Protein 4R8D (pdb70)

Secondary structure (DSSP, 8-state):
-----GGGS---GGGTTPPPSSPPP---SEE-SS---SS---HHHHHHHHHHHHHHHTTTTS---TT-HHHHHHHHHHHHHHHS----GGGEEEESHHHHHHHHHHHHHSSTT-EEEEEES--THHHHHHHHTTPEEEEEE--TTSS--HHHHHHHHHHH--SEEEEESS-TTT-PPPPHHHHHHHHHH-SSEEEEE-TTGGG-SS--GGGGTTTSTTTEEEEEESSSTTS-GGG--EEEE--HHHHHHHHHHSPTT-S-HHHHHHHHHHHTTHHHHHHHHHHHHHHHHHHHHHHHHTT-EE---SSSEEEEE-BSSHHHHHHHHHHTTEE-B--S-TTEEEEE---HHHHHHHHHHHHHHGGGBPPP-/---GGGS---GGGTT---S-------SEE-SS---SSPPPHHHHHHHHHHHHHHHTTTTS---TT-HHHHHHHHHHHHHHHS----GGGEEEESHHHHHHHHHHHHH-STT-EEEEEES--THHHHHHHHTT-EEEEEEPPTTSS--HHHHHHHHHHH--SEEEEESS-TTT-PPPPHHHHHHHHHH-SSEEEEE-TTGGG-SS--GGGGTTTSTTTEEEEEESSSTTS-GGG--EEEE--HHHHHHHHHHSPTT-S-HHHHHHHHHHHTTHHHHHTTHHHHHHHHHHHHHHHHHTT-EE---SSSEEEEE-BSSHHHHHHHHHHTTEE-B--S-TTEEEEE---HHHHHHHHHHHHHHGGGB--

Foldseek 3Di:
DDDDDPVNDPDDPLCPPDDDDDDDDDPFDFEFADQAAQDADDPQLVVQLVVLLVVLVVVQVDQDDQQLQVLLQLVQVLVCVVFVDRGGSLFKGKFQAVLVVLLLCCLLFFAPPFAEEEEPPFDPSNVVSCVVRRHHYDYWYADPLRHRPLVRVLVCCQVVQGREYEAEACTPPAQHGHDVVSVVSNLVRRPHAYEYEDQFVLLFPDHDCLVCQVVRQRHYKYKYGCRHLLNCVVLRMIMIGGHSVVVVSSVVRDDGSNAGSSSSSSSSSSSVCVVVSSVCSVVLSVQQVVLVVLCVVLPKDWRDHSGQKIKIFQFPAVVVLQVQCVVLRHHHADPPDHRITMGGRHDNVSSVSVSVSVNVSVVRGDDDD/DDDPVNDPDDPLCPPDDDDDDPDDDFDFAFADQAAQDADDPQLVVQLVVLLVVLVVVLVDQADQQLQVLLQLVQVLVCVVFVDRGGSLFKGKFQAVLVVLLLCCLLQFAAPAAEEDEPPFDPVNVVSCVVRHGHYYYWYADPLRHRPLVRLLVVCLVPLGSEYEAEACTPPAQRGHDPVSVVSNLVSRPHAYEYECQQVLLAPDHDCLVCQVVRQRHYKYKYGCRHLLNPVVLRMIMIGGRSVVVVSSVVRDDGSNQGSSSSSSSSSSSVCRVVSNVCSVVLVVQQVVLCVLLVVLPKDWNDHSGQKIKIFQFPAVVVLQVLCVVLRHHHHDPPDHRITMGGRHPPVSSVSSSVSSNVSSVRGDD

InterPro domains:
  IPR001917 Aminotransferase, class-II, pyridoxal-phosphate binding site [PS00599] (229-238)
  IPR004839 Aminotransferase, class I/classII, large domain [PF00155] (34-357)
  IPR005861 Histidinol-phosphate aminotransferase family [MF_01023] (14-366)
  IPR005861 Histidinol-phosphate aminotransferase family [TIGR01141] (17-364)
  IPR015421 Pyridoxal phosphate-dependent transferase, major domain [G3DSA:3.40.640.10] (56-276)
  IPR015422 Pyridoxal phosphate-dependent transferase, small domain [G3DSA:3.90.1150.10] (24-361)
  IPR015424 Pyridoxal phosphate-dependent transferase [SSF53383] (33-365)

Sequence (734 aa):
GHPVTLDDLPLRADLRGKAPYGAPQLAVPVRLNTNENPHPPTRALVDDVVRSVREAAIDLHRYPDRDAVALRADLAGYLTAQTGIQLGVENIWAANGSNEILQQLLQAFGGPGRSAIGFVPSYSMHPIISDGTHTEWIEASRANDFGLDVDVAVAAVVDRKPDVVFIASPNNPSGQSVSLPDLCKLLDVAPGIAIVDEAYGEFSSQPSAVSLVEEYPSKLVVTRTMSKAFAFAGGRLGYLIATPAVIDAMLLVRLPYHLSSVTQAAARAALRHSDDTLSSVAALIAERERVTTSLNDMGFRVIPSDANFVLFGEFADAPAAWRRYLEAGILIRDVGIPGYLRATTGLAEENDAFLRASARIATDLVPVTPVTLDDLPLRADLRGKAPYGAPQLAVPVRLNTNENPHPPTRALVDDVVRSVREAAIDLHRYPDRDAVALRADLAGYLTAQTGIQLGVENIWAANGSNEILQQLLQAFGGPGRSAIGFVPSYSMHPIISDGTHTEWIEASRANDFGLDVDVAVAAVVDRKPDVVFIASPNNPSGQSVSLPDLCKLLDVAPGIAIVDEAYGEFSSQPSAVSLVEEYPSKLVVTRTMSKAFAFAGGRLGYLIATPAVIDAMLLVRLPYHLSSSVTQAAARAALRHSDDTLSSVAALIAERERVTTSLNDMGFRVIPSDANFVLFGEFADAPAAWRRYLEAGILIRDVGIPGYLRATTGLAEENDAFLRASARIATDLVP

CATH classification: 3.90.1150.10 (+1 more: 3.40.640.10)

Organism: Mycobacterium tuberculosis (strain ATCC 25618 / H37Rv) (NCBI:txid83332)

Solvent-accessible surface area: 26803 Å² total; per-residue (Å²): 124,177,119,35,71,47,120,83,2,33,3,23,85,76,24,91,92,106,88,60,73,26,46,114,172,76,98,32,116,18,120,2,14,38,5,19,1,5,61,71,20,62,190,57,4,7,42,17,0,10,142,14,1,80,134,25,1,81,71,1,6,72,57,4,58,17,35,2,76,44,0,19,44,46,0,2,39,20,0,25,89,84,35,65,59,151,22,20,41,86,23,0,2,1,0,12,0,18,13,6,0,0,10,3,0,0,22,0,1,0,0,34,90,50,13,0,0,2,5,36,42,31,54,55,4,3,35,68,4,0,75,40,13,56,3,91,54,13,106,12,71,16,35,147,78,23,12,26,49,27,108,64,1,32,60,20,0,68,111,110,114,0,37,0,0,3,2,5,9,3,0,12,3,1,0,29,31,6,47,45,81,31,3,34,99,0,0,92,43,0,64,6,1,0,0,0,6,9,15,4,13,18,2,23,112,58,87,16,3,2,42,23,13,161,125,33,41,37,48,0,0,0,0,6,6,0,2,17,2,2,3,1,0,0,2,8,0,0,0,0,0,0,13,62,5,2,11,68,0,0,33,29,19,11,15,4,39,6,2,2,23,2,3,18,14,1,0,76,0,1,14,122,36,15,125,66,14,28,77,24,18,72,54,1,54,60,32,13,77,97,6,12,87,28,0,76,123,68,54,8,115,13,0,98,13,23,0,1,0,1,0,0,0,80,3,79,74,2,58,33,1,63,126,83,0,52,147,45,14,5,14,1,55,55,50,64,13,120,9,15,0,13,3,5,3,1,50,44,117,31,1,53,15,2,12,149,3,0,54,133,2,22,114,54,31,70,114,140,181,175,35,66,48,113,85,2,34,4,23,86,70,19,100,91,100,86,65,74,26,45,101,107,85,104,21,120,20,125,1,13,40,4,17,2,5,71,78,21,68,148,59,11,1,49,10,0,8,144,11,0,88,128,19,0,91,77,1,8,80,55,11,70,47,43,2,72,43,0,20,43,48,0,2,41,21,0,28,92,84,42,68,59,149,15,20,44,103,20,0,1,1,0,8,0,18,12,7,0,0,9,3,0,0,26,0,1,0,1,36,91,50,10,0,0,3,4,39,46,28,56,52,4,3,34,65,3,0,64,37,14,53,3,97,53,14,102,11,72,17,35,156,96,28,10,27,47,27,107,67,1,32,57,20,0,70,110,114,120,0,36,0,0,4,3,5,8,4,0,11,4,1,0,30,30,6,48,85,74,28,8,29,99,1,0,92,41,1,64,5,1,1,0,0,7,9,14,6,14,15,3,22,110,66,103,19,7,2,40,17,12,153,130,34,38,40,46,1,1,0,0,4,6,0,2,19,2,3,9,2,0,0,1,8,0,0,0,0,0,1,13,66,5,2,10,66,0,0,31,30,23,11,18,6,45,6,1,2,25,1,3,18,17,0,0,85,0,2,14,128,39,16,130,84,20,23,84,21,24,75,58,5,50,62,33,12,76,92,6,17,76,31,0,70,117,55,58,6,155,14,8,101,16,21,0,1,0,1,0,0,0,78,4,81,76,2,59,32,0,58,129,94,0,50,165,45,14,6,10,1,54,48,47,64,15,119,7,17,0,14,4,6,4,4,57,47,119,30,1,70,30,2,14,177,3,0,55,119,3,20,115,55,30,77,173

Radius of gyration: 26.85 Å; Cα contacts (8 Å, |Δi|>4): 1598; chains: 2; bounding box: 66×53×76 Å

GO terms:
  GO:0004400 L-histidinol-phosphate:2-oxoglutarate transaminase activity (F, EXP)

Nearest PDB structures (foldseek):
  4r8d-assembly1_A  TM=1.003E+00  e=4.489E-78  Mycobacterium tuberculosis H37Rv
  3cq5-assembly2_C  TM=9.895E-01  e=2.036E-58  unclassified
  3cq4-assembly1_A  TM=9.634E-01  e=1.353E-51  unclassified
  3cq4-assembly1_B  TM=9.629E-01  e=5.317E-50  unclassified
  4r5z-assembly2_C  TM=9.151E-01  e=7.926E-33  Mycobacterium tuberculosis H37Rv

Structure (mmCIF, N/CA/C/O backbone):
data_4R8D
#
_entry.id   4R8D
#
_cell.length_a   67.525
_cell.length_b   101.523
_cell.length_c   114.947
_cell.angle_alpha   90.00
_cell.angle_beta   90.00
_cell.angle_gamma   90.00
#
_symmetry.space_group_name_H-M   'P 21 21 21'
#
loop_
_entity.id
_entity.type
_entity.pdbx_description
1 polymer 'Histidinol-phosphate aminotransferase'
2 non-polymer "PYRIDOXAL-5'-PHOSPHATE"
3 non-polymer '2-(N-MORPHOLINO)-ETHANESULFONIC ACID'
4 non-polymer 'SULFATE ION'
5 water water
#
loop_
_atom_site.group_PDB
_atom_site.id
_atom_site.type_symbol
_atom_site.label_atom_id
_atom_site.label_alt_id
_atom_site.label_comp_id
_atom_site.label_asym_id
_atom_site.label_entity_id
_atom_site.label_seq_id
_atom_site.pdbx_PDB_ins_code
_atom_site.Cartn_x
_atom_site.Cartn_y
_atom_site.Cartn_z
_atom_site.occupancy
_atom_site.B_iso_or_equiv
_atom_site.auth_seq_id
_atom_site.auth_comp_id
_atom_site.auth_asym_id
_atom_site.auth_atom_id
_atom_site.pdbx_PDB_model_num
ATOM 1 N N . GLY A 1 6 ? -25.298 -16.826 -12.202 1.00 83.01 5 GLY A N 1
ATOM 2 C CA . GLY A 1 6 ? -24.698 -18.153 -11.883 1.00 85.24 5 GLY A CA 1
ATOM 3 C C . GLY A 1 6 ? -23.202 -18.069 -11.645 1.00 87.73 5 GLY A C 1
ATOM 4 O O . GLY A 1 6 ? -22.754 -17.930 -10.501 1.00 84.83 5 GLY A O 1
ATOM 5 N N . HIS A 1 7 ? -22.434 -18.152 -12.734 1.00 88.39 6 HIS A N 1
ATOM 6 C CA . HIS A 1 7 ? -20.965 -18.125 -12.681 1.00 86.27 6 HIS A CA 1
ATOM 7 C C . HIS A 1 7 ? -20.411 -17.060 -13.654 1.00 77.19 6 HIS A C 1
ATOM 8 O O . HIS A 1 7 ? -20.800 -17.042 -14.826 1.00 74.60 6 HIS A O 1
ATOM 15 N N . PRO A 1 8 ? -19.506 -16.170 -13.180 1.00 68.34 7 PRO A N 1
ATOM 16 C CA . PRO A 1 8 ? -18.882 -15.214 -14.110 1.00 61.07 7 PRO A CA 1
ATOM 17 C C . PRO A 1 8 ? -17.945 -15.926 -15.072 1.00 51.81 7 PRO A C 1
ATOM 18 O O . PRO A 1 8 ? -17.332 -16.921 -14.695 1.00 49.44 7 PRO A O 1
ATOM 22 N N . VAL A 1 9 ? -17.822 -15.426 -16.300 1.00 48.45 8 VAL A N 1
ATOM 23 C CA . VAL A 1 9 ? -16.980 -16.110 -17.291 1.00 43.43 8 VAL A CA 1
ATOM 24 C C . VAL A 1 9 ? -15.515 -15.957 -16.895 1.00 39.96 8 VAL A C 1
ATOM 25 O O . VAL A 1 9 ? -15.064 -14.869 -16.535 1.00 37.51 8 VAL A O 1
ATOM 29 N N . THR A 1 10 ? -14.789 -17.069 -16.930 1.00 39.47 9 THR A N 1
ATOM 30 C CA . THR A 1 10 ? -13.371 -17.089 -16.607 1.00 39.07 9 THR A CA 1
ATOM 31 C C . THR A 1 10 ? -12.514 -17.160 -17.875 1.00 38.77 9 THR A C 1
ATOM 32 O O . THR A 1 10 ? -13.011 -17.321 -18.991 1.00 40.44 9 THR A O 1
ATOM 36 N N . LEU A 1 11 ? -11.210 -17.062 -17.685 1.00 39.36 10 LEU A N 1
ATOM 37 C CA . LEU A 1 11 ? -10.260 -17.207 -18.774 1.00 40.48 10 LEU A CA 1
ATOM 38 C C . LEU A 1 11 ? -10.400 -18.599 -19.435 1.00 41.69 10 LEU A C 1
ATOM 39 O O . LEU A 1 11 ? -10.299 -18.723 -20.657 1.00 38.68 10 LEU A O 1
ATOM 44 N N . ASP A 1 12 ? -10.681 -19.637 -18.638 1.00 43.30 11 ASP A N 1
ATOM 45 C CA . ASP A 1 12 ? -10.956 -20.983 -19.187 1.00 45.14 11 ASP A CA 1
ATOM 46 C C . ASP A 1 12 ? -12.087 -20.951 -20.197 1.00 43.53 11 ASP A C 1
ATOM 47 O O . ASP A 1 12 ? -12.059 -21.709 -21.153 1.00 40.61 11 ASP A O 1
ATOM 52 N N . ASP A 1 13 ? -13.084 -20.091 -19.956 1.00 42.70 12 ASP A N 1
ATOM 53 C CA . ASP A 1 13 ? -14.265 -19.987 -20.824 1.00 41.83 12 ASP A CA 1
ATOM 54 C C . ASP A 1 13 ? -13.992 -19.200 -22.101 1.00 40.88 12 ASP A C 1
ATOM 55 O O . ASP A 1 13 ? -14.778 -19.268 -23.030 1.00 39.08 12 ASP A O 1
ATOM 60 N N . LEU A 1 14 ? -12.903 -18.434 -22.136 1.00 41.36 13 LEU A N 1
ATOM 61 C CA . LEU A 1 14 ? -12.545 -17.661 -23.321 1.00 38.83 13 LEU A CA 1
ATOM 62 C C . LEU A 1 14 ? -11.739 -18.510 -24.278 1.00 37.23 13 LEU A C 1
ATOM 63 O O . LEU A 1 14 ? -10.990 -19.379 -23.838 1.00 35.91 13 LEU A O 1
ATOM 68 N N . PRO A 1 15 ? -11.855 -18.245 -25.591 1.00 33.91 14 PRO A N 1
ATOM 69 C CA . PRO A 1 15 ? -11.104 -19.018 -26.588 1.00 34.58 14 PRO A CA 1
ATOM 70 C C . PRO A 1 15 ? -9.626 -18.588 -26.712 1.00 33.76 14 PRO A C 1
ATOM 71 O O . PRO A 1 15 ? -9.088 -18.436 -27.823 1.00 32.04 14 PRO A O 1
ATOM 75 N N . LEU A 1 16 ? -8.981 -18.396 -25.572 1.00 32.42 15 LEU A N 1
ATOM 76 C CA . LEU A 1 16 ? -7.567 -18.067 -25.531 1.00 35.11 15 LEU A CA 1
ATOM 77 C C . LEU A 1 16 ? -6.722 -19.140 -26.262 1.00 35.35 15 LEU A C 1
ATOM 78 O O . LEU A 1 16 ? -7.085 -20.316 -26.291 1.00 35.45 15 LEU A O 1
ATOM 83 N N . ARG A 1 17 ? -5.604 -18.736 -26.856 1.00 34.33 16 ARG A N 1
ATOM 84 C CA . ARG A 1 17 ? -4.680 -19.697 -27.469 1.00 34.81 16 ARG A CA 1
ATOM 85 C C . ARG A 1 17 ? -4.221 -20.745 -26.458 1.00 35.84 16 ARG A C 1
ATOM 86 O O . ARG A 1 17 ? -3.948 -20.413 -25.305 1.00 34.84 16 ARG A O 1
ATOM 94 N N . ALA A 1 18 ? -4.114 -22.001 -26.880 1.00 36.95 17 ALA A N 1
ATOM 95 C CA . ALA A 1 18 ? -3.736 -23.082 -25.944 1.00 36.28 17 ALA A CA 1
ATOM 96 C C . ALA A 1 18 ? -2.347 -22.826 -25.358 1.00 35.97 17 ALA A C 1
ATOM 97 O O . ALA A 1 18 ? -2.115 -23.025 -24.154 1.00 38.08 17 ALA A O 1
ATOM 99 N N . ASP A 1 19 ? -1.441 -22.328 -26.194 1.00 33.26 18 ASP A N 1
ATOM 100 C CA . ASP A 1 19 ? -0.095 -21.963 -25.738 1.00 34.84 18 ASP A CA 1
ATOM 101 C C . ASP A 1 19 ? -0.021 -20.758 -24.768 1.00 34.90 18 ASP A C 1
ATOM 102 O O . ASP A 1 19 ? 1.065 -20.388 -24.338 1.00 35.65 18 ASP A O 1
ATOM 107 N N . LEU A 1 20 ? -1.154 -20.135 -24.447 1.00 36.26 19 LEU A N 1
ATOM 108 C CA . LEU A 1 20 ? -1.205 -19.118 -23.379 1.00 37.68 19 LEU A CA 1
ATOM 109 C C . LEU A 1 20 ? -1.967 -19.599 -22.140 1.00 38.46 19 LEU A C 1
ATOM 110 O O . LEU A 1 20 ? -2.106 -18.847 -21.183 1.00 39.36 19 LEU A O 1
ATOM 115 N N . ARG A 1 21 ? -2.467 -20.835 -22.166 1.00 42.47 20 ARG A N 1
ATOM 116 C CA . ARG A 1 21 ? -3.215 -21.395 -21.032 1.00 44.69 20 ARG A CA 1
ATOM 117 C C . ARG A 1 21 ? -2.306 -21.651 -19.845 1.00 46.02 20 ARG A C 1
ATOM 118 O O . ARG A 1 21 ? -1.141 -22.015 -20.013 1.00 45.95 20 ARG A O 1
ATOM 126 N N . GLY A 1 22 ? -2.848 -21.448 -18.646 1.00 48.92 21 GLY A N 1
ATOM 127 C CA . GLY A 1 22 ? -2.137 -21.719 -17.399 1.00 53.56 21 GLY A CA 1
ATOM 128 C C . GLY A 1 22 ? -0.897 -20.879 -17.121 1.00 56.61 21 GLY A C 1
ATOM 129 O O . GLY A 1 22 ? -0.184 -21.152 -16.164 1.00 63.10 21 GLY A O 1
ATOM 130 N N . LYS A 1 23 ? -0.625 -19.876 -17.956 1.00 58.65 22 LYS A N 1
ATOM 131 C CA . LYS A 1 23 ? 0.522 -18.987 -17.765 1.00 56.72 22 LYS A CA 1
ATOM 132 C C . LYS A 1 23 ? 0.074 -17.827 -16.896 1.00 53.07 22 LYS A C 1
ATOM 133 O O . LYS A 1 23 ? -1.078 -17.418 -16.965 1.00 50.49 22 LYS A O 1
ATOM 139 N N . ALA A 1 24 ? 0.980 -17.317 -16.066 1.00 54.14 23 ALA A N 1
ATOM 140 C CA . ALA A 1 24 ? 0.709 -16.135 -15.247 1.00 52.56 23 ALA A CA 1
ATOM 141 C C . ALA A 1 24 ? 1.270 -14.889 -15.941 1.00 50.25 23 ALA A C 1
ATOM 142 O O . ALA A 1 24 ? 2.271 -14.980 -16.643 1.00 48.78 23 ALA A O 1
ATOM 144 N N . PRO A 1 25 ? 0.635 -13.718 -15.739 1.00 51.03 24 PRO A N 1
ATOM 145 C CA . PRO A 1 25 ? 1.169 -12.480 -16.329 1.00 52.06 24 PRO A CA 1
ATOM 146 C C . PRO A 1 25 ? 2.541 -12.082 -15.779 1.00 53.18 24 PRO A C 1
ATOM 147 O O . PRO A 1 25 ? 2.846 -12.361 -14.612 1.00 51.76 24 PRO A O 1
ATOM 151 N N . TYR A 1 26 ? 3.355 -11.427 -16.605 1.00 52.56 25 TYR A N 1
ATOM 152 C CA . TYR A 1 26 ? 4.637 -10.919 -16.138 1.00 54.53 25 TYR A CA 1
ATOM 153 C C . TYR A 1 26 ? 4.431 -9.834 -15.074 1.00 57.86 25 TYR A C 1
ATOM 154 O O . TYR A 1 26 ? 3.397 -9.159 -15.045 1.00 58.90 25 TYR A O 1
ATOM 163 N N . GLY A 1 27 ? 5.414 -9.690 -14.191 1.00 59.97 26 GLY A N 1
ATOM 164 C CA . GLY A 1 27 ? 5.443 -8.593 -13.234 1.00 64.80 26 GLY A CA 1
ATOM 165 C C . GLY A 1 27 ? 5.345 -9.064 -11.797 1.00 67.43 26 GLY A C 1
ATOM 166 O O . GLY A 1 27 ? 4.536 -9.933 -11.476 1.00 65.07 26 GLY A O 1
ATOM 167 N N . ALA A 1 28 ? 6.177 -8.483 -10.935 1.00 73.24 27 ALA A N 1
ATOM 168 C CA . ALA A 1 28 ? 6.127 -8.740 -9.495 1.00 78.71 27 ALA A CA 1
ATOM 169 C C . ALA A 1 28 ? 4.934 -8.006 -8.875 1.00 82.76 27 ALA A C 1
ATOM 170 O O . ALA A 1 28 ? 4.668 -6.861 -9.243 1.00 86.66 27 ALA A O 1
ATOM 172 N N . PRO A 1 29 ? 4.209 -8.650 -7.932 1.00 88.15 28 PRO A N 1
ATOM 173 C CA . PRO A 1 29 ? 3.117 -7.913 -7.271 1.00 89.93 28 PRO A CA 1
ATOM 174 C C . PRO A 1 29 ? 3.584 -6.615 -6.581 1.00 93.29 28 PRO A C 1
ATOM 175 O O . PRO A 1 29 ? 4.739 -6.509 -6.165 1.00 87.07 28 PRO A O 1
ATOM 179 N N . GLN A 1 30 ? 2.680 -5.643 -6.482 1.00 100.66 29 GLN A N 1
ATOM 180 C CA . GLN A 1 30 ? 3.003 -4.293 -5.996 1.00 104.47 29 GLN A CA 1
ATOM 181 C C . GLN A 1 30 ? 3.564 -4.280 -4.573 1.00 106.93 29 GLN A C 1
ATOM 182 O O . GLN A 1 30 ? 3.266 -5.165 -3.771 1.00 107.42 29 GLN A O 1
ATOM 188 N N . LEU A 1 31 ? 4.369 -3.262 -4.273 1.00 106.75 30 LEU A N 1
ATOM 189 C CA . LEU A 1 31 ? 4.904 -3.047 -2.925 1.00 104.41 30 LEU A CA 1
ATOM 190 C C . LEU A 1 31 ? 5.471 -1.623 -2.776 1.00 104.23 30 LEU A C 1
ATOM 191 O O . LEU A 1 31 ? 6.487 -1.278 -3.396 1.00 100.91 30 LEU A O 1
ATOM 196 N N . ALA A 1 32 ? 4.806 -0.805 -1.960 1.00 103.07 31 ALA A N 1
ATOM 197 C CA . ALA A 1 32 ? 5.292 0.538 -1.624 1.00 102.58 31 ALA A CA 1
ATOM 198 C C . ALA A 1 32 ? 6.030 0.501 -0.279 1.00 100.45 31 ALA A C 1
ATOM 199 O O . ALA A 1 32 ? 5.551 1.044 0.721 1.00 100.06 31 ALA A O 1
ATOM 201 N N . VAL A 1 33 ? 7.196 -0.151 -0.274 1.00 96.44 32 VAL A N 1
ATOM 202 C CA . VAL A 1 33 ? 8.014 -0.319 0.940 1.00 87.13 32 VAL A CA 1
ATOM 203 C C . VAL A 1 33 ? 9.205 0.650 0.923 1.00 77.00 32 VAL A C 1
ATOM 204 O O . VAL A 1 33 ? 9.549 1.199 -0.136 1.00 72.35 32 VAL A O 1
ATOM 208 N N . PRO A 1 34 ? 9.830 0.872 2.098 1.00 69.30 33 PRO A N 1
ATOM 209 C CA . PRO A 1 34 ? 10.763 1.995 2.220 1.00 64.29 33 PRO A CA 1
ATOM 210 C C . PRO A 1 34 ? 11.883 1.986 1.173 1.00 62.75 33 PRO A C 1
ATOM 211 O O . PRO A 1 34 ? 12.112 3.008 0.519 1.00 58.39 33 PRO A O 1
ATOM 215 N N . VAL A 1 35 ? 12.554 0.840 1.009 1.00 57.94 34 VAL A N 1
ATOM 216 C CA . VAL A 1 35 ? 13.757 0.760 0.173 1.00 55.82 34 VAL A CA 1
ATOM 217 C C . VAL A 1 35 ? 13.557 -0.170 -1.024 1.00 51.13 34 VAL A C 1
ATOM 218 O O . VAL A 1 35 ? 13.415 -1.384 -0.873 1.00 49.96 34 VAL A O 1
ATOM 222 N N . ARG A 1 36 ? 13.549 0.415 -2.211 1.00 50.15 35 ARG A N 1
ATOM 223 C CA . ARG A 1 36 ? 13.327 -0.350 -3.432 1.00 53.25 35 ARG A CA 1
ATOM 224 C C . ARG A 1 36 ? 14.566 -0.340 -4.305 1.00 46.09 35 ARG A C 1
ATOM 225 O O . ARG A 1 36 ? 14.945 0.681 -4.862 1.00 45.44 35 ARG A O 1
ATOM 233 N N . LEU A 1 37 ? 15.204 -1.498 -4.382 1.00 44.56 36 LEU A N 1
ATOM 234 C CA . LEU A 1 37 ? 16.423 -1.675 -5.155 1.00 42.70 36 LEU A CA 1
ATOM 235 C C . LEU A 1 37 ? 16.306 -2.957 -6.002 1.00 41.16 36 LEU A C 1
ATOM 236 O O . LEU A 1 37 ? 17.276 -3.717 -6.137 1.00 42.38 36 LEU A O 1
ATOM 241 N N . ASN A 1 38 ? 15.116 -3.186 -6.566 1.00 40.03 37 ASN A N 1
ATOM 242 C CA . ASN A 1 38 ? 14.833 -4.394 -7.347 1.00 39.24 37 ASN A CA 1
ATOM 243 C C . ASN A 1 38 ? 14.615 -4.161 -8.845 1.00 39.05 37 ASN A C 1
ATOM 244 O O . ASN A 1 38 ? 14.589 -5.111 -9.618 1.00 33.01 37 ASN A O 1
ATOM 249 N N . THR A 1 39 ? 14.441 -2.912 -9.254 1.00 38.21 38 THR A N 1
ATOM 250 C CA . THR A 1 39 ? 14.458 -2.596 -10.680 1.00 42.19 38 THR A CA 1
ATOM 251 C C . THR A 1 39 ? 15.537 -1.553 -10.864 1.00 41.68 38 THR A C 1
ATOM 252 O O . THR A 1 39 ? 15.682 -0.630 -10.036 1.00 42.53 38 THR A O 1
ATOM 256 N N . ASN A 1 40 ? 16.283 -1.699 -11.952 1.00 38.25 39 ASN A N 1
ATOM 257 C CA . ASN A 1 40 ? 17.505 -0.954 -12.153 1.00 37.03 39 ASN A CA 1
ATOM 258 C C . ASN A 1 40 ? 17.299 0.497 -12.583 1.00 36.04 39 ASN A C 1
ATOM 259 O O . ASN A 1 40 ? 18.012 1.020 -13.442 1.00 34.46 39 ASN A O 1
ATOM 264 N N . GLU A 1 41 ? 16.347 1.152 -11.929 1.00 37.46 40 GLU A N 1
ATOM 265 C CA . GLU A 1 41 ? 16.092 2.570 -12.137 1.00 38.96 40 GLU A CA 1
ATOM 266 C C . GLU A 1 41 ? 17.196 3.446 -11.576 1.00 38.72 40 GLU A C 1
ATOM 267 O O . GLU A 1 41 ? 17.831 3.106 -10.579 1.00 39.96 40 GLU A O 1
ATOM 273 N N . ASN A 1 42 ? 17.426 4.570 -12.244 1.00 40.38 41 ASN A N 1
ATOM 274 C CA . ASN A 1 42 ? 18.186 5.671 -11.669 1.00 39.84 41 ASN A CA 1
ATOM 275 C C . ASN A 1 42 ? 17.443 6.131 -10.428 1.00 38.72 41 ASN A C 1
ATOM 276 O O . ASN A 1 42 ? 16.258 6.398 -10.514 1.00 36.95 41 ASN A O 1
ATOM 281 N N . PRO A 1 43 ? 18.125 6.211 -9.268 1.00 40.01 42 PRO A N 1
ATOM 282 C CA . PRO A 1 43 ? 17.474 6.692 -8.056 1.00 38.87 42 PRO A CA 1
ATOM 283 C C . PRO A 1 43 ? 17.383 8.217 -7.982 1.00 39.37 42 PRO A C 1
ATOM 284 O O . PRO A 1 43 ? 16.667 8.742 -7.137 1.00 37.86 42 PRO A O 1
ATOM 288 N N . HIS A 1 44 ? 18.097 8.920 -8.857 1.00 41.79 43 HIS A N 1
ATOM 289 C CA . HIS A 1 44 ? 18.108 10.385 -8.842 1.00 42.40 43 HIS A CA 1
ATOM 290 C C . HIS A 1 44 ? 16.968 10.951 -9.697 1.00 42.08 43 HIS A C 1
ATOM 291 O O . HIS A 1 44 ? 16.997 10.844 -10.927 1.00 37.94 43 HIS A O 1
ATOM 298 N N . PRO A 1 45 ? 15.952 11.562 -9.053 1.00 42.92 44 PRO A N 1
ATOM 299 C CA . PRO A 1 45 ? 14.854 12.067 -9.881 1.00 42.06 44 PRO A CA 1
ATOM 300 C C . PRO A 1 45 ? 15.323 13.201 -10.800 1.00 43.35 44 PRO A C 1
ATOM 301 O O . PRO A 1 45 ? 16.314 13.851 -10.490 1.00 39.85 44 PRO A O 1
ATOM 305 N N . PRO A 1 46 ? 14.621 13.428 -11.927 1.00 44.83 45 PRO A N 1
ATOM 306 C CA . PRO A 1 46 ? 14.910 14.555 -12.826 1.00 43.91 45 PRO A CA 1
ATOM 307 C C . PRO A 1 46 ? 15.114 15.875 -12.084 1.00 43.28 45 PRO A C 1
ATOM 308 O O . PRO A 1 46 ? 14.504 16.099 -11.038 1.00 41.54 45 PRO A O 1
ATOM 312 N N . THR A 1 47 ? 15.978 16.731 -12.617 1.00 45.52 46 THR A N 1
ATOM 313 C CA . THR A 1 47 ? 16.146 18.084 -12.076 1.00 46.69 46 THR A CA 1
ATOM 314 C C . THR A 1 47 ? 14.997 18.983 -12.519 1.00 48.95 46 THR A C 1
ATOM 315 O O . THR A 1 47 ? 14.421 18.783 -13.598 1.00 45.22 46 THR A O 1
ATOM 319 N N . ARG A 1 48 ? 14.680 19.982 -11.693 1.00 51.10 47 ARG A N 1
ATOM 320 C CA . ARG A 1 48 ? 13.679 20.990 -12.048 1.00 50.72 47 ARG A CA 1
ATOM 321 C C . ARG A 1 48 ? 13.851 21.489 -13.488 1.00 46.22 47 ARG A C 1
ATOM 322 O O . ARG A 1 48 ? 12.864 21.646 -14.193 1.00 44.58 47 ARG A O 1
ATOM 330 N N . ALA A 1 49 ? 15.090 21.733 -13.917 1.00 44.86 48 ALA A N 1
ATOM 331 C CA . ALA A 1 49 ? 15.346 22.266 -15.264 1.00 45.96 48 ALA A CA 1
ATOM 332 C C . ALA A 1 49 ? 14.944 21.278 -16.355 1.00 46.10 48 ALA A C 1
ATOM 333 O O . ALA A 1 49 ? 14.431 21.684 -17.415 1.00 46.11 48 ALA A O 1
ATOM 335 N N . LEU A 1 50 ? 15.196 19.991 -16.102 1.00 42.60 49 LEU A N 1
ATOM 336 C CA . LEU A 1 50 ? 14.749 18.924 -17.001 1.00 42.96 49 LEU A CA 1
ATOM 337 C C . LEU A 1 50 ? 13.219 18.892 -17.078 1.00 39.15 49 LEU A C 1
ATOM 338 O O . LEU A 1 50 ? 12.629 18.857 -18.166 1.00 36.69 49 LEU A O 1
ATOM 343 N N . VAL A 1 51 ? 12.581 18.905 -15.910 1.00 37.75 50 VAL A N 1
ATOM 344 C CA . VAL A 1 51 ? 11.129 18.914 -15.832 1.00 36.87 50 VAL A CA 1
ATOM 345 C C . VAL A 1 51 ? 10.534 20.103 -16.598 1.00 36.85 50 VAL A C 1
ATOM 346 O O . VAL A 1 51 ? 9.520 19.946 -17.254 1.00 37.40 50 VAL A O 1
ATOM 350 N N . ASP A 1 52 ? 11.155 21.279 -16.519 1.00 34.64 51 ASP A N 1
ATOM 351 C CA . ASP A 1 52 ? 10.653 22.441 -17.222 1.00 36.10 51 ASP A CA 1
ATOM 352 C C . ASP A 1 52 ? 10.767 22.269 -18.731 1.00 35.88 51 ASP A C 1
ATOM 353 O O . ASP A 1 52 ? 9.901 22.721 -19.467 1.00 37.14 51 ASP A O 1
ATOM 358 N N . ASP A 1 53 ? 11.843 21.638 -19.190 1.00 35.76 52 ASP A N 1
ATOM 359 C CA . ASP A 1 53 ? 12.055 21.463 -20.620 1.00 36.62 52 ASP A CA 1
ATOM 360 C C . ASP A 1 53 ? 11.077 20.408 -21.151 1.00 36.75 52 ASP A C 1
ATOM 361 O O . ASP A 1 53 ? 10.437 20.608 -22.188 1.00 36.12 52 ASP A O 1
ATOM 366 N N . VAL A 1 54 ? 10.921 19.302 -20.430 1.00 36.75 53 VAL A N 1
ATOM 367 C CA . VAL A 1 54 ? 9.893 18.320 -20.807 1.00 36.88 53 VAL A CA 1
ATOM 368 C C . VAL A 1 54 ? 8.553 19.045 -20.937 1.00 37.10 53 VAL A C 1
ATOM 369 O O . VAL A 1 54 ? 7.898 19.009 -21.983 1.00 33.87 53 VAL A O 1
ATOM 373 N N . VAL A 1 55 ? 8.175 19.732 -19.868 1.00 34.29 54 VAL A N 1
ATOM 374 C CA . VAL A 1 55 ? 6.899 20.420 -19.825 1.00 35.89 54 VAL A CA 1
ATOM 375 C C . VAL A 1 55 ? 6.713 21.398 -20.984 1.00 34.47 54 VAL A C 1
ATOM 376 O O . VAL A 1 55 ? 5.637 21.443 -21.584 1.00 33.15 54 VAL A O 1
ATOM 380 N N . ARG A 1 56 ? 7.742 22.175 -21.285 1.00 34.95 55 ARG A N 1
ATOM 381 C CA . ARG A 1 56 ? 7.645 23.167 -22.349 1.00 38.03 55 ARG A CA 1
ATOM 382 C C . ARG A 1 56 ? 7.545 22.514 -23.733 1.00 38.21 55 ARG A C 1
ATOM 383 O O . ARG A 1 56 ? 6.865 23.030 -24.632 1.00 33.24 55 ARG A O 1
ATOM 391 N N . SER A 1 57 ? 8.234 21.381 -23.893 1.00 37.43 56 SER A N 1
ATOM 392 C CA . SER A 1 57 ? 8.208 20.640 -25.150 1.00 36.92 56 SER A CA 1
ATOM 393 C C . SER A 1 57 ? 6.870 19.936 -25.321 1.00 35.63 56 SER A C 1
ATOM 394 O O . SER A 1 57 ? 6.350 19.835 -26.437 1.00 30.62 56 SER A O 1
ATOM 397 N N . VAL A 1 58 ? 6.302 19.478 -24.210 1.00 34.23 57 VAL A N 1
ATOM 398 C CA . VAL A 1 58 ? 4.989 18.835 -24.238 1.00 35.26 57 VAL A CA 1
ATOM 399 C C . VAL A 1 58 ? 3.906 19.887 -24.492 1.00 35.92 57 VAL A C 1
ATOM 400 O O . VAL A 1 58 ? 2.943 19.629 -25.216 1.00 34.15 57 VAL A O 1
ATOM 404 N N . ARG A 1 59 ? 4.061 21.061 -23.886 1.00 35.30 58 ARG A N 1
ATOM 405 C CA . ARG A 1 59 ? 3.102 22.144 -24.097 1.00 36.57 58 ARG A CA 1
ATOM 406 C C . ARG A 1 59 ? 3.086 22.542 -25.562 1.00 35.76 58 ARG A C 1
ATOM 407 O O . ARG A 1 59 ? 2.038 22.755 -26.137 1.00 35.93 58 ARG A O 1
ATOM 415 N N . GLU A 1 60 ? 4.259 22.625 -26.166 1.00 39.20 59 GLU A N 1
ATOM 416 C CA . GLU A 1 60 ? 4.374 23.000 -27.571 1.00 40.85 59 GLU A CA 1
ATOM 417 C C . GLU A 1 60 ? 3.646 22.016 -28.478 1.00 38.02 59 GLU A C 1
ATOM 418 O O . GLU A 1 60 ? 2.926 22.423 -29.370 1.00 39.36 59 GLU A O 1
ATOM 424 N N . ALA A 1 61 ? 3.830 20.725 -28.237 1.00 35.87 60 ALA A N 1
ATOM 425 C CA . ALA A 1 61 ? 3.173 19.692 -29.028 1.00 35.11 60 ALA A CA 1
ATOM 426 C C . ALA A 1 61 ? 1.686 19.540 -28.671 1.00 35.69 60 ALA A C 1
ATOM 427 O O . ALA A 1 61 ? 0.879 19.123 -29.504 1.00 36.86 60 ALA A O 1
ATOM 429 N N . ALA A 1 62 ? 1.327 19.874 -27.435 1.00 34.32 61 ALA A N 1
ATOM 430 C CA . ALA A 1 62 ? -0.046 19.699 -26.952 1.00 34.63 61 ALA A CA 1
ATOM 431 C C . ALA A 1 62 ? -1.111 20.475 -27.729 1.00 33.91 61 ALA A C 1
ATOM 432 O O . ALA A 1 62 ? -2.262 20.076 -27.731 1.00 33.13 61 ALA A O 1
ATOM 434 N N . ILE A 1 63 ? -0.746 21.581 -28.368 1.00 34.45 62 ILE A N 1
ATOM 435 C CA . ILE A 1 63 ? -1.724 22.356 -29.134 1.00 35.17 62 ILE A CA 1
ATOM 436 C C . ILE A 1 63 ? -2.193 21.646 -30.411 1.00 35.72 62 ILE A C 1
ATOM 437 O O . ILE A 1 63 ? -3.210 22.035 -30.967 1.00 34.08 62 ILE A O 1
ATOM 442 N N . ASP A 1 64 ? -1.488 20.605 -30.857 1.00 36.41 63 ASP A N 1
ATOM 443 C CA . ASP A 1 64 ? -1.916 19.849 -32.050 1.00 37.97 63 ASP A CA 1
ATOM 444 C C . ASP A 1 64 ? -2.229 18.386 -31.739 1.00 36.49 63 ASP A C 1
ATOM 445 O O . ASP A 1 64 ? -2.069 17.514 -32.594 1.00 34.00 63 ASP A O 1
ATOM 450 N N . LEU A 1 65 ? -2.711 18.124 -30.530 1.00 34.48 64 LEU A N 1
ATOM 451 C CA . LEU A 1 65 ? -3.080 16.767 -30.132 1.00 34.69 64 LEU A CA 1
ATOM 452 C C . LEU A 1 65 ? -4.143 16.127 -31.011 1.00 34.26 64 LEU A C 1
ATOM 453 O O . LEU A 1 65 ? -4.245 14.896 -31.087 1.00 32.64 64 LEU A O 1
ATOM 458 N N . HIS A 1 66 ? -4.958 16.968 -31.635 1.00 33.94 65 HIS A N 1
ATOM 459 C CA . HIS A 1 66 ? -6.004 16.517 -32.546 1.00 33.77 65 HIS A CA 1
ATOM 460 C C . HIS A 1 66 ? -5.437 15.875 -33.812 1.00 32.21 65 HIS A C 1
ATOM 461 O O . HIS A 1 66 ? -6.165 15.204 -34.548 1.00 34.06 65 HIS A O 1
ATOM 468 N N . ARG A 1 67 ? -4.151 16.071 -34.052 1.00 31.18 66 ARG A N 1
ATOM 469 C CA . ARG A 1 67 ? -3.497 15.529 -35.238 1.00 34.79 66 ARG A CA 1
ATOM 470 C C . ARG A 1 67 ? -2.637 14.321 -34.876 1.00 34.93 66 ARG A C 1
ATOM 471 O O . ARG A 1 67 ? -2.070 14.263 -33.777 1.00 33.71 66 ARG A O 1
ATOM 479 N N . TYR A 1 68 ? -2.559 13.361 -35.798 1.00 32.51 67 TYR A N 1
ATOM 480 C CA . TYR A 1 68 ? -1.614 12.255 -35.655 1.00 32.98 67 TYR A CA 1
ATOM 481 C C . TYR A 1 68 ? -0.196 12.805 -35.545 1.00 32.53 67 TYR A C 1
ATOM 482 O O . TYR A 1 68 ? 0.099 13.848 -36.096 1.00 31.73 67 TYR A O 1
ATOM 491 N N . PRO A 1 69 ? 0.676 12.115 -34.786 1.00 33.74 68 PRO A N 1
ATOM 492 C CA . PRO A 1 69 ? 2.047 12.557 -34.584 1.00 34.50 68 PRO A CA 1
ATOM 493 C C . PRO A 1 69 ? 2.912 12.259 -35.808 1.00 35.03 68 PRO A C 1
ATOM 494 O O . PRO A 1 69 ? 2.455 11.578 -36.715 1.00 34.87 68 PRO A O 1
ATOM 498 N N . ASP A 1 70 ? 4.142 12.762 -35.827 1.00 33.72 69 ASP A N 1
ATOM 499 C CA . ASP A 1 70 ? 5.084 12.386 -36.865 1.00 34.81 69 ASP A CA 1
ATOM 500 C C . ASP A 1 70 ? 5.313 10.874 -36.824 1.00 34.24 69 ASP A C 1
ATOM 501 O O . ASP A 1 70 ? 5.862 10.347 -35.857 1.00 35.05 69 ASP A O 1
ATOM 506 N N . ARG A 1 71 ? 4.917 10.203 -37.899 1.00 37.26 70 ARG A N 1
ATOM 507 C CA . ARG A 1 71 ? 4.944 8.748 -37.983 1.00 39.16 70 ARG A CA 1
ATOM 508 C C . ARG A 1 71 ? 6.327 8.179 -37.758 1.00 38.19 70 ARG A C 1
ATOM 509 O O . ARG A 1 71 ? 6.496 7.275 -36.957 1.00 37.76 70 ARG A O 1
ATOM 517 N N . ASP A 1 72 ? 7.297 8.719 -38.492 1.00 37.03 71 ASP A N 1
ATOM 518 C CA . ASP A 1 72 ? 8.669 8.242 -38.472 1.00 37.24 71 ASP A CA 1
ATOM 519 C C . ASP A 1 72 ? 9.549 8.923 -37.420 1.00 35.54 71 ASP A C 1
ATOM 520 O O . ASP A 1 72 ? 10.747 8.667 -37.369 1.00 32.84 71 ASP A O 1
ATOM 525 N N . ALA A 1 73 ? 8.964 9.781 -36.590 1.00 35.87 72 ALA A N 1
ATOM 526 C CA . ALA A 1 73 ? 9.670 10.399 -35.461 1.00 34.49 72 ALA A CA 1
ATOM 527 C C . ALA A 1 73 ? 11.092 10.877 -35.816 1.00 34.84 72 ALA A C 1
ATOM 528 O O . ALA A 1 73 ? 12.068 10.555 -35.129 1.00 31.63 72 ALA A O 1
ATOM 530 N N . VAL A 1 74 ? 11.194 11.667 -36.884 1.00 34.00 73 VAL A N 1
ATOM 531 C CA . VAL A 1 74 ? 12.491 12.053 -37.440 1.00 34.09 73 VAL A CA 1
ATOM 532 C C . VAL A 1 74 ? 13.370 12.858 -36.473 1.00 33.52 73 VAL A C 1
ATOM 533 O O . VAL A 1 74 ? 14.532 12.525 -36.290 1.00 35.50 73 VAL A O 1
ATOM 537 N N . ALA A 1 75 ? 12.834 13.907 -35.858 1.00 35.13 74 ALA A N 1
ATOM 538 C CA . ALA A 1 75 ? 13.646 14.760 -34.971 1.00 35.71 74 ALA A CA 1
ATOM 539 C C . ALA A 1 75 ? 14.191 13.993 -33.780 1.00 35.88 74 ALA A C 1
ATOM 540 O O . ALA A 1 75 ? 15.345 14.175 -33.412 1.00 35.72 74 ALA A O 1
ATOM 542 N N . LEU A 1 76 ? 13.359 13.155 -33.163 1.00 36.53 75 LEU A N 1
ATOM 543 C CA . LEU A 1 76 ? 13.818 12.311 -32.048 1.00 36.13 75 LEU A CA 1
ATOM 544 C C . LEU A 1 76 ? 14.993 11.436 -32.475 1.00 34.84 75 LEU A C 1
ATOM 545 O O . LEU A 1 76 ? 16.005 11.348 -31.778 1.00 32.81 75 LEU A O 1
ATOM 550 N N . ARG A 1 77 ? 14.860 10.801 -33.635 1.00 34.77 76 ARG A N 1
ATOM 551 C CA . ARG A 1 77 ? 15.860 9.840 -34.082 1.00 32.49 76 ARG A CA 1
ATOM 552 C C . ARG A 1 77 ? 17.166 10.574 -34.386 1.00 33.10 76 ARG A C 1
ATOM 553 O O . ARG A 1 77 ? 18.257 10.069 -34.103 1.00 34.08 76 ARG A O 1
ATOM 561 N N . ALA A 1 78 ? 17.055 11.776 -34.947 1.00 33.32 77 ALA A N 1
ATOM 562 C CA . ALA A 1 78 ? 18.235 12.598 -35.220 1.00 33.99 77 ALA A CA 1
ATOM 563 C C . ALA A 1 78 ? 18.909 13.029 -33.911 1.00 32.39 77 ALA A C 1
ATOM 564 O O . ALA A 1 78 ? 20.128 13.023 -33.816 1.00 32.82 77 ALA A O 1
ATOM 566 N N . ASP A 1 79 ? 18.117 13.411 -32.915 1.00 34.19 78 ASP A N 1
ATOM 567 C CA . ASP A 1 79 ? 18.662 13.756 -31.594 1.00 34.27 78 ASP A CA 1
ATOM 568 C C . ASP A 1 79 ? 19.298 12.552 -30.898 1.00 33.91 78 ASP A C 1
ATOM 569 O O . ASP A 1 79 ? 20.275 12.712 -30.169 1.00 32.99 78 ASP A O 1
ATOM 574 N N . LEU A 1 80 ? 18.762 11.348 -31.124 1.00 35.03 79 LEU A N 1
ATOM 575 C CA . LEU A 1 80 ? 19.371 10.140 -30.563 1.00 33.55 79 LEU A CA 1
ATOM 576 C C . LEU A 1 80 ? 20.695 9.893 -31.273 1.00 32.96 79 LEU A C 1
ATOM 577 O O . LEU A 1 80 ? 21.699 9.649 -30.619 1.00 31.60 79 LEU A O 1
ATOM 582 N N . ALA A 1 81 ? 20.698 9.952 -32.609 1.00 34.32 80 ALA A N 1
ATOM 583 C CA . ALA A 1 81 ? 21.945 9.836 -33.374 1.00 34.87 80 ALA A CA 1
ATOM 584 C C . ALA A 1 81 ? 23.033 10.776 -32.829 1.00 36.79 80 ALA A C 1
ATOM 585 O O . ALA A 1 81 ? 24.184 10.363 -32.619 1.00 35.48 80 ALA A O 1
ATOM 587 N N . GLY A 1 82 ? 22.646 12.034 -32.594 1.00 38.02 81 GLY A N 1
ATOM 588 C CA . GLY A 1 82 ? 23.565 13.070 -32.135 1.00 37.44 81 GLY A CA 1
ATOM 589 C C . GLY A 1 82 ? 24.111 12.752 -30.760 1.00 39.00 81 GLY A C 1
ATOM 590 O O . GLY A 1 82 ? 25.320 12.724 -30.563 1.00 38.73 81 GLY A O 1
ATOM 591 N N . TYR A 1 83 ? 23.231 12.494 -29.800 1.00 40.29 82 TYR A N 1
ATOM 592 C CA . TYR A 1 83 ? 23.686 12.073 -28.470 1.00 39.06 82 TYR A CA 1
ATOM 593 C C . TYR A 1 83 ? 24.714 10.937 -28.561 1.00 40.08 82 TYR A C 1
ATOM 594 O O . TYR A 1 83 ? 25.779 10.987 -27.930 1.00 40.61 82 TYR A O 1
ATOM 603 N N . LEU A 1 84 ? 24.394 9.922 -29.355 1.00 39.27 83 LEU A N 1
ATOM 604 C CA . LEU A 1 84 ? 25.168 8.690 -29.328 1.00 42.07 83 LEU A CA 1
ATOM 605 C C . LEU A 1 84 ? 26.484 8.848 -30.099 1.00 41.83 83 LEU A C 1
ATOM 606 O O . LEU A 1 84 ? 27.514 8.327 -29.683 1.00 42.04 83 LEU A O 1
ATOM 611 N N . THR A 1 85 ? 26.445 9.595 -31.200 1.00 43.38 84 THR A N 1
ATOM 612 C CA . THR A 1 85 ? 27.661 10.074 -31.862 1.00 41.89 84 THR A CA 1
ATOM 613 C C . THR A 1 85 ? 28.609 10.752 -30.863 1.00 40.90 84 THR A C 1
ATOM 614 O O . THR A 1 85 ? 29.797 10.418 -30.782 1.00 42.43 84 THR A O 1
ATOM 618 N N . ALA A 1 86 ? 28.086 11.691 -30.096 1.00 39.60 85 ALA A N 1
ATOM 619 C CA . ALA A 1 86 ? 28.906 12.412 -29.129 1.00 40.84 85 ALA A CA 1
ATOM 620 C C . ALA A 1 86 ? 29.412 11.461 -28.065 1.00 42.20 85 ALA A C 1
ATOM 621 O O . ALA A 1 86 ? 30.552 11.542 -27.642 1.00 46.58 85 ALA A O 1
ATOM 623 N N . GLN A 1 87 ? 28.546 10.564 -27.634 1.00 43.22 86 GLN A N 1
ATOM 624 C CA . GLN A 1 87 ? 28.865 9.636 -26.571 1.00 44.17 86 GLN A CA 1
ATOM 625 C C . GLN A 1 87 ? 29.898 8.584 -26.960 1.00 44.29 86 GLN A C 1
ATOM 626 O O . GLN A 1 87 ? 30.691 8.168 -26.115 1.00 45.58 86 GLN A O 1
ATOM 632 N N . THR A 1 88 ? 29.890 8.140 -28.216 1.00 42.66 87 THR A N 1
ATOM 633 C CA . THR A 1 88 ? 30.781 7.057 -28.633 1.00 42.97 87 THR A CA 1
ATOM 634 C C . THR A 1 88 ? 31.791 7.441 -29.718 1.00 44.64 87 THR A C 1
ATOM 635 O O . THR A 1 88 ? 32.535 6.588 -30.183 1.00 41.35 87 THR A O 1
ATOM 639 N N . GLY A 1 89 ? 31.807 8.702 -30.145 1.00 45.01 88 GLY A N 1
ATOM 640 C CA . GLY A 1 89 ? 32.685 9.120 -31.232 1.00 44.42 88 GLY A CA 1
ATOM 641 C C . GLY A 1 89 ? 32.413 8.414 -32.552 1.00 46.66 88 GLY A C 1
ATOM 642 O O . GLY A 1 89 ? 33.096 8.678 -33.549 1.00 50.21 88 GLY A O 1
ATOM 643 N N . ILE A 1 90 ? 31.424 7.517 -32.582 1.00 44.87 89 ILE A N 1
ATOM 644 C CA . ILE A 1 90 ? 31.073 6.839 -33.814 1.00 43.89 89 ILE A CA 1
ATOM 645 C C . ILE A 1 90 ? 30.055 7.693 -34.533 1.00 43.20 89 ILE A C 1
ATOM 646 O O . ILE A 1 90 ? 29.068 8.117 -33.941 1.00 40.26 89 ILE A O 1
ATOM 651 N N . GLN A 1 91 ? 30.293 7.910 -35.821 1.00 45.05 90 GLN A N 1
ATOM 652 C CA . GLN A 1 91 ? 29.426 8.735 -36.639 1.00 47.52 90 GLN A CA 1
ATOM 653 C C . GLN A 1 91 ? 28.118 8.038 -36.990 1.00 45.79 90 GLN A C 1
ATOM 654 O O . GLN A 1 91 ? 28.105 7.093 -37.776 1.00 44.92 90 GLN A O 1
ATOM 660 N N . LEU A 1 92 ? 27.026 8.543 -36.413 1.00 46.29 91 LEU A N 1
ATOM 661 C CA . LEU A 1 92 ? 25.669 8.038 -36.654 1.00 45.00 91 LEU A CA 1
ATOM 662 C C . LEU A 1 92 ? 24.739 9.183 -37.085 1.00 43.89 91 LEU A C 1
ATOM 663 O O . LEU A 1 92 ? 24.928 10.317 -36.672 1.00 41.90 91 LEU A O 1
ATOM 668 N N . GLY A 1 93 ? 23.750 8.875 -37.922 1.00 46.19 92 GLY A N 1
ATOM 669 C CA . GLY A 1 93 ? 22.665 9.800 -38.259 1.00 46.68 92 GLY A CA 1
ATOM 670 C C . GLY A 1 93 ? 21.279 9.160 -38.138 1.00 46.02 92 GLY A C 1
ATOM 671 O O . GLY A 1 93 ? 21.144 7.952 -37.923 1.00 45.02 92 GLY A O 1
ATOM 672 N N . VAL A 1 94 ? 20.250 9.990 -38.287 1.00 43.21 93 VAL A N 1
ATOM 673 C CA . VAL A 1 94 ? 18.848 9.567 -38.249 1.00 41.35 93 VAL A CA 1
ATOM 674 C C . VAL A 1 94 ? 18.597 8.184 -38.845 1.00 39.07 93 VAL A C 1
ATOM 675 O O . VAL A 1 94 ? 17.833 7.397 -38.295 1.00 37.66 93 VAL A O 1
ATOM 679 N N . GLU A 1 95 ? 19.265 7.891 -39.951 1.00 39.62 94 GLU A N 1
ATOM 680 C CA . GLU A 1 95 ? 18.971 6.705 -40.750 1.00 40.81 94 GLU A CA 1
ATOM 681 C C . GLU A 1 95 ? 19.500 5.421 -40.091 1.00 37.74 94 GLU A C 1
ATOM 682 O O . GLU A 1 95 ? 19.208 4.325 -40.555 1.00 36.55 94 GLU A O 1
ATOM 688 N N . ASN A 1 96 ? 20.288 5.568 -39.030 1.00 35.81 95 ASN A N 1
ATOM 689 C CA . ASN A 1 96 ? 20.805 4.438 -38.262 1.00 37.02 95 ASN A CA 1
ATOM 690 C C . ASN A 1 96 ? 20.002 4.155 -36.999 1.00 39.16 95 ASN A C 1
ATOM 691 O O . ASN A 1 96 ? 20.257 3.155 -36.317 1.00 38.17 95 ASN A O 1
ATOM 696 N N . ILE A 1 97 ? 19.043 5.032 -36.687 1.00 38.55 96 ILE A N 1
ATOM 697 C CA . ILE A 1 97 ? 18.315 4.966 -35.434 1.00 38.24 96 ILE A CA 1
ATOM 698 C C . ILE A 1 97 ? 16.851 4.617 -35.668 1.00 38.80 96 ILE A C 1
ATOM 699 O O . ILE A 1 97 ? 16.230 5.075 -36.634 1.00 37.21 96 ILE A O 1
ATOM 704 N N . TRP A 1 98 ? 16.312 3.782 -34.781 1.00 36.15 97 TRP A N 1
ATOM 705 C CA . TRP A 1 98 ? 14.873 3.519 -34.741 1.00 34.23 97 TRP A CA 1
ATOM 706 C C . TRP A 1 98 ? 14.403 3.493 -33.282 1.00 31.69 97 TRP A C 1
ATOM 707 O O . TRP A 1 98 ? 15.047 2.880 -32.435 1.00 28.80 97 TRP A O 1
ATOM 718 N N . ALA A 1 99 ? 13.290 4.167 -32.998 1.00 31.09 98 ALA A N 1
ATOM 719 C CA . ALA A 1 99 ? 12.793 4.308 -31.627 1.00 30.51 98 ALA A CA 1
ATOM 720 C C . ALA A 1 99 ? 11.432 3.655 -31.441 1.00 29.82 98 ALA A C 1
ATOM 721 O O . ALA A 1 99 ? 10.690 3.483 -32.394 1.00 29.73 98 ALA A O 1
ATOM 723 N N . ALA A 1 100 ? 11.099 3.308 -30.195 1.00 26.58 99 ALA A N 1
ATOM 724 C CA . ALA A 1 100 ? 9.831 2.687 -29.892 1.00 25.29 99 ALA A CA 1
ATOM 725 C C . ALA A 1 100 ? 9.568 2.830 -28.395 1.00 27.09 99 ALA A C 1
ATOM 726 O O . ALA A 1 100 ? 10.401 3.367 -27.683 1.00 26.42 99 ALA A O 1
ATOM 728 N N . ASN A 1 101 ? 8.401 2.376 -27.948 1.00 29.21 100 ASN A N 1
ATOM 729 C CA . ASN A 1 101 ? 7.958 2.563 -26.567 1.00 32.23 100 ASN A CA 1
ATOM 730 C C . ASN A 1 101 ? 8.680 1.604 -25.641 1.00 30.50 100 ASN A C 1
ATOM 731 O O . ASN A 1 101 ? 8.176 0.535 -25.335 1.00 32.28 100 ASN A O 1
ATOM 736 N N . GLY A 1 102 ? 9.886 1.983 -25.240 1.00 30.82 101 GLY A N 1
ATOM 737 C CA . GLY A 1 102 ? 10.759 1.113 -24.451 1.00 31.98 101 GLY A CA 1
ATOM 738 C C . GLY A 1 102 ? 11.536 0.168 -25.348 1.00 32.59 101 GLY A C 1
ATOM 739 O O . GLY A 1 102 ? 11.173 -0.049 -26.508 1.00 31.78 101 GLY A O 1
ATOM 740 N N . SER A 1 103 ? 12.619 -0.374 -24.807 1.00 34.97 102 SER A N 1
ATOM 741 C CA . SER A 1 103 ? 13.355 -1.476 -25.430 1.00 35.78 102 SER A CA 1
ATOM 742 C C . SER A 1 103 ? 12.463 -2.671 -25.659 1.00 34.38 102 SER A C 1
ATOM 743 O O . SER A 1 103 ? 12.619 -3.350 -26.663 1.00 34.49 102 SER A O 1
ATOM 746 N N . ASN A 1 104 ? 11.552 -2.950 -24.720 1.00 30.64 103 ASN A N 1
ATOM 747 C CA . ASN A 1 104 ? 10.561 -4.014 -24.928 1.00 29.36 103 ASN A CA 1
ATOM 748 C C . ASN A 1 104 ? 9.986 -3.985 -26.360 1.00 29.60 103 ASN A C 1
ATOM 749 O O . ASN A 1 104 ? 9.953 -5.009 -27.050 1.00 29.44 103 ASN A O 1
ATOM 754 N N . GLU A 1 105 ? 9.527 -2.822 -26.795 1.00 28.68 104 GLU A N 1
ATOM 755 C CA . GLU A 1 105 ? 8.875 -2.734 -28.105 1.00 30.82 104 GLU A CA 1
ATOM 756 C C . GLU A 1 105 ? 9.880 -2.840 -29.248 1.00 29.84 104 GLU A C 1
ATOM 757 O O . GLU A 1 105 ? 9.559 -3.368 -30.309 1.00 32.49 104 GLU A O 1
ATOM 763 N N . ILE A 1 106 ? 11.089 -2.333 -29.024 1.00 30.51 105 ILE A N 1
ATOM 764 C CA . ILE A 1 106 ? 12.193 -2.474 -29.973 1.00 29.44 105 ILE A CA 1
ATOM 765 C C . ILE A 1 106 ? 12.487 -3.955 -30.184 1.00 30.31 105 ILE A C 1
ATOM 766 O O . ILE A 1 106 ? 12.603 -4.411 -31.312 1.00 27.64 105 ILE A O 1
ATOM 771 N N . LEU A 1 107 ? 12.581 -4.705 -29.094 1.00 29.15 106 LEU A N 1
ATOM 772 C CA . LEU A 1 107 ? 12.860 -6.139 -29.175 1.00 30.43 106 LEU A CA 1
ATOM 773 C C . LEU A 1 107 ? 11.732 -6.858 -29.859 1.00 29.55 106 LEU A C 1
ATOM 774 O O . LEU A 1 107 ? 11.980 -7.720 -30.691 1.00 30.18 106 LEU A O 1
ATOM 779 N N . GLN A 1 108 ? 10.497 -6.504 -29.516 1.00 29.60 107 GLN A N 1
ATOM 780 C CA . GLN A 1 108 ? 9.345 -7.127 -30.146 1.00 32.28 107 GLN A CA 1
ATOM 781 C C . GLN A 1 108 ? 9.399 -6.924 -31.654 1.00 30.58 107 GLN A C 1
ATOM 782 O O . GLN A 1 108 ? 9.268 -7.872 -32.422 1.00 32.67 107 GLN A O 1
ATOM 788 N N . GLN A 1 109 ? 9.581 -5.682 -32.063 1.00 30.42 108 GLN A N 1
ATOM 789 C CA . GLN A 1 109 ? 9.703 -5.330 -33.493 1.00 29.26 108 GLN A CA 1
ATOM 790 C C . GLN A 1 109 ? 10.825 -6.083 -34.200 1.00 29.51 108 GLN A C 1
ATOM 791 O O . GLN A 1 109 ? 10.686 -6.531 -35.347 1.00 28.79 108 GLN A O 1
ATOM 797 N N . LEU A 1 110 ? 11.956 -6.212 -33.522 1.00 30.18 109 LEU A N 1
ATOM 798 C CA . LEU A 1 110 ? 13.083 -6.915 -34.108 1.00 31.21 109 LEU A CA 1
ATOM 799 C C . LEU A 1 110 ? 12.796 -8.407 -34.308 1.00 31.00 109 LEU A C 1
ATOM 800 O O . LEU A 1 110 ? 13.213 -8.993 -35.316 1.00 31.79 109 LEU A O 1
ATOM 805 N N . LEU A 1 111 ? 12.102 -9.021 -33.357 1.00 29.44 110 LEU A N 1
ATOM 806 C CA . LEU A 1 111 ? 11.743 -10.439 -33.476 1.00 30.33 110 LEU A CA 1
ATOM 807 C C . LEU A 1 111 ? 10.635 -10.661 -34.505 1.00 30.44 110 LEU A C 1
ATOM 808 O O . LEU A 1 111 ? 10.575 -11.720 -35.112 1.00 29.05 110 LEU A O 1
ATOM 813 N N . GLN A 1 112 ? 9.750 -9.684 -34.692 1.00 30.45 111 GLN A N 1
ATOM 814 C CA . GLN A 1 112 ? 8.740 -9.787 -35.755 1.00 32.96 111 GLN A CA 1
ATOM 815 C C . GLN A 1 112 ? 9.386 -9.796 -37.130 1.00 32.27 111 GLN A C 1
ATOM 816 O O . GLN A 1 112 ? 8.937 -10.500 -38.026 1.00 33.02 111 GLN A O 1
ATOM 822 N N . ALA A 1 113 ? 10.424 -8.992 -37.298 1.00 31.96 112 ALA A N 1
ATOM 823 C CA . ALA A 1 113 ? 11.073 -8.852 -38.605 1.00 30.83 112 ALA A CA 1
ATOM 824 C C . ALA A 1 113 ? 12.024 -9.997 -38.855 1.00 30.38 112 ALA A C 1
ATOM 825 O O . ALA A 1 113 ? 12.151 -10.468 -39.984 1.00 29.85 112 ALA A O 1
ATOM 827 N N . PHE A 1 114 ? 12.702 -10.434 -37.796 1.00 30.40 113 PHE A N 1
ATOM 828 C CA . PHE A 1 114 ? 13.836 -11.347 -37.932 1.00 29.26 113 PHE A CA 1
ATOM 829 C C . PHE A 1 114 ? 13.747 -12.686 -37.211 1.00 29.75 113 PHE A C 1
ATOM 830 O O . PHE A 1 114 ? 14.534 -13.587 -37.509 1.00 29.20 113 PHE A O 1
ATOM 838 N N . GLY A 1 115 ? 12.818 -12.818 -36.261 1.00 28.94 114 GLY A N 1
ATOM 839 C CA . GLY A 1 115 ? 12.487 -14.129 -35.681 1.00 28.70 114 GLY A CA 1
ATOM 840 C C . GLY A 1 115 ? 11.076 -14.512 -36.099 1.00 28.77 114 GLY A C 1
ATOM 841 O O . GLY A 1 115 ? 10.746 -14.487 -37.305 1.00 25.45 114 GLY A O 1
ATOM 842 N N . GLY A 1 116 ? 10.238 -14.831 -35.109 1.00 27.01 115 GLY A N 1
ATOM 843 C CA . GLY A 1 116 ? 8.857 -15.210 -35.364 1.00 29.85 115 GLY A CA 1
ATOM 844 C C . GLY A 1 116 ? 8.671 -16.689 -35.673 1.00 33.18 115 GLY A C 1
ATOM 845 O O . GLY A 1 116 ? 9.573 -17.483 -35.455 1.00 34.27 115 GLY A O 1
ATOM 846 N N . PRO A 1 117 ? 7.484 -17.070 -36.173 1.00 34.22 116 PRO A N 1
ATOM 847 C CA . PRO A 1 117 ? 7.169 -18.485 -36.418 1.00 34.84 116 PRO A CA 1
ATOM 848 C C . PRO A 1 117 ? 8.083 -19.178 -37.423 1.00 34.40 116 PRO A C 1
ATOM 849 O O . PRO A 1 117 ? 8.355 -18.648 -38.503 1.00 32.75 116 PRO A O 1
ATOM 853 N N . GLY A 1 118 ? 8.564 -20.357 -37.040 1.00 32.72 117 GLY A N 1
ATOM 854 C CA . GLY A 1 118 ? 9.479 -21.112 -37.863 1.00 33.30 117 GLY A CA 1
ATOM 855 C C . GLY A 1 118 ? 10.931 -20.778 -37.570 1.00 32.58 117 GLY A C 1
ATOM 856 O O . GLY A 1 118 ? 11.827 -21.444 -38.084 1.00 30.14 117 GLY A O 1
ATOM 857 N N . ARG A 1 119 ? 11.168 -19.759 -36.739 1.00 30.06 118 ARG A N 1
ATOM 858 C CA . ARG A 1 119 ? 12.514 -19.279 -36.463 1.00 29.88 118 ARG A CA 1
ATOM 859 C C . ARG A 1 119 ? 12.843 -19.384 -34.972 1.00 30.61 118 ARG A C 1
ATOM 860 O O . ARG A 1 119 ? 11.962 -19.628 -34.137 1.00 28.46 118 ARG A O 1
ATOM 868 N N . SER A 1 120 ? 14.114 -19.166 -34.657 1.00 30.93 119 SER A N 1
ATOM 869 C CA . SER A 1 120 ? 14.611 -19.406 -33.322 1.00 32.14 119 SER A CA 1
ATOM 870 C C . SER A 1 120 ? 15.552 -18.303 -32.885 1.00 32.34 119 SER A C 1
ATOM 871 O O . SER A 1 120 ? 16.099 -17.577 -33.709 1.00 31.16 119 SER A O 1
ATOM 874 N N . ALA A 1 121 ? 15.688 -18.168 -31.568 1.00 32.95 120 ALA A N 1
ATOM 875 C CA . ALA A 1 121 ? 16.586 -17.215 -30.964 1.00 32.95 120 ALA A CA 1
ATOM 876 C C . ALA A 1 121 ? 17.325 -17.909 -29.844 1.00 33.77 120 ALA A C 1
ATOM 877 O O . ALA A 1 121 ? 16.763 -18.793 -29.190 1.00 34.40 120 ALA A O 1
ATOM 879 N N . ILE A 1 122 ? 18.572 -17.499 -29.621 1.00 32.85 121 ILE A N 1
ATOM 880 C CA . ILE A 1 122 ? 19.389 -18.061 -28.548 1.00 32.31 121 ILE A CA 1
ATOM 881 C C . ILE A 1 122 ? 19.843 -17.011 -27.527 1.00 31.81 121 ILE A C 1
ATOM 882 O O . ILE A 1 122 ? 20.156 -15.881 -27.870 1.00 31.96 121 ILE A O 1
ATOM 887 N N . GLY A 1 123 ? 19.860 -17.411 -26.266 1.00 31.15 122 GLY A N 1
ATOM 888 C CA . GLY A 1 123 ? 20.395 -16.589 -25.188 1.00 30.90 122 GLY A CA 1
ATOM 889 C C . GLY A 1 123 ? 21.406 -17.395 -24.399 1.00 30.65 122 GLY A C 1
ATOM 890 O O . GLY A 1 123 ? 21.342 -18.626 -24.357 1.00 29.87 122 GLY A O 1
ATOM 891 N N . PHE A 1 124 ? 22.345 -16.699 -23.779 1.00 30.32 123 PHE A N 1
ATOM 892 C CA . PHE A 1 124 ? 23.365 -17.339 -22.963 1.00 30.54 123 PHE A CA 1
ATOM 893 C C . PHE A 1 124 ? 23.085 -17.005 -21.500 1.00 30.95 123 PHE A C 1
ATOM 894 O O . PHE A 1 124 ? 23.178 -15.855 -21.086 1.00 28.93 123 PHE A O 1
ATOM 902 N N . VAL A 1 125 ? 22.708 -18.027 -20.736 1.00 32.05 124 VAL A N 1
ATOM 903 C CA . VAL A 1 125 ? 22.015 -17.836 -19.451 1.00 34.23 124 VAL A CA 1
ATOM 904 C C . VAL A 1 125 ? 22.868 -18.172 -18.218 1.00 34.25 124 VAL A C 1
ATOM 905 O O . VAL A 1 125 ? 23.807 -18.951 -18.303 1.00 36.29 124 VAL A O 1
ATOM 909 N N . PRO A 1 126 ? 22.557 -17.577 -17.059 1.00 35.08 125 PRO A N 1
ATOM 910 C CA . PRO A 1 126 ? 21.503 -16.610 -16.792 1.00 35.41 125 PRO A CA 1
ATOM 911 C C . PRO A 1 126 ? 21.724 -15.235 -17.452 1.00 34.72 125 PRO A C 1
ATOM 912 O O . PRO A 1 126 ? 22.802 -14.645 -17.362 1.00 33.12 125 PRO A O 1
ATOM 916 N N . SER A 1 127 ? 20.683 -14.761 -18.124 1.00 34.78 126 SER A N 1
ATOM 917 C CA . SER A 1 127 ? 20.643 -13.410 -18.670 1.00 35.41 126 SER A CA 1
ATOM 918 C C . SER A 1 127 ? 19.242 -12.831 -18.471 1.00 33.89 126 SER A C 1
ATOM 919 O O . SER A 1 127 ? 18.497 -13.260 -17.587 1.00 31.14 126 SER A O 1
ATOM 922 N N . TYR A 1 128 ? 18.884 -11.886 -19.330 1.00 33.48 127 TYR A N 1
ATOM 923 C CA . TYR A 1 128 ? 17.753 -10.994 -19.111 1.00 33.50 127 TYR A CA 1
ATOM 924 C C . TYR A 1 128 ? 16.378 -11.630 -19.342 1.00 32.95 127 TYR A C 1
ATOM 925 O O . TYR A 1 128 ? 16.074 -12.123 -20.453 1.00 31.32 127 TYR A O 1
ATOM 934 N N . SER A 1 129 ? 15.539 -11.573 -18.299 1.00 31.19 128 SER A N 1
ATOM 935 C CA . SER A 1 129 ? 14.210 -12.204 -18.291 1.00 31.38 128 SER A CA 1
ATOM 936 C C . SER A 1 129 ? 13.302 -11.926 -19.496 1.00 31.67 128 SER A C 1
ATOM 937 O O . SER A 1 129 ? 12.485 -12.766 -19.850 1.00 29.55 128 SER A O 1
ATOM 940 N N . MET A 1 130 ? 13.390 -10.724 -20.065 1.00 30.82 129 MET A N 1
ATOM 941 C CA . MET A 1 130 ? 12.460 -10.317 -21.117 1.00 32.66 129 MET A CA 1
ATOM 942 C C . MET A 1 130 ? 12.803 -10.877 -22.495 1.00 30.93 129 MET A C 1
ATOM 943 O O . MET A 1 130 ? 1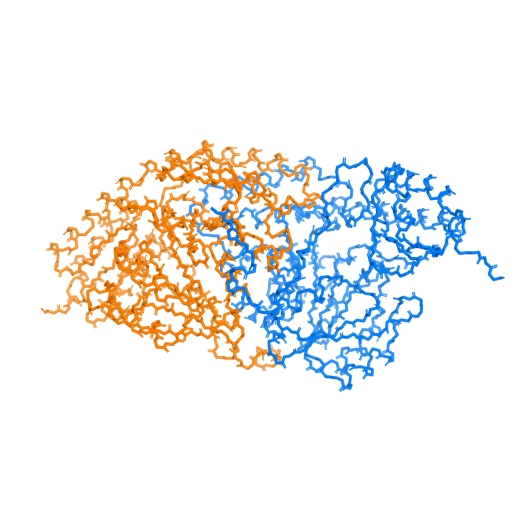1.936 -10.919 -23.364 1.00 32.89 129 MET A O 1
ATOM 948 N N . HIS A 1 131 ? 14.049 -11.296 -22.693 1.00 29.33 130 HIS A N 1
ATOM 949 C CA . HIS A 1 131 ? 14.463 -11.884 -23.968 1.00 29.13 130 HIS A CA 1
ATOM 950 C C . HIS A 1 131 ? 13.691 -13.166 -24.320 1.00 29.18 130 HIS A C 1
ATOM 951 O O . HIS A 1 131 ? 13.147 -13.264 -25.414 1.00 28.95 130 HIS A O 1
ATOM 958 N N . PRO A 1 132 ? 13.636 -14.153 -23.404 1.00 30.78 131 PRO A N 1
ATOM 959 C CA . PRO A 1 132 ? 12.775 -15.311 -23.723 1.00 31.52 131 PRO A CA 1
ATOM 960 C C . PRO A 1 132 ? 11.277 -14.951 -23.786 1.00 32.21 131 PRO A C 1
ATOM 961 O O . PRO A 1 132 ? 10.542 -15.495 -24.606 1.00 29.93 131 PRO A O 1
ATOM 965 N N . ILE A 1 133 ? 10.829 -14.044 -22.915 1.00 33.15 132 ILE A N 1
ATOM 966 C CA . ILE A 1 133 ? 9.400 -13.691 -22.852 1.00 31.32 132 ILE A CA 1
ATOM 967 C C . ILE A 1 133 ? 8.945 -13.031 -24.153 1.00 30.21 132 ILE A C 1
ATOM 968 O O . ILE A 1 133 ? 7.865 -13.322 -24.663 1.00 28.19 132 ILE A O 1
ATOM 973 N N . ILE A 1 134 ? 9.778 -12.163 -24.705 1.00 30.42 133 ILE A N 1
ATOM 974 C CA . ILE A 1 134 ? 9.406 -11.504 -25.955 1.00 31.56 133 ILE A CA 1
ATOM 975 C C . ILE A 1 134 ? 9.582 -12.451 -27.136 1.00 31.50 133 ILE A C 1
ATOM 976 O O . ILE A 1 134 ? 8.804 -12.415 -28.093 1.00 30.84 133 ILE A O 1
ATOM 981 N N . SER A 1 135 ? 10.574 -13.325 -27.057 1.00 32.76 134 SER A N 1
ATOM 982 C CA . SER A 1 135 ? 10.676 -14.401 -28.023 1.00 34.28 134 SER A CA 1
ATOM 983 C C . SER A 1 135 ? 9.368 -15.193 -28.041 1.00 33.94 134 SER A C 1
ATOM 984 O O . SER A 1 135 ? 8.755 -15.351 -29.097 1.00 32.56 134 SER A O 1
ATOM 987 N N . ASP A 1 136 ? 8.921 -15.636 -26.869 1.00 34.92 135 ASP A N 1
ATOM 988 C CA . ASP A 1 136 ? 7.652 -16.394 -26.748 1.00 37.35 135 ASP A CA 1
ATOM 989 C C . ASP A 1 136 ? 6.482 -15.601 -27.343 1.00 36.10 135 ASP A C 1
ATOM 990 O O . ASP A 1 136 ? 5.712 -16.115 -28.167 1.00 36.39 135 ASP A O 1
ATOM 995 N N . GLY A 1 137 ? 6.377 -14.336 -26.935 1.00 34.43 136 GLY A N 1
ATOM 996 C CA . GLY A 1 137 ? 5.366 -13.416 -27.447 1.00 31.09 136 GLY A CA 1
ATOM 997 C C . GLY A 1 137 ? 5.336 -13.284 -28.956 1.00 30.90 136 GLY A C 1
ATOM 998 O O . GLY A 1 137 ? 4.287 -13.064 -29.513 1.00 32.75 136 GLY A O 1
ATOM 999 N N . THR A 1 138 ? 6.472 -13.425 -29.626 1.00 30.84 137 THR A N 1
ATOM 1000 C CA . THR A 1 138 ? 6.521 -13.291 -31.095 1.00 31.25 137 THR A CA 1
ATOM 1001 C C . THR A 1 138 ? 6.574 -14.655 -31.790 1.00 32.47 137 THR A C 1
ATOM 1002 O O . THR A 1 138 ? 6.756 -14.740 -33.013 1.00 30.56 137 THR A O 1
ATOM 1006 N N . HIS A 1 139 ? 6.422 -15.707 -30.993 1.00 30.87 138 HIS A N 1
ATOM 1007 C CA . HIS A 1 139 ? 6.430 -17.091 -31.464 1.00 34.06 138 HIS A CA 1
ATOM 1008 C C . HIS A 1 139 ? 7.757 -17.514 -32.065 1.00 32.83 138 HIS A C 1
ATOM 1009 O O . HIS A 1 139 ? 7.818 -18.338 -32.982 1.00 34.90 138 HIS A O 1
ATOM 1016 N N . THR A 1 140 ? 8.824 -16.956 -31.509 1.00 31.30 139 THR A N 1
ATOM 1017 C CA . THR A 1 140 ? 10.180 -17.336 -31.853 1.00 29.40 139 THR A CA 1
ATOM 1018 C C . THR A 1 140 ? 10.607 -18.393 -30.844 1.00 31.03 139 THR A C 1
ATOM 1019 O O . THR A 1 140 ? 10.428 -18.188 -29.638 1.00 28.46 139 THR A O 1
ATOM 1023 N N . GLU A 1 141 ? 11.145 -19.522 -31.320 1.00 32.08 140 GLU A N 1
ATOM 1024 C CA . GLU A 1 141 ? 11.649 -20.554 -30.417 1.00 34.35 140 GLU A CA 1
ATOM 1025 C C . GLU A 1 141 ? 12.788 -19.982 -29.566 1.00 31.20 140 GLU A C 1
ATOM 1026 O O . GLU A 1 141 ? 13.682 -19.334 -30.084 1.00 28.43 140 GLU A O 1
ATOM 1032 N N . TRP A 1 142 ? 12.742 -20.240 -28.265 1.00 31.11 141 TRP A N 1
ATOM 1033 C CA . TRP A 1 142 ? 13.817 -19.872 -27.353 1.00 29.87 141 TRP A CA 1
ATOM 1034 C C . TRP A 1 142 ? 14.786 -21.044 -27.135 1.00 29.12 141 TRP A C 1
ATOM 1035 O O . TRP A 1 142 ? 14.363 -22.121 -26.751 1.00 30.10 141 TRP A O 1
ATOM 1046 N N . ILE A 1 143 ? 16.074 -20.827 -27.387 1.00 30.69 142 ILE A N 1
ATOM 1047 C CA . ILE A 1 143 ? 17.130 -21.817 -27.107 1.00 32.01 142 ILE A CA 1
ATOM 1048 C C . ILE A 1 143 ? 18.090 -21.236 -26.067 1.00 33.13 142 ILE A C 1
ATOM 1049 O O . ILE A 1 143 ? 18.387 -20.027 -26.084 1.00 32.73 142 ILE A O 1
ATOM 1054 N N . GLU A 1 144 ? 18.565 -22.086 -25.162 1.00 33.86 143 GLU A N 1
ATOM 1055 C CA . GLU A 1 144 ? 19.518 -21.662 -24.123 1.00 36.35 143 GLU A CA 1
ATOM 1056 C C . GLU A 1 144 ? 20.866 -22.355 -24.217 1.00 35.72 143 GLU A C 1
ATOM 1057 O O . GLU A 1 144 ? 20.931 -23.560 -24.436 1.00 37.50 143 GLU A O 1
ATOM 1063 N N . ALA A 1 145 ? 21.941 -21.595 -24.027 1.00 33.99 144 ALA A N 1
ATOM 1064 C CA . ALA A 1 145 ? 23.271 -22.172 -23.785 1.00 32.37 144 ALA A CA 1
ATOM 1065 C C . ALA A 1 145 ? 23.777 -21.564 -22.481 1.00 30.37 144 ALA A C 1
ATOM 1066 O O . ALA A 1 145 ? 23.335 -20.484 -22.121 1.00 28.60 144 ALA A O 1
ATOM 1068 N N . SER A 1 146 ? 24.688 -22.244 -21.788 1.00 31.39 145 SER A N 1
ATOM 1069 C CA . SER A 1 146 ? 25.148 -21.801 -20.453 1.00 34.13 145 SER A CA 1
ATOM 1070 C C . SER A 1 146 ? 26.313 -20.842 -20.499 1.00 34.72 145 SER A C 1
ATOM 1071 O O . SER A 1 146 ? 27.291 -21.079 -21.213 1.00 33.65 145 SER A O 1
ATOM 1074 N N . ARG A 1 147 ? 26.214 -19.786 -19.689 1.00 34.13 146 ARG A N 1
ATOM 1075 C CA . ARG A 1 147 ? 27.363 -18.963 -19.328 1.00 33.38 146 ARG A CA 1
ATOM 1076 C C . ARG A 1 147 ? 28.327 -19.774 -18.458 1.00 34.09 146 ARG A C 1
ATOM 1077 O O . ARG A 1 147 ? 28.047 -20.925 -18.120 1.00 34.27 146 ARG A O 1
ATOM 1085 N N . ALA A 1 148 ? 29.482 -19.202 -18.143 1.00 32.15 147 ALA A N 1
ATOM 1086 C CA . ALA A 1 148 ? 30.471 -19.915 -17.367 1.00 33.30 147 ALA A CA 1
ATOM 1087 C C . ALA A 1 148 ? 30.060 -19.916 -15.895 1.00 34.38 147 ALA A C 1
ATOM 1088 O O . ALA A 1 148 ? 29.083 -19.283 -15.503 1.00 31.67 147 ALA A O 1
ATOM 1090 N N . ASN A 1 149 ? 30.807 -20.642 -15.088 1.00 37.19 148 ASN A N 1
ATOM 1091 C CA . ASN A 1 149 ? 30.572 -20.663 -13.650 1.00 41.81 148 ASN A CA 1
ATOM 1092 C C . ASN A 1 149 ? 30.736 -19.305 -13.010 1.00 39.46 148 ASN A C 1
ATOM 1093 O O . ASN A 1 149 ? 30.099 -19.030 -12.003 1.00 42.67 148 ASN A O 1
ATOM 1098 N N . ASP A 1 150 ? 31.559 -18.441 -13.605 1.00 38.42 149 ASP A N 1
ATOM 1099 C CA . ASP A 1 150 ? 31.727 -17.076 -13.090 1.00 37.08 149 ASP A CA 1
ATOM 1100 C C . ASP A 1 150 ? 30.635 -16.106 -13.588 1.00 36.10 149 ASP A C 1
ATOM 1101 O O . ASP A 1 150 ? 30.730 -14.902 -13.368 1.00 37.39 149 ASP A O 1
ATOM 1106 N N . PHE A 1 151 ? 29.599 -16.652 -14.231 1.00 34.81 150 PHE A N 1
ATOM 1107 C CA . PHE A 1 151 ? 28.460 -15.905 -14.798 1.00 33.08 150 PHE A CA 1
ATOM 1108 C C . PHE A 1 151 ? 28.776 -15.140 -16.065 1.00 30.27 150 PHE A C 1
ATOM 1109 O O . PHE A 1 151 ? 27.874 -14.601 -16.689 1.00 29.19 150 PHE A O 1
ATOM 1117 N N . GLY A 1 152 ? 30.045 -15.097 -16.443 1.00 30.00 151 GLY A N 1
ATOM 1118 C CA . GLY A 1 152 ? 30.465 -14.435 -17.675 1.00 28.80 151 GLY A CA 1
ATOM 1119 C C . GLY A 1 152 ? 30.243 -15.393 -18.819 1.00 29.45 151 GLY A C 1
ATOM 1120 O O . GLY A 1 152 ? 29.940 -16.562 -18.608 1.00 28.46 151 GLY A O 1
ATOM 1121 N N . LEU A 1 153 ? 30.396 -14.898 -20.039 1.00 29.52 152 LEU A N 1
ATOM 1122 C CA . LEU A 1 153 ? 30.149 -15.713 -21.213 1.00 29.32 152 LEU A CA 1
ATOM 1123 C C . LEU A 1 153 ? 31.175 -16.833 -21.258 1.00 30.54 152 LEU A C 1
ATOM 1124 O O . LEU A 1 153 ? 32.353 -16.594 -20.991 1.00 32.18 152 LEU A O 1
ATOM 1129 N N . ASP A 1 154 ? 30.735 -18.060 -21.540 1.00 33.34 153 ASP A N 1
ATOM 1130 C CA . ASP A 1 154 ? 31.650 -19.130 -21.977 1.00 34.18 153 ASP A CA 1
ATOM 1131 C C . ASP A 1 154 ? 31.573 -19.134 -23.494 1.00 34.03 153 ASP A C 1
ATOM 1132 O O . ASP A 1 154 ? 30.608 -19.631 -24.074 1.00 34.48 153 ASP A O 1
ATOM 1137 N N . VAL A 1 155 ? 32.589 -18.573 -24.132 1.00 33.24 154 VAL A N 1
ATOM 1138 C CA . VAL A 1 155 ? 32.489 -18.199 -25.546 1.00 32.31 154 VAL A CA 1
ATOM 1139 C C . VAL A 1 155 ? 32.555 -19.409 -26.481 1.00 32.53 154 VAL A C 1
ATOM 1140 O O . VAL A 1 155 ? 31.882 -19.417 -27.497 1.00 29.46 154 VAL A O 1
ATOM 1144 N N . ASP A 1 156 ? 33.327 -20.437 -26.110 1.00 35.87 155 ASP A N 1
ATOM 1145 C CA . ASP A 1 156 ? 33.389 -21.680 -26.897 1.00 36.89 155 ASP A CA 1
ATOM 1146 C C . ASP A 1 156 ? 32.047 -22.384 -26.896 1.00 34.01 155 ASP A C 1
ATOM 1147 O O . ASP A 1 156 ? 31.585 -22.839 -27.932 1.00 34.15 155 ASP A O 1
ATOM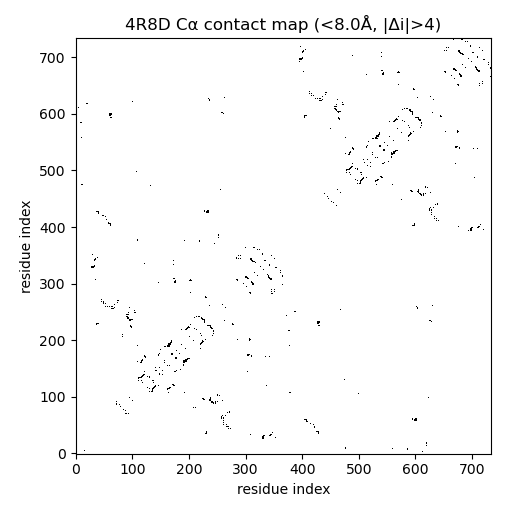 1152 N N . VAL A 1 157 ? 31.427 -22.474 -25.727 1.00 33.85 156 VAL A N 1
ATOM 1153 C CA . VAL A 1 157 ? 30.100 -23.081 -25.603 1.00 33.63 156 VAL A CA 1
ATOM 1154 C C . VAL A 1 157 ? 29.037 -22.280 -26.374 1.00 33.43 156 VAL A C 1
ATOM 1155 O O . VAL A 1 157 ? 28.182 -22.838 -27.072 1.00 32.02 156 VAL A O 1
ATOM 1159 N N . ALA A 1 158 ? 29.083 -20.965 -26.210 1.00 32.48 157 ALA A N 1
ATOM 1160 C CA . ALA A 1 158 ? 28.217 -20.070 -26.945 1.00 33.32 157 ALA A CA 1
ATOM 1161 C C . ALA A 1 158 ? 28.417 -20.193 -28.476 1.00 32.78 157 ALA A C 1
ATOM 1162 O O . ALA A 1 158 ? 27.443 -20.326 -29.196 1.00 33.03 157 ALA A O 1
ATOM 1164 N N . VAL A 1 159 ? 29.661 -20.154 -28.958 1.00 32.31 158 VAL A N 1
ATOM 1165 C CA . VAL A 1 159 ? 29.944 -20.296 -30.403 1.00 32.07 158 VAL A CA 1
ATOM 1166 C C . VAL A 1 159 ? 29.497 -21.674 -30.927 1.00 32.28 158 VAL A C 1
ATOM 1167 O O . VAL A 1 159 ? 28.917 -21.787 -32.004 1.00 32.55 158 VAL A O 1
ATOM 1171 N N . ALA A 1 160 ? 29.754 -22.723 -30.161 1.00 31.99 159 ALA A N 1
ATOM 1172 C CA . ALA A 1 160 ? 29.394 -24.067 -30.601 1.00 32.77 159 ALA A CA 1
ATOM 1173 C C . ALA A 1 160 ? 27.882 -24.215 -30.731 1.00 33.30 159 ALA A C 1
ATOM 1174 O O . ALA A 1 160 ? 27.398 -24.866 -31.656 1.00 31.46 159 ALA A O 1
ATOM 1176 N N . ALA A 1 161 ? 27.140 -23.599 -29.816 1.00 32.75 160 ALA A N 1
ATOM 1177 C CA . ALA A 1 161 ? 25.682 -23.612 -29.893 1.00 32.59 160 ALA A CA 1
ATOM 1178 C C . ALA A 1 161 ? 25.153 -22.865 -31.123 1.00 32.62 160 ALA A C 1
ATOM 1179 O O . ALA A 1 161 ? 24.228 -23.342 -31.782 1.00 31.13 160 ALA A O 1
ATOM 1181 N N . VAL A 1 162 ? 25.723 -21.699 -31.429 1.00 30.98 161 VAL A N 1
ATOM 1182 C CA . VAL A 1 162 ? 25.266 -20.930 -32.590 1.00 31.43 161 VAL A CA 1
ATOM 1183 C C . VAL A 1 162 ? 25.556 -21.691 -33.872 1.00 32.22 161 VAL A C 1
ATOM 1184 O O . VAL A 1 162 ? 24.722 -21.729 -34.769 1.00 37.85 161 VAL A O 1
ATOM 1188 N N . VAL A 1 163 ? 26.719 -22.321 -33.944 1.00 33.53 162 VAL A N 1
ATOM 1189 C CA . VAL A 1 163 ? 27.093 -23.112 -35.119 1.00 34.60 162 VAL A CA 1
ATOM 1190 C C . VAL A 1 163 ? 26.164 -24.323 -35.297 1.00 36.17 162 VAL A C 1
ATOM 1191 O O . VAL A 1 163 ? 25.654 -24.572 -36.411 1.00 31.99 162 VAL A O 1
ATOM 1195 N N . ASP A 1 164 ? 25.931 -25.052 -34.198 1.00 34.30 163 ASP A N 1
ATOM 1196 C CA . ASP A 1 164 ? 25.105 -26.264 -34.224 1.00 34.23 163 ASP A CA 1
ATOM 1197 C C . ASP A 1 164 ? 23.640 -25.960 -34.523 1.00 34.31 163 ASP A C 1
ATOM 1198 O O . ASP A 1 164 ? 23.033 -26.605 -35.359 1.00 32.17 163 ASP A O 1
ATOM 1203 N N . ARG A 1 165 ? 23.071 -24.981 -33.827 1.00 33.74 164 ARG A N 1
ATOM 1204 C CA . ARG A 1 165 ? 21.626 -24.740 -33.875 1.00 33.54 164 ARG A CA 1
ATOM 1205 C C . ARG A 1 165 ? 21.198 -23.717 -34.930 1.00 32.46 164 ARG A C 1
ATOM 1206 O O . ARG A 1 165 ? 20.040 -23.653 -35.246 1.00 32.46 164 ARG A O 1
ATOM 1214 N N . LYS A 1 166 ? 22.126 -22.895 -35.419 1.00 36.69 165 LYS A N 1
ATOM 1215 C CA . LYS A 1 166 ? 21.869 -21.887 -36.484 1.00 36.61 165 LYS A CA 1
ATOM 1216 C C . LYS A 1 166 ? 20.702 -20.932 -36.177 1.00 34.38 165 LYS A C 1
ATOM 1217 O O . LYS A 1 166 ? 19.821 -20.696 -37.010 1.00 29.32 165 LYS A O 1
ATOM 1223 N N . PRO A 1 167 ? 20.699 -20.360 -34.961 1.00 32.20 166 PRO A N 1
ATOM 1224 C CA . PRO A 1 167 ? 19.562 -19.552 -34.587 1.00 30.90 166 PRO A CA 1
ATOM 1225 C C . PRO A 1 167 ? 19.504 -18.298 -35.426 1.00 28.39 166 PRO A C 1
ATOM 1226 O O . PRO A 1 167 ? 20.546 -17.727 -35.751 1.00 27.35 166 PRO A O 1
ATOM 1230 N N . ASP A 1 168 ? 18.286 -17.874 -35.734 1.00 27.87 167 ASP A N 1
ATOM 1231 C CA . ASP A 1 168 ? 18.039 -16.658 -36.495 1.00 28.91 167 ASP A CA 1
ATOM 1232 C C . ASP A 1 168 ? 18.396 -15.378 -35.762 1.00 29.31 167 ASP A C 1
ATOM 1233 O O . ASP A 1 168 ? 18.690 -14.339 -36.380 1.00 30.07 167 ASP A O 1
ATOM 1238 N N . VAL A 1 169 ? 18.363 -15.437 -34.438 1.00 28.36 168 VAL A N 1
ATOM 1239 C CA . VAL A 1 169 ? 18.627 -14.264 -33.629 1.00 29.33 168 VAL A CA 1
ATOM 1240 C C . VAL A 1 169 ? 19.478 -14.703 -32.455 1.00 30.46 168 VAL A C 1
ATOM 1241 O O . VAL A 1 169 ? 19.115 -15.634 -31.738 1.00 29.56 168 VAL A O 1
ATOM 1245 N N . VAL A 1 170 ? 20.595 -14.023 -32.262 1.00 30.93 169 VAL A N 1
ATOM 1246 C CA . VAL A 1 170 ? 21.492 -14.302 -31.164 1.00 30.74 169 VAL A CA 1
ATOM 1247 C C . VAL A 1 170 ? 21.388 -13.133 -30.181 1.00 30.92 169 VAL A C 1
ATOM 1248 O O . VAL A 1 170 ? 21.726 -11.998 -30.514 1.00 30.05 169 VAL A O 1
ATOM 1252 N N . PHE A 1 171 ? 20.903 -13.401 -28.977 1.00 32.24 170 PHE A N 1
ATOM 1253 C CA . PHE A 1 171 ? 20.793 -12.346 -27.973 1.00 33.54 170 PHE A CA 1
ATOM 1254 C C . PHE A 1 171 ? 22.060 -12.326 -27.155 1.00 34.10 170 PHE A C 1
ATOM 1255 O O . PHE A 1 171 ? 22.536 -13.391 -26.740 1.00 31.98 170 PHE A O 1
ATOM 1263 N N . ILE A 1 172 ? 22.578 -11.116 -26.915 1.00 34.21 171 ILE A N 1
ATOM 1264 C CA . ILE A 1 172 ? 23.699 -10.874 -26.013 1.00 35.20 171 ILE A CA 1
ATOM 1265 C C . ILE A 1 172 ? 23.433 -9.597 -25.224 1.00 35.65 171 ILE A C 1
ATOM 1266 O O . ILE A 1 172 ? 23.290 -8.521 -25.813 1.00 34.54 171 ILE A O 1
ATOM 1271 N N . ALA A 1 173 ? 23.388 -9.698 -23.899 1.00 33.04 172 ALA A N 1
ATOM 1272 C CA . ALA A 1 173 ? 23.197 -8.506 -23.064 1.00 32.24 172 ALA A CA 1
ATOM 1273 C C . ALA A 1 173 ? 24.536 -8.119 -22.436 1.00 32.50 172 ALA A C 1
ATOM 1274 O O . ALA A 1 173 ? 25.214 -8.961 -21.843 1.00 30.29 172 ALA A O 1
ATOM 1276 N N . SER A 1 174 ? 24.900 -6.845 -22.585 1.00 31.41 173 SER A N 1
ATOM 1277 C CA . SER A 1 174 ? 26.247 -6.356 -22.302 1.00 31.81 173 SER A CA 1
ATOM 1278 C C . SER A 1 174 ? 26.192 -4.870 -21.981 1.00 31.32 173 SER A C 1
ATOM 1279 O O . SER A 1 174 ? 25.913 -4.086 -22.869 1.00 29.87 173 SER A O 1
ATOM 1282 N N . PRO A 1 175 ? 26.381 -4.481 -20.700 1.00 32.52 174 PRO A N 1
ATOM 1283 C CA . PRO A 1 175 ? 26.501 -5.339 -19.533 1.00 32.20 174 PRO A CA 1
ATOM 1284 C C . PRO A 1 175 ? 25.321 -6.282 -19.414 1.00 32.28 174 PRO A C 1
ATOM 1285 O O . PRO A 1 175 ? 24.169 -5.872 -19.592 1.00 33.40 174 PRO A O 1
ATOM 1289 N N . ASN A 1 176 ? 25.612 -7.539 -19.115 1.00 31.33 175 ASN A N 1
ATOM 1290 C CA . ASN A 1 176 ? 24.574 -8.520 -18.858 1.00 30.72 175 ASN A CA 1
ATOM 1291 C C . ASN A 1 176 ? 23.739 -8.142 -17.627 1.00 32.03 175 ASN A C 1
ATOM 1292 O O . ASN A 1 176 ? 24.243 -7.568 -16.673 1.00 32.30 175 ASN A O 1
ATOM 1297 N N . ASN A 1 177 ? 22.448 -8.424 -17.711 1.00 31.71 176 ASN A N 1
ATOM 1298 C CA . ASN A 1 177 ? 21.531 -8.406 -16.592 1.00 32.31 176 ASN A CA 1
ATOM 1299 C C . ASN A 1 177 ? 21.147 -9.874 -16.445 1.00 32.26 176 ASN A C 1
ATOM 1300 O O . ASN A 1 177 ? 20.650 -10.457 -17.411 1.00 35.44 176 ASN A O 1
ATOM 1305 N N . PRO A 1 178 ? 21.338 -10.480 -15.263 1.00 31.10 177 PRO A N 1
ATOM 1306 C CA . PRO A 1 178 ? 21.581 -9.923 -13.932 1.00 33.54 177 PRO A CA 1
ATOM 1307 C C . PRO A 1 178 ? 23.002 -9.920 -13.347 1.00 32.45 177 PRO A C 1
ATOM 1308 O O . PRO A 1 178 ? 23.157 -9.460 -12.217 1.00 35.06 177 PRO A O 1
ATOM 1312 N N . SER A 1 179 ? 24.013 -10.405 -14.064 1.00 31.44 178 SER A N 1
ATOM 1313 C CA . SER A 1 179 ? 25.368 -10.513 -13.506 1.00 30.54 178 SER A CA 1
ATOM 1314 C C . SER A 1 179 ? 26.204 -9.238 -13.603 1.00 31.20 178 SER A C 1
ATOM 1315 O O . SER A 1 179 ? 27.196 -9.101 -12.876 1.00 31.71 178 SER A O 1
ATOM 1318 N N . GLY A 1 180 ? 25.830 -8.329 -14.511 1.00 30.11 179 GLY A N 1
ATOM 1319 C CA . GLY A 1 180 ? 26.483 -7.023 -14.633 1.00 31.15 179 GLY A CA 1
ATOM 1320 C C . GLY A 1 180 ? 27.715 -6.992 -15.537 1.00 33.69 179 GLY A C 1
ATOM 1321 O O . GLY A 1 180 ? 28.279 -5.919 -15.802 1.00 33.92 179 GLY A O 1
ATOM 1322 N N . GLN A 1 181 ? 28.136 -8.156 -16.018 1.00 31.55 180 GLN A N 1
ATOM 1323 C CA . GLN A 1 181 ? 29.386 -8.265 -16.732 1.00 32.96 180 GLN A CA 1
ATOM 1324 C C . GLN A 1 181 ? 29.201 -7.869 -18.182 1.00 33.32 180 GLN A C 1
ATOM 1325 O O . GLN A 1 181 ? 28.243 -8.286 -18.827 1.00 31.64 180 GLN A O 1
ATOM 1331 N N . SER A 1 182 ? 30.113 -7.047 -18.690 1.00 35.50 181 SER A N 1
ATOM 1332 C CA . SER A 1 182 ? 30.176 -6.769 -20.119 1.00 33.42 181 SER A CA 1
ATOM 1333 C C . SER A 1 182 ? 30.819 -7.957 -20.800 1.00 35.43 181 SER A C 1
ATOM 1334 O O . SER A 1 182 ? 31.678 -8.617 -20.223 1.00 37.32 181 SER A O 1
ATOM 1337 N N . VAL A 1 183 ? 30.406 -8.210 -22.036 1.00 35.20 182 VAL A N 1
ATOM 1338 C CA . VAL A 1 183 ? 31.011 -9.218 -22.885 1.00 35.93 182 VAL A CA 1
ATOM 1339 C C . VAL A 1 183 ? 32.174 -8.539 -23.599 1.00 35.94 182 VAL A C 1
ATOM 1340 O O . VAL A 1 183 ? 31.995 -7.467 -24.162 1.00 33.62 182 VAL A O 1
ATOM 1344 N N . SER A 1 184 ? 33.350 -9.158 -23.592 1.00 34.88 183 SER A N 1
ATOM 1345 C CA . SER A 1 184 ? 34.509 -8.573 -24.262 1.00 34.81 183 SER A CA 1
ATOM 1346 C C . SER A 1 184 ? 34.233 -8.493 -25.761 1.00 35.82 183 SER A C 1
ATOM 1347 O O . SER A 1 184 ? 33.466 -9.292 -26.304 1.00 33.62 183 SER A O 1
ATOM 1350 N N . LEU A 1 185 ? 34.844 -7.521 -26.422 1.00 35.48 184 LEU A N 1
ATOM 1351 C CA . LEU A 1 185 ? 34.610 -7.330 -27.847 1.00 37.49 184 LEU A CA 1
ATOM 1352 C C . LEU A 1 185 ? 35.121 -8.511 -28.682 1.00 34.40 184 LEU A C 1
ATOM 1353 O O . LEU A 1 185 ? 34.541 -8.812 -29.712 1.00 35.87 184 LEU A O 1
ATOM 1358 N N . PRO A 1 186 ? 36.207 -9.175 -28.243 1.00 36.79 185 PRO A N 1
ATOM 1359 C CA . PRO A 1 186 ? 36.669 -10.356 -28.962 1.00 37.20 185 PRO A CA 1
ATOM 1360 C C . PRO A 1 186 ? 35.698 -11.518 -28.882 1.00 36.63 185 PRO A C 1
ATOM 1361 O O . PRO A 1 186 ? 35.515 -12.226 -29.873 1.00 35.17 185 PRO A O 1
ATOM 1365 N N . ASP A 1 187 ? 35.089 -11.715 -27.714 1.00 35.54 186 ASP A N 1
ATOM 1366 C CA . ASP A 1 187 ? 34.033 -12.730 -27.570 1.00 34.82 186 ASP A CA 1
ATOM 1367 C C . ASP A 1 187 ? 32.871 -12.355 -28.472 1.00 33.17 186 ASP A C 1
ATOM 1368 O O . ASP A 1 187 ? 32.243 -13.204 -29.101 1.00 30.76 186 ASP A O 1
ATOM 1373 N N . LEU A 1 188 ? 32.579 -11.061 -28.514 1.00 31.97 187 LEU A N 1
ATOM 1374 C CA . LEU A 1 188 ? 31.456 -10.566 -29.291 1.00 33.15 187 LEU A CA 1
ATOM 1375 C C . LEU A 1 188 ? 31.686 -10.866 -30.772 1.00 31.47 187 LEU A C 1
ATOM 1376 O O . LEU A 1 188 ? 30.790 -11.334 -31.461 1.00 28.24 187 LEU A O 1
ATOM 1381 N N . CYS A 1 189 ? 32.896 -10.564 -31.241 1.00 31.81 188 CYS A N 1
ATOM 1382 C CA . CYS A 1 189 ? 33.265 -10.784 -32.647 1.00 33.69 188 CYS A CA 1
ATOM 1383 C C . CYS A 1 189 ? 33.252 -12.264 -33.015 1.00 34.18 188 CYS A C 1
ATOM 1384 O O . CYS A 1 189 ? 32.927 -12.616 -34.146 1.00 34.07 188 CYS A O 1
ATOM 1387 N N . LYS A 1 190 ? 33.610 -13.126 -32.067 1.00 33.97 189 LYS A N 1
ATOM 1388 C CA . LYS A 1 190 ? 33.563 -14.566 -32.320 1.00 34.52 189 LYS A CA 1
ATOM 1389 C C . LYS A 1 190 ? 32.140 -15.023 -32.611 1.00 34.09 189 LYS A C 1
ATOM 1390 O O . LYS A 1 190 ? 31.922 -15.795 -33.557 1.00 34.89 189 LYS A O 1
ATOM 1396 N N . LEU A 1 191 ? 31.184 -14.544 -31.800 1.00 32.06 190 LEU A N 1
ATOM 1397 C CA . LEU A 1 191 ? 29.756 -14.822 -32.004 1.00 31.93 190 LEU A CA 1
ATOM 1398 C C . LEU A 1 191 ? 29.234 -14.230 -33.293 1.00 30.97 190 LEU A C 1
ATOM 1399 O O . LEU A 1 191 ? 28.512 -14.879 -34.019 1.00 31.74 190 LEU A O 1
ATOM 1404 N N . LEU A 1 192 ? 29.588 -12.981 -33.550 1.00 31.43 191 LEU A N 1
ATOM 1405 C CA . LEU A 1 192 ? 29.180 -12.306 -34.768 1.00 33.08 191 LEU A CA 1
ATOM 1406 C C . LEU A 1 192 ? 29.652 -13.046 -36.009 1.00 33.81 191 LEU A C 1
ATOM 1407 O O . LEU A 1 192 ? 28.917 -13.175 -36.977 1.00 38.45 191 LEU A O 1
ATOM 1412 N N . ASP A 1 193 ? 30.875 -13.545 -35.966 1.00 34.25 192 ASP A N 1
ATOM 1413 C CA . ASP A 1 193 ? 31.411 -14.328 -37.067 1.00 34.70 192 ASP A CA 1
ATOM 1414 C C . ASP A 1 193 ? 30.535 -15.517 -37.445 1.00 33.44 192 ASP A C 1
ATOM 1415 O O . ASP A 1 193 ? 30.343 -15.792 -38.641 1.00 34.21 192 ASP A O 1
ATOM 1420 N N . VAL A 1 194 ? 29.984 -16.200 -36.447 1.00 30.70 193 VAL A N 1
ATOM 1421 C CA . VAL A 1 194 ? 29.205 -17.419 -36.698 1.00 30.37 193 VAL A CA 1
ATOM 1422 C C . VAL A 1 194 ? 27.697 -17.213 -36.759 1.00 31.06 193 VAL A C 1
ATOM 1423 O O . VAL A 1 194 ? 26.994 -18.044 -37.314 1.00 33.26 193 VAL A O 1
ATOM 1427 N N . ALA A 1 195 ? 27.181 -16.135 -36.183 1.00 31.35 194 ALA A N 1
ATOM 1428 C CA . ALA A 1 195 ? 25.741 -15.904 -36.238 1.00 32.02 194 ALA A CA 1
ATOM 1429 C C . ALA A 1 195 ? 25.283 -15.828 -37.708 1.00 33.04 194 ALA A C 1
ATOM 1430 O O . ALA A 1 195 ? 25.826 -15.041 -38.466 1.00 29.22 194 ALA A O 1
ATOM 1432 N N . PRO A 1 196 ? 24.298 -16.670 -38.107 1.00 33.25 195 PRO A N 1
ATOM 1433 C CA . PRO A 1 196 ? 23.847 -16.706 -39.502 1.00 32.46 195 PRO A CA 1
ATOM 1434 C C . PRO A 1 196 ? 22.777 -15.664 -39.840 1.00 32.33 195 PRO A C 1
ATOM 1435 O O . PRO A 1 196 ? 22.579 -15.362 -41.015 1.00 32.67 195 PRO A O 1
ATOM 1439 N N . GLY A 1 197 ? 22.071 -15.144 -38.833 1.00 29.15 196 GLY A N 1
ATOM 1440 C CA . GLY A 1 197 ? 20.978 -14.206 -39.075 1.00 29.62 196 GLY A CA 1
ATOM 1441 C C . GLY A 1 197 ? 21.362 -12.845 -38.538 1.00 29.98 196 GLY A C 1
ATOM 1442 O O . GLY A 1 197 ? 22.269 -12.204 -39.067 1.00 30.27 196 GLY A O 1
ATOM 1443 N N . ILE A 1 198 ? 20.726 -12.420 -37.454 1.00 27.63 197 ILE A N 1
ATOM 1444 C CA . ILE A 1 198 ? 21.184 -11.218 -36.778 1.00 29.96 197 ILE A CA 1
ATOM 1445 C C . ILE A 1 198 ? 21.631 -11.548 -35.371 1.00 29.17 197 ILE A C 1
ATOM 1446 O O . ILE A 1 198 ? 21.370 -12.634 -34.864 1.00 28.60 197 ILE A O 1
ATOM 1451 N N . ALA A 1 199 ? 22.350 -10.599 -34.786 1.00 29.14 198 ALA A N 1
ATOM 1452 C CA . ALA A 1 199 ? 22.709 -10.600 -33.378 1.00 28.28 198 ALA A CA 1
ATOM 1453 C C . ALA A 1 199 ? 22.189 -9.305 -32.801 1.00 29.44 198 ALA A C 1
ATOM 1454 O O . ALA A 1 199 ? 22.370 -8.248 -33.394 1.00 30.23 198 ALA A O 1
ATOM 1456 N N . ILE A 1 200 ? 21.533 -9.401 -31.648 1.00 30.39 199 ILE A N 1
ATOM 1457 C CA . ILE A 1 200 ? 21.058 -8.249 -30.928 1.00 30.33 199 ILE A CA 1
ATOM 1458 C C . ILE A 1 200 ? 21.877 -8.109 -29.644 1.00 32.65 199 ILE A C 1
ATOM 1459 O O . ILE A 1 200 ? 21.831 -8.978 -28.750 1.00 31.22 199 ILE A O 1
ATOM 1464 N N . VAL A 1 201 ? 22.649 -7.025 -29.572 1.00 32.76 200 VAL A N 1
ATOM 1465 C CA . VAL A 1 201 ? 23.416 -6.710 -28.381 1.00 32.99 200 VAL A CA 1
ATOM 1466 C C . VAL A 1 201 ? 22.634 -5.673 -27.623 1.00 32.57 200 VAL A C 1
ATOM 1467 O O . VAL A 1 201 ? 22.552 -4.511 -28.035 1.00 31.76 200 VAL A O 1
ATOM 1471 N N . ASP A 1 202 ? 22.074 -6.115 -26.509 1.00 32.43 201 ASP A N 1
ATOM 1472 C CA . ASP A 1 202 ? 21.256 -5.290 -25.652 1.00 32.78 201 ASP A CA 1
ATOM 1473 C C . ASP A 1 202 ? 22.197 -4.532 -24.737 1.00 33.51 201 ASP A C 1
ATOM 1474 O O . ASP A 1 202 ? 22.774 -5.096 -23.794 1.00 32.63 201 ASP A O 1
ATOM 1479 N N . GLU A 1 203 ? 22.322 -3.241 -25.023 1.00 33.27 202 GLU A N 1
ATOM 1480 C CA . GLU A 1 203 ? 23.214 -2.353 -24.307 1.00 32.81 202 GLU A CA 1
ATOM 1481 C C . GLU A 1 203 ? 22.388 -1.413 -23.401 1.00 31.72 202 GLU A C 1
ATOM 1482 O O . GLU A 1 203 ? 22.667 -0.218 -23.272 1.00 32.45 202 GLU A O 1
ATOM 1488 N N . ALA A 1 204 ? 21.379 -1.973 -22.748 1.00 30.27 203 ALA A N 1
ATOM 1489 C CA . ALA A 1 204 ? 20.599 -1.246 -21.753 1.00 31.55 203 ALA A CA 1
ATOM 1490 C C . ALA A 1 204 ? 21.460 -0.519 -20.714 1.00 32.69 203 ALA A C 1
ATOM 1491 O O . ALA A 1 204 ? 21.094 0.586 -20.278 1.00 34.19 203 ALA A O 1
ATOM 1493 N N . TYR A 1 205 ? 22.599 -1.108 -20.334 1.00 30.94 204 TYR A N 1
ATOM 1494 C CA . TYR A 1 205 ? 23.498 -0.462 -19.366 1.00 32.89 204 TYR A CA 1
ATOM 1495 C C . TYR A 1 205 ? 24.756 0.169 -19.974 1.00 31.26 204 TYR A C 1
ATOM 1496 O O . TYR A 1 205 ? 25.686 0.501 -19.270 1.00 31.50 204 TYR A O 1
ATOM 1505 N N . GLY A 1 206 ? 24.763 0.398 -21.284 1.00 32.80 205 GLY A N 1
ATOM 1506 C CA . GLY A 1 206 ? 25.946 0.936 -21.939 1.00 32.31 205 GLY A CA 1
ATOM 1507 C C . GLY A 1 206 ? 26.544 2.190 -21.301 1.00 32.98 205 GLY A C 1
ATOM 1508 O O . GLY A 1 206 ? 27.762 2.332 -21.261 1.00 31.27 205 GLY A O 1
ATOM 1509 N N . GLU A 1 207 ? 25.694 3.089 -20.813 1.00 33.12 206 GLU A N 1
ATOM 1510 C CA . GLU A 1 207 ? 26.153 4.362 -20.243 1.00 36.32 206 GLU A CA 1
ATOM 1511 C C . GLU A 1 207 ? 26.994 4.170 -18.986 1.00 37.88 206 GLU A C 1
ATOM 1512 O O . GLU A 1 207 ? 27.876 4.982 -18.717 1.00 39.15 206 GLU A O 1
ATOM 1518 N N . PHE A 1 208 ? 26.711 3.109 -18.224 1.00 37.23 207 PHE A N 1
ATOM 1519 C CA . PHE A 1 208 ? 27.430 2.821 -16.975 1.00 38.69 207 PHE A CA 1
ATOM 1520 C C . PHE A 1 208 ? 28.746 2.089 -17.176 1.00 39.29 207 PHE A C 1
ATOM 1521 O O . PHE A 1 208 ? 29.517 1.943 -16.230 1.00 41.16 207 PHE A O 1
ATOM 1529 N N . SER A 1 209 ? 28.988 1.612 -18.392 1.00 40.67 208 SER A N 1
ATOM 1530 C CA . SER A 1 209 ? 30.067 0.669 -18.663 1.00 40.99 208 SER A CA 1
ATOM 1531 C C . SER A 1 209 ? 31.358 1.357 -19.036 1.00 42.11 208 SER A C 1
ATOM 1532 O O . SER A 1 209 ? 31.362 2.374 -19.725 1.00 42.13 208 SER A O 1
ATOM 1535 N N . SER A 1 210 ? 32.462 0.761 -18.609 1.00 44.35 209 SER A N 1
ATOM 1536 C CA . SER A 1 210 ? 33.784 1.316 -18.875 1.00 46.78 209 SER A CA 1
ATOM 1537 C C . SER A 1 210 ? 34.404 0.892 -20.225 1.00 46.39 209 SER A C 1
ATOM 1538 O O . SER A 1 210 ? 35.542 1.266 -20.507 1.00 46.00 209 SER A O 1
ATOM 1541 N N . GLN A 1 211 ? 33.682 0.143 -21.063 1.00 44.54 210 GLN A N 1
ATOM 1542 C CA . GLN A 1 211 ? 34.247 -0.270 -22.360 1.00 44.67 210 GLN A CA 1
ATOM 1543 C C . GLN A 1 211 ? 33.441 0.270 -23.541 1.00 41.39 210 GLN A C 1
ATOM 1544 O O . GLN A 1 211 ? 32.255 0.539 -23.397 1.00 40.61 210 GLN A O 1
ATOM 1550 N N . PRO A 1 212 ? 34.079 0.394 -24.719 1.00 39.78 211 PRO A N 1
ATOM 1551 C CA . PRO A 1 212 ? 33.425 0.944 -25.902 1.00 38.55 211 PRO A CA 1
ATOM 1552 C C . PRO A 1 212 ? 32.082 0.303 -26.233 1.00 37.58 211 PRO A C 1
ATOM 1553 O O . PRO A 1 212 ? 31.878 -0.900 -26.029 1.00 36.92 211 PRO A O 1
ATOM 1557 N N . SER A 1 213 ? 31.182 1.117 -26.763 1.00 36.43 212 SER A N 1
ATOM 1558 C CA . SER A 1 213 ? 29.907 0.626 -27.239 1.00 36.05 212 SER A CA 1
ATOM 1559 C C . SER A 1 213 ? 30.126 -0.351 -28.374 1.00 34.69 212 SER A C 1
ATOM 1560 O O . SER A 1 213 ? 31.066 -0.219 -29.147 1.00 33.87 212 SER A O 1
ATOM 1563 N N . ALA A 1 214 ? 29.238 -1.331 -28.451 1.00 35.57 213 ALA A N 1
ATOM 1564 C CA . ALA A 1 214 ? 29.192 -2.262 -29.557 1.00 35.04 213 ALA A CA 1
ATOM 1565 C C . ALA A 1 214 ? 28.744 -1.617 -30.870 1.00 34.26 213 ALA A C 1
ATOM 1566 O O . ALA A 1 214 ? 28.777 -2.279 -31.898 1.00 33.94 213 ALA A O 1
ATOM 1568 N N . VAL A 1 215 ? 28.307 -0.353 -30.845 1.00 34.91 214 VAL A N 1
ATOM 1569 C CA . VAL A 1 215 ? 28.002 0.376 -32.093 1.00 37.32 214 VAL A CA 1
ATOM 1570 C C . VAL A 1 215 ? 29.235 0.535 -32.978 1.00 37.76 214 VAL A C 1
ATOM 1571 O O . VAL A 1 215 ? 29.123 0.641 -34.198 1.00 37.28 214 VAL A O 1
ATOM 1575 N N . SER A 1 216 ? 30.412 0.564 -32.359 1.00 38.23 215 SER A N 1
ATOM 1576 C CA . SER A 1 216 ? 31.666 0.540 -33.104 1.00 39.36 215 SER A CA 1
ATOM 1577 C C . SER A 1 216 ? 31.771 -0.641 -34.080 1.00 37.76 215 SER A C 1
ATOM 1578 O O . SER A 1 216 ? 32.515 -0.562 -35.036 1.00 39.88 215 SER A O 1
ATOM 1581 N N . LEU A 1 217 ? 31.029 -1.723 -33.843 1.00 37.82 216 LEU A N 1
ATOM 1582 C CA . LEU A 1 217 ? 31.092 -2.912 -34.696 1.00 37.02 216 LEU A CA 1
ATOM 1583 C C . LEU A 1 217 ? 30.049 -2.971 -35.821 1.00 37.00 216 LEU A C 1
ATOM 1584 O O . LEU A 1 217 ? 30.112 -3.855 -36.686 1.00 36.70 216 LEU A O 1
ATOM 1589 N N . VAL A 1 218 ? 29.075 -2.071 -35.805 1.00 36.46 217 VAL A N 1
ATOM 1590 C CA . VAL A 1 218 ? 28.026 -2.096 -36.823 1.00 36.53 217 VAL A CA 1
ATOM 1591 C C . VAL A 1 218 ? 28.631 -1.972 -38.218 1.00 37.88 217 VAL A C 1
ATOM 1592 O O . VAL A 1 218 ? 28.220 -2.662 -39.152 1.00 37.64 217 VAL A O 1
ATOM 1596 N N . GLU A 1 219 ? 29.631 -1.112 -38.345 1.00 40.17 218 GLU A N 1
ATOM 1597 C CA . GLU A 1 219 ? 30.305 -0.906 -39.618 1.00 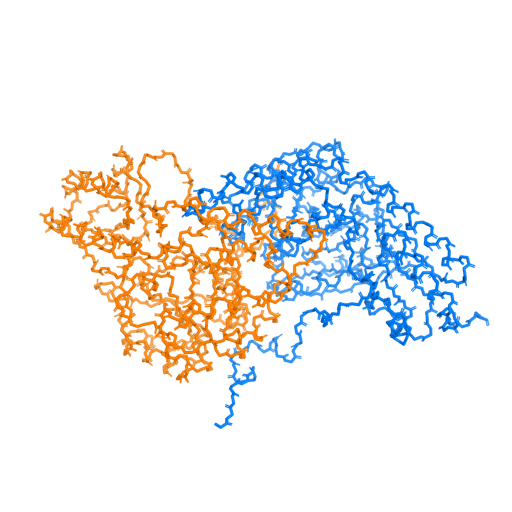43.40 218 GLU A CA 1
ATOM 1598 C C . GLU A 1 219 ? 30.962 -2.203 -40.062 1.00 41.84 218 GLU A C 1
ATOM 1599 O O . GLU A 1 219 ? 31.026 -2.514 -41.255 1.00 38.93 218 GLU A O 1
ATOM 1605 N N . GLU A 1 220 ? 31.450 -2.967 -39.094 1.00 40.59 219 GLU A N 1
ATOM 1606 C CA . GLU A 1 220 ? 32.112 -4.218 -39.407 1.00 42.23 219 GLU A CA 1
ATOM 1607 C C . GLU A 1 220 ? 31.138 -5.335 -39.731 1.00 38.98 219 GLU A C 1
ATOM 1608 O O . GLU A 1 220 ? 31.459 -6.184 -40.547 1.00 37.23 219 GLU A O 1
ATOM 1614 N N . TYR A 1 221 ? 29.954 -5.330 -39.116 1.00 39.22 220 TYR A N 1
ATOM 1615 C CA . TYR A 1 221 ? 28.972 -6.393 -39.337 1.00 38.28 220 TYR A CA 1
ATOM 1616 C C . TYR A 1 221 ? 27.582 -5.852 -39.707 1.00 37.82 220 TYR A C 1
ATOM 1617 O O . TYR A 1 221 ? 26.587 -6.202 -39.072 1.00 36.82 220 TYR A O 1
ATOM 1626 N N . PRO A 1 222 ? 27.494 -5.026 -40.762 1.00 37.67 221 PRO A N 1
ATOM 1627 C CA . PRO A 1 222 ? 26.217 -4.350 -41.027 1.00 36.09 221 PRO A CA 1
ATOM 1628 C C . PRO A 1 222 ? 25.026 -5.277 -41.366 1.00 35.33 221 PRO A C 1
ATOM 1629 O O . PRO A 1 222 ? 23.876 -4.880 -41.209 1.00 32.52 221 PRO A O 1
ATOM 1633 N N . SER A 1 223 ? 25.272 -6.493 -41.834 1.00 37.21 222 SER A N 1
ATOM 1634 C CA . SER A 1 223 ? 24.141 -7.369 -42.186 1.00 39.31 222 SER A CA 1
ATOM 1635 C C . SER A 1 223 ? 23.660 -8.247 -41.025 1.00 37.20 222 SER A C 1
ATOM 1636 O O . SER A 1 223 ? 22.736 -9.031 -41.204 1.00 37.16 222 SER A O 1
ATOM 1639 N N . LYS A 1 224 ? 24.268 -8.094 -39.848 1.00 35.88 223 LYS A N 1
ATOM 1640 C CA . LYS A 1 224 ? 23.985 -8.947 -38.683 1.00 36.67 223 LYS A CA 1
ATOM 1641 C C . LYS A 1 224 ? 23.728 -8.172 -37.391 1.00 34.10 223 LYS A C 1
ATOM 1642 O O . LYS A 1 224 ? 22.860 -8.529 -36.593 1.00 34.10 223 LYS A O 1
ATOM 1648 N N . LEU A 1 225 ? 24.522 -7.141 -37.154 1.00 34.78 224 LEU A N 1
ATOM 1649 C CA . LEU A 1 225 ? 24.523 -6.484 -35.854 1.00 32.87 224 LEU A CA 1
ATOM 1650 C C . LEU A 1 225 ? 23.498 -5.377 -35.703 1.00 33.15 224 LEU A C 1
ATOM 1651 O O . LEU A 1 225 ? 23.468 -4.418 -36.488 1.00 31.78 224 LEU A O 1
ATOM 1656 N N . VAL A 1 226 ? 22.695 -5.527 -34.647 1.00 32.43 225 VAL A N 1
ATOM 1657 C CA . VAL A 1 226 ? 21.791 -4.511 -34.148 1.00 31.75 225 VAL A CA 1
ATOM 1658 C C . VAL A 1 226 ? 22.112 -4.287 -32.666 1.00 31.64 225 VAL A C 1
ATOM 1659 O O . VAL A 1 226 ? 22.133 -5.243 -31.896 1.00 31.31 225 VAL A O 1
ATOM 1663 N N . VAL A 1 227 ? 22.355 -3.031 -32.278 1.00 31.27 226 VAL A N 1
ATOM 1664 C CA . VAL A 1 227 ? 22.567 -2.663 -30.876 1.00 30.91 226 VAL A CA 1
ATOM 1665 C C . VAL A 1 227 ? 21.312 -1.990 -30.338 1.00 30.52 226 VAL A C 1
ATOM 1666 O O . VAL A 1 227 ? 20.728 -1.173 -31.037 1.00 30.42 226 VAL A O 1
ATOM 1670 N N . THR A 1 228 ? 20.918 -2.313 -29.101 1.00 31.13 227 THR A N 1
ATOM 1671 C CA . THR A 1 228 ? 19.754 -1.677 -28.437 1.00 31.66 227 THR A CA 1
ATOM 1672 C C . THR A 1 228 ? 20.179 -0.919 -27.183 1.00 33.20 227 THR A C 1
ATOM 1673 O O . THR A 1 228 ? 21.079 -1.350 -26.433 1.00 34.11 227 THR A O 1
ATOM 1677 N N . ARG A 1 229 ? 19.542 0.228 -26.976 1.00 35.03 228 ARG A N 1
ATOM 1678 C CA . ARG A 1 229 ? 19.780 1.057 -25.797 1.00 34.10 228 ARG A CA 1
ATOM 1679 C C . ARG A 1 229 ? 18.439 1.501 -25.267 1.00 31.82 228 ARG A C 1
ATOM 1680 O O . ARG A 1 229 ? 17.437 1.379 -25.959 1.00 29.66 228 ARG A O 1
ATOM 1688 N N . THR A 1 230 ? 18.426 2.004 -24.034 1.00 30.13 229 THR A N 1
ATOM 1689 C CA . THR A 1 230 ? 17.208 2.506 -23.424 1.00 31.61 229 THR A CA 1
ATOM 1690 C C . THR A 1 230 ? 17.389 3.879 -22.781 1.00 31.27 229 THR A C 1
ATOM 1691 O O . THR A 1 230 ? 18.503 4.313 -22.475 1.00 33.58 229 THR A O 1
ATOM 1695 N N . MET A 1 231 ? 16.283 4.564 -22.560 1.00 31.87 230 MET A N 1
ATOM 1696 C CA . MET A 1 231 ? 16.328 5.806 -21.777 1.00 32.45 230 MET A CA 1
ATOM 1697 C C . MET A 1 231 ? 15.823 5.530 -20.363 1.00 32.43 230 MET A C 1
ATOM 1698 O O . MET A 1 231 ? 15.672 6.460 -19.565 1.00 28.92 230 MET A O 1
ATOM 1703 N N . SER A 1 232 ? 15.618 4.247 -20.052 1.00 30.35 231 SER A N 1
ATOM 1704 C CA . SER A 1 232 ? 14.952 3.848 -18.819 1.00 32.13 231 SER A CA 1
ATOM 1705 C C . SER A 1 232 ? 15.869 3.757 -17.604 1.00 32.62 231 SER A C 1
ATOM 1706 O O . SER A 1 232 ? 15.384 3.693 -16.479 1.00 31.40 231 SER A O 1
ATOM 1709 N N . LYS A 1 233 ? 17.175 3.717 -17.816 1.00 32.68 232 LYS A N 1
ATOM 1710 C CA . LYS A 1 233 ? 18.094 3.387 -16.732 1.00 34.79 232 LYS A CA 1
ATOM 1711 C C . LYS A 1 233 ? 18.957 4.589 -16.368 1.00 34.09 232 LYS A C 1
ATOM 1712 O O . LYS A 1 233 ? 18.606 5.297 -15.443 1.00 35.67 232 LYS A O 1
ATOM 1718 N N . ALA A 1 234 ? 20.057 4.823 -17.090 1.00 34.09 233 ALA A N 1
ATOM 1719 C CA . ALA A 1 234 ? 20.938 5.969 -16.841 1.00 34.60 233 ALA A CA 1
ATOM 1720 C C . ALA A 1 234 ? 20.243 7.313 -17.105 1.00 35.64 233 ALA A C 1
ATOM 1721 O O . ALA A 1 234 ? 20.507 8.313 -16.430 1.00 32.72 233 ALA A O 1
ATOM 1723 N N . PHE A 1 235 ? 19.357 7.318 -18.094 1.00 37.28 234 PHE A N 1
ATOM 1724 C CA . PHE A 1 235 ? 18.669 8.528 -18.531 1.00 37.65 234 PHE A CA 1
ATOM 1725 C C . PHE A 1 235 ? 17.486 8.935 -17.626 1.00 38.71 234 PHE A C 1
ATOM 1726 O O . PHE A 1 235 ? 16.874 9.994 -17.830 1.00 40.40 234 PHE A O 1
ATOM 1734 N N . ALA A 1 236 ? 17.159 8.099 -16.644 1.00 35.68 235 ALA A N 1
ATOM 1735 C CA . ALA A 1 236 ? 16.122 8.426 -15.656 1.00 37.60 235 ALA A CA 1
ATOM 1736 C C . ALA A 1 236 ? 14.764 8.737 -16.308 1.00 37.56 235 ALA A C 1
ATOM 1737 O O . ALA A 1 236 ? 14.049 9.637 -15.870 1.00 37.88 235 ALA A O 1
ATOM 1739 N N . PHE A 1 237 ? 14.422 7.972 -17.345 1.00 36.02 236 PHE A N 1
ATOM 1740 C CA . PHE A 1 237 ? 13.249 8.230 -18.179 1.00 35.34 236 PHE A CA 1
ATOM 1741 C C . PHE A 1 237 ? 12.434 6.950 -18.359 1.00 35.23 236 PHE A C 1
ATOM 1742 O O . PHE A 1 237 ? 11.770 6.767 -19.379 1.00 34.93 236 PHE A O 1
ATOM 1750 N N . ALA A 1 238 ? 12.500 6.062 -17.370 1.00 34.66 237 ALA A N 1
ATOM 1751 C CA . ALA A 1 238 ? 11.716 4.826 -17.389 1.00 35.10 237 ALA A CA 1
ATOM 1752 C C . ALA A 1 238 ? 10.225 5.114 -17.493 1.00 34.38 237 ALA A C 1
ATOM 1753 O O . ALA A 1 238 ? 9.505 4.393 -18.176 1.00 34.31 237 ALA A O 1
ATOM 1755 N N . GLY A 1 239 ? 9.772 6.173 -16.824 1.00 32.58 238 GLY A N 1
ATOM 1756 C CA . GLY A 1 239 ? 8.378 6.591 -16.883 1.00 31.83 238 GLY A CA 1
ATOM 1757 C C . GLY A 1 239 ? 7.892 6.974 -18.276 1.00 32.42 238 GLY A C 1
ATOM 1758 O O . GLY A 1 239 ? 6.697 6.892 -18.552 1.00 33.80 238 GLY A O 1
ATOM 1759 N N . GLY A 1 240 ? 8.802 7.393 -19.150 1.00 32.41 239 GLY A N 1
ATOM 1760 C CA . GLY A 1 240 ? 8.427 7.874 -20.493 1.00 32.45 239 GLY A CA 1
ATOM 1761 C C . GLY A 1 240 ? 8.463 6.833 -21.597 1.00 30.93 239 GLY A C 1
ATOM 1762 O O . GLY A 1 240 ? 8.008 7.107 -22.708 1.00 34.77 239 GLY A O 1
ATOM 1763 N N . ARG A 1 241 ? 9.035 5.664 -21.299 1.00 30.71 240 ARG A N 1
ATOM 1764 C CA . ARG A 1 241 ? 9.023 4.475 -22.168 1.00 28.49 240 ARG A CA 1
ATOM 1765 C C . ARG A 1 241 ? 9.585 4.720 -23.559 1.00 28.57 240 ARG A C 1
ATOM 1766 O O . ARG A 1 241 ? 8.849 4.814 -24.542 1.00 27.66 240 ARG A O 1
ATOM 1774 N N . LEU A 1 242 ? 10.907 4.790 -23.634 1.00 28.42 241 LEU A N 1
ATOM 1775 C CA . LEU A 1 242 ? 11.598 5.067 -24.889 1.00 30.08 241 LEU A CA 1
ATOM 1776 C C . LEU A 1 242 ? 12.868 4.231 -24.969 1.00 32.17 241 LEU A C 1
ATOM 1777 O O . LEU A 1 242 ? 13.795 4.374 -24.155 1.00 35.25 241 LEU A O 1
ATOM 1782 N N . GLY A 1 243 ? 12.896 3.341 -25.946 1.00 31.38 242 GLY A N 1
ATOM 1783 C CA . GLY A 1 243 ? 14.095 2.594 -26.258 1.00 31.50 242 GLY A CA 1
ATOM 1784 C C . GLY A 1 243 ? 14.362 2.784 -27.721 1.00 31.73 242 GLY A C 1
ATOM 1785 O O . GLY A 1 243 ? 13.475 3.217 -28.476 1.00 32.39 242 GLY A O 1
ATOM 1786 N N . TYR A 1 244 ? 15.578 2.459 -28.134 1.00 31.55 243 TYR A N 1
ATOM 1787 C CA . TYR A 1 244 ? 15.953 2.629 -29.530 1.00 31.15 243 TYR A CA 1
ATOM 1788 C C . TYR A 1 244 ? 17.034 1.642 -29.921 1.00 31.05 243 TYR A C 1
ATOM 1789 O O . TYR A 1 244 ? 17.651 0.997 -29.060 1.00 33.02 243 TYR A O 1
ATOM 1798 N N . LEU A 1 245 ? 17.248 1.524 -31.229 1.00 31.86 244 LEU A N 1
ATOM 1799 C CA . LEU A 1 245 ? 18.252 0.632 -31.791 1.00 32.30 244 LEU A CA 1
ATOM 1800 C C . LEU A 1 245 ? 19.193 1.388 -32.710 1.00 33.48 244 LEU A C 1
ATOM 1801 O O . LEU A 1 245 ? 18.851 2.465 -33.212 1.00 36.63 244 LEU A O 1
ATOM 1806 N N . ILE A 1 246 ? 20.385 0.827 -32.901 1.00 31.34 245 ILE A N 1
ATOM 1807 C CA . ILE A 1 246 ? 21.375 1.383 -33.793 1.00 31.10 245 ILE A CA 1
ATOM 1808 C C . ILE A 1 246 ? 21.786 0.273 -34.741 1.00 31.98 245 ILE A C 1
ATOM 1809 O O . ILE A 1 246 ? 22.127 -0.831 -34.310 1.00 32.43 245 ILE A O 1
ATOM 1814 N N . ALA A 1 247 ? 21.715 0.551 -36.036 1.00 30.87 246 ALA A N 1
ATOM 1815 C CA . ALA A 1 247 ? 22.026 -0.461 -37.018 1.00 32.59 246 ALA A CA 1
ATOM 1816 C C . ALA A 1 247 ? 22.291 0.179 -38.370 1.00 33.07 246 ALA A C 1
ATOM 1817 O O . ALA A 1 247 ? 22.257 1.397 -38.509 1.00 33.24 246 ALA A O 1
ATOM 1819 N N . THR A 1 248 ? 22.581 -0.649 -39.361 1.00 34.25 247 THR A N 1
ATOM 1820 C CA . THR A 1 248 ? 22.687 -0.175 -40.732 1.00 37.15 247 THR A CA 1
ATOM 1821 C C . THR A 1 248 ? 21.309 0.315 -41.199 1.00 37.93 247 THR A C 1
ATOM 1822 O O . THR A 1 248 ? 20.287 -0.199 -40.736 1.00 36.11 247 THR A O 1
ATOM 1826 N N . PRO A 1 249 ? 21.263 1.304 -42.119 1.00 40.12 248 PRO A N 1
ATOM 1827 C CA . PRO A 1 249 ? 19.948 1.832 -42.493 1.00 37.88 248 PRO A CA 1
ATOM 1828 C C . PRO A 1 249 ? 18.923 0.810 -43.001 1.00 35.39 248 PRO A C 1
ATOM 1829 O O . PRO A 1 249 ? 17.724 1.023 -42.817 1.00 36.46 248 PRO A O 1
ATOM 1833 N N . ALA A 1 250 ? 19.361 -0.291 -43.606 1.00 32.93 249 ALA A N 1
ATOM 1834 C CA . ALA A 1 250 ? 18.398 -1.266 -44.128 1.00 33.26 249 ALA A CA 1
ATOM 1835 C C . ALA A 1 250 ? 17.554 -1.869 -43.008 1.00 31.91 249 ALA A C 1
ATOM 1836 O O . ALA A 1 250 ? 16.417 -2.258 -43.225 1.00 33.27 249 ALA A O 1
ATOM 1838 N N . VAL A 1 251 ? 18.109 -1.936 -41.807 1.00 31.74 250 VAL A N 1
ATOM 1839 C CA . VAL A 1 251 ? 17.359 -2.419 -40.647 1.00 31.86 250 VAL A CA 1
ATOM 1840 C C . VAL A 1 251 ? 16.199 -1.496 -40.279 1.00 30.66 250 VAL A C 1
ATOM 1841 O O . VAL A 1 251 ? 15.124 -1.984 -39.916 1.00 31.23 250 VAL A O 1
ATOM 1845 N N . ILE A 1 252 ? 16.399 -0.177 -40.385 1.00 32.77 251 ILE A N 1
ATOM 1846 C CA . ILE A 1 252 ? 15.308 0.793 -40.194 1.00 32.48 251 ILE A CA 1
ATOM 1847 C C . ILE A 1 252 ? 14.151 0.542 -41.157 1.00 33.66 251 ILE A C 1
ATOM 1848 O O . ILE A 1 252 ? 12.985 0.567 -40.738 1.00 33.65 251 ILE A O 1
ATOM 1853 N N . ASP A 1 253 ? 14.464 0.286 -42.432 1.00 35.31 252 ASP A N 1
ATOM 1854 C CA . ASP A 1 253 ? 13.442 -0.079 -43.431 1.00 35.64 252 ASP A CA 1
ATOM 1855 C C . ASP A 1 253 ? 12.662 -1.327 -42.988 1.00 36.24 252 ASP A C 1
ATOM 1856 O O . ASP A 1 253 ? 11.450 -1.424 -43.199 1.00 32.96 252 ASP A O 1
ATOM 1861 N N . ALA A 1 254 ? 13.368 -2.279 -42.371 1.00 35.55 253 ALA A N 1
ATOM 1862 C CA . ALA A 1 254 ? 12.743 -3.510 -41.898 1.00 35.55 253 ALA A CA 1
ATOM 1863 C C . ALA A 1 254 ? 11.790 -3.226 -40.733 1.00 34.39 253 ALA A C 1
ATOM 1864 O O . ALA A 1 254 ? 10.723 -3.854 -40.640 1.00 33.36 253 ALA A O 1
ATOM 1866 N N . MET A 1 255 ? 12.160 -2.270 -39.869 1.00 32.79 254 MET A N 1
ATOM 1867 C CA . MET A 1 255 ? 11.315 -1.894 -38.742 1.00 32.46 254 MET A CA 1
ATOM 1868 C C . MET A 1 255 ? 10.022 -1.236 -39.225 1.00 32.89 254 MET A C 1
ATOM 1869 O O . MET A 1 255 ? 8.979 -1.378 -38.582 1.00 33.83 254 MET A O 1
ATOM 1874 N N . LEU A 1 256 ? 10.097 -0.531 -40.353 1.00 33.61 255 LEU A N 1
ATOM 1875 C CA . LEU A 1 256 ? 8.929 0.152 -40.935 1.00 35.46 255 LEU A CA 1
ATOM 1876 C C . LEU A 1 256 ? 7.879 -0.846 -41.438 1.00 34.66 255 LEU A C 1
ATOM 1877 O O . LEU A 1 256 ? 6.690 -0.525 -41.511 1.00 33.94 255 LEU A O 1
ATOM 1882 N N . LEU A 1 257 ? 8.317 -2.062 -41.750 1.00 34.32 256 LEU A N 1
ATOM 1883 C CA . LEU A 1 257 ? 7.406 -3.122 -42.142 1.00 33.16 256 LEU A CA 1
ATOM 1884 C C . LEU A 1 257 ? 6.697 -3.761 -40.953 1.00 32.19 256 LEU A C 1
ATOM 1885 O O . LEU A 1 257 ? 5.636 -4.334 -41.120 1.00 31.82 256 LEU A O 1
ATOM 1890 N N . VAL A 1 258 ? 7.237 -3.666 -39.745 1.00 31.11 257 VAL A N 1
ATOM 1891 C CA . VAL A 1 258 ? 6.581 -4.382 -38.634 1.00 31.29 257 VAL A CA 1
ATOM 1892 C C . VAL A 1 258 ? 5.954 -3.480 -37.595 1.00 32.15 257 VAL A C 1
ATOM 1893 O O . VAL A 1 258 ? 4.985 -3.864 -36.956 1.00 32.74 257 VAL A O 1
ATOM 1897 N N . ARG A 1 259 ? 6.479 -2.272 -37.455 1.00 32.53 258 ARG A N 1
ATOM 1898 C CA . ARG A 1 259 ? 5.956 -1.326 -36.480 1.00 33.10 258 ARG A CA 1
ATOM 1899 C C . ARG A 1 259 ? 4.493 -0.982 -36.737 1.00 31.66 258 ARG A C 1
ATOM 1900 O O . ARG A 1 259 ? 4.027 -0.968 -37.875 1.00 32.87 258 ARG A O 1
ATOM 1908 N N . LEU A 1 260 ? 3.759 -0.733 -35.666 1.00 31.47 259 LEU A N 1
ATOM 1909 C CA . LEU A 1 260 ? 2.414 -0.188 -35.787 1.00 31.28 259 LEU A CA 1
ATOM 1910 C C . LEU A 1 260 ? 2.541 1.289 -36.145 1.00 30.96 259 LEU A C 1
ATOM 1911 O O . LEU A 1 260 ? 3.232 2.042 -35.442 1.00 28.88 259 LEU A O 1
ATOM 1916 N N . PRO A 1 261 ? 1.901 1.717 -37.246 1.00 31.35 260 PRO A N 1
ATOM 1917 C CA . PRO A 1 261 ? 2.060 3.117 -37.622 1.00 30.59 260 PRO A CA 1
ATOM 1918 C C . PRO A 1 261 ? 1.641 4.066 -36.504 1.00 29.21 260 PRO A C 1
ATOM 1919 O O . PRO A 1 261 ? 0.619 3.852 -35.878 1.00 28.12 260 PRO A O 1
ATOM 1923 N N . TYR A 1 262 ? 2.444 5.102 -36.284 1.00 29.49 261 TYR A N 1
ATOM 1924 C CA . TYR A 1 262 ? 2.202 6.107 -35.259 1.00 29.78 261 TYR A CA 1
ATOM 1925 C C . TYR A 1 262 ? 2.322 5.535 -33.824 1.00 29.14 261 TYR A C 1
ATOM 1926 O O . TYR A 1 262 ? 1.681 6.010 -32.901 1.00 28.70 261 TYR A O 1
ATOM 1935 N N . HIS A 1 263 ? 3.171 4.531 -33.654 1.00 29.13 262 HIS A N 1
ATOM 1936 C CA . HIS A 1 263 ? 3.400 3.932 -32.330 1.00 32.01 262 HIS A CA 1
ATOM 1937 C C . HIS A 1 263 ? 3.927 4.916 -31.294 1.00 32.46 262 HIS A C 1
ATOM 1938 O O . HIS A 1 263 ? 3.614 4.805 -30.107 1.00 35.07 262 HIS A O 1
ATOM 1945 N N . LEU A 1 264 ? 4.694 5.902 -31.754 1.00 32.03 263 LEU A N 1
ATOM 1946 C CA . LEU A 1 264 ? 5.287 6.913 -30.884 1.00 31.96 263 LEU A CA 1
ATOM 1947 C C . LEU A 1 264 ? 4.429 8.178 -30.895 1.00 31.08 263 LEU A C 1
ATOM 1948 O O . LEU A 1 264 ? 4.258 8.812 -31.938 1.00 30.38 263 LEU A O 1
ATOM 1953 N N . SER A 1 265 ? 3.907 8.544 -29.731 1.00 28.20 264 SER A N 1
ATOM 1954 C CA . SER A 1 265 ? 2.995 9.672 -29.600 1.00 28.39 264 SER A CA 1
ATOM 1955 C C . SER A 1 265 ? 3.736 11.006 -29.659 1.00 27.51 264 SER A C 1
ATOM 1956 O O . SER A 1 265 ? 4.935 11.065 -29.415 1.00 29.80 264 SER A O 1
ATOM 1959 N N . SER A 1 266 ? 3.021 12.089 -29.933 1.00 27.34 265 SER A N 1
ATOM 1960 C CA . SER A 1 266 ? 3.659 13.415 -29.967 1.00 30.09 265 SER A CA 1
ATOM 1961 C C . SER A 1 266 ? 4.211 13.787 -28.609 1.00 29.30 265 SER A C 1
ATOM 1962 O O . SER A 1 266 ? 5.265 14.393 -28.502 1.00 29.10 265 SER A O 1
ATOM 1965 N N . VAL A 1 267 ? 3.482 13.403 -27.573 1.00 31.64 266 VAL A N 1
ATOM 1966 C CA . VAL A 1 267 ? 3.874 13.701 -26.211 1.00 33.05 266 VAL A CA 1
ATOM 1967 C C . VAL A 1 267 ? 5.180 12.995 -25.902 1.00 31.13 266 VAL A C 1
ATOM 1968 O O . VAL A 1 267 ? 6.125 13.624 -25.421 1.00 29.58 266 VAL A O 1
ATOM 1972 N N . THR A 1 268 ? 5.229 11.694 -26.211 1.00 30.65 267 THR A N 1
ATOM 1973 C CA . THR A 1 268 ? 6.410 10.873 -25.941 1.00 29.75 267 THR A CA 1
ATOM 1974 C C . THR A 1 268 ? 7.621 11.363 -26.708 1.00 28.23 267 THR A C 1
ATOM 1975 O O . THR A 1 268 ? 8.689 11.503 -26.138 1.00 29.34 267 THR A O 1
ATOM 1979 N N . GLN A 1 269 ? 7.457 11.613 -28.008 1.00 28.70 268 GLN A N 1
ATOM 1980 C CA . GLN A 1 269 ? 8.530 12.136 -28.821 1.00 27.79 268 GLN A CA 1
ATOM 1981 C C . GLN A 1 269 ? 9.070 13.473 -28.260 1.00 29.74 268 GLN A C 1
ATOM 1982 O O . GLN A 1 269 ? 10.290 13.663 -28.187 1.00 30.12 268 GLN A O 1
ATOM 1988 N N . ALA A 1 270 ? 8.183 14.387 -27.863 1.00 30.05 269 ALA A N 1
ATOM 1989 C CA . ALA A 1 270 ? 8.624 15.682 -27.326 1.00 30.66 269 ALA A CA 1
ATOM 1990 C C . ALA A 1 270 ? 9.319 15.560 -25.976 1.00 30.53 269 ALA A C 1
ATOM 1991 O O . ALA A 1 270 ? 10.301 16.228 -25.723 1.00 31.60 269 ALA A O 1
ATOM 1993 N N . ALA A 1 271 ? 8.818 14.700 -25.114 1.00 32.33 270 ALA A N 1
ATOM 1994 C CA . ALA A 1 271 ? 9.431 14.517 -23.804 1.00 32.59 270 ALA A CA 1
ATOM 1995 C C . ALA A 1 271 ? 10.828 13.893 -23.893 1.00 33.16 270 ALA A C 1
ATOM 1996 O O . ALA A 1 271 ? 11.760 14.334 -23.221 1.00 34.04 270 ALA A O 1
ATOM 1998 N N . ALA A 1 272 ? 10.984 12.877 -24.731 1.00 34.45 271 ALA A N 1
ATOM 1999 C CA . ALA A 1 272 ? 12.282 12.226 -24.892 1.00 33.62 271 ALA A CA 1
ATOM 2000 C C . ALA A 1 272 ? 13.315 13.217 -25.422 1.00 34.80 271 ALA A C 1
ATOM 2001 O O . ALA A 1 272 ? 14.445 13.246 -24.946 1.00 35.12 271 ALA A O 1
ATOM 2003 N N . ARG A 1 273 ? 12.925 14.041 -26.392 1.00 35.13 272 ARG A N 1
ATOM 2004 C CA . ARG A 1 273 ? 13.822 15.079 -26.910 1.00 35.90 272 ARG A CA 1
ATOM 2005 C C . ARG A 1 273 ? 14.275 16.030 -25.803 1.00 35.01 272 ARG A C 1
ATOM 2006 O O . ARG A 1 273 ? 15.426 16.452 -25.765 1.00 37.62 272 ARG A O 1
ATOM 2014 N N . ALA A 1 274 ? 13.379 16.349 -24.886 1.00 36.22 273 ALA A N 1
ATOM 2015 C CA . ALA A 1 274 ? 13.739 17.202 -23.759 1.00 37.30 273 ALA A CA 1
ATOM 2016 C C . ALA A 1 274 ? 14.765 16.515 -22.855 1.00 38.31 273 ALA A C 1
ATOM 2017 O O . ALA A 1 274 ? 15.738 17.147 -22.429 1.00 40.41 273 ALA A O 1
ATOM 2019 N N . ALA A 1 275 ? 14.549 15.229 -22.573 1.00 36.52 274 ALA A N 1
ATOM 2020 C CA . ALA A 1 275 ? 15.496 14.427 -21.785 1.00 36.68 274 ALA A CA 1
ATOM 2021 C C . ALA A 1 275 ? 16.896 14.391 -22.399 1.00 37.12 274 ALA A C 1
ATOM 2022 O O . ALA A 1 275 ? 17.895 14.490 -21.678 1.00 37.51 274 ALA A O 1
ATOM 2024 N N . LEU A 1 276 ? 16.966 14.258 -23.725 1.00 33.80 275 LEU A N 1
ATOM 2025 C CA . LEU A 1 276 ? 18.235 14.263 -24.436 1.00 34.01 275 LEU A CA 1
ATOM 2026 C C . LEU A 1 276 ? 18.950 15.626 -24.387 1.00 36.28 275 LEU A C 1
ATOM 2027 O O . LEU A 1 276 ? 20.177 15.674 -24.361 1.00 35.77 275 LEU A O 1
ATOM 2032 N N . ARG A 1 277 ? 18.199 16.727 -24.359 1.00 37.33 276 ARG A N 1
ATOM 2033 C CA . ARG A 1 277 ? 18.813 18.055 -24.229 1.00 38.43 276 ARG A CA 1
ATOM 2034 C C . ARG A 1 277 ? 19.459 18.281 -22.865 1.00 40.66 276 ARG A C 1
ATOM 2035 O O . ARG A 1 277 ? 20.199 19.234 -22.694 1.00 44.49 276 ARG A O 1
ATOM 2043 N N . HIS A 1 278 ? 19.190 17.412 -21.897 1.00 42.26 277 HIS A N 1
ATOM 2044 C CA . HIS A 1 278 ? 19.900 17.443 -20.622 1.00 41.31 277 HIS A CA 1
ATOM 2045 C C . HIS A 1 278 ? 20.747 16.206 -20.400 1.00 40.09 277 HIS A C 1
ATOM 2046 O O . HIS A 1 278 ? 20.916 15.770 -19.263 1.00 38.96 277 HIS A O 1
ATOM 2053 N N . SER A 1 279 ? 21.289 15.640 -21.478 1.00 40.70 278 SER A N 1
ATOM 2054 C CA . SER A 1 279 ? 22.024 14.366 -21.383 1.00 41.86 278 SER A CA 1
ATOM 2055 C C . SER A 1 279 ? 23.220 14.524 -20.481 1.00 44.08 278 SER A C 1
ATOM 2056 O O . SER A 1 279 ? 23.443 13.713 -19.587 1.00 45.25 278 SER A O 1
ATOM 2059 N N . ASP A 1 280 ? 23.973 15.600 -20.696 1.00 47.28 279 ASP A N 1
ATOM 2060 C CA . ASP A 1 280 ? 25.184 15.851 -19.914 1.00 52.11 279 ASP A CA 1
ATOM 2061 C C . ASP A 1 280 ? 24.864 15.989 -18.414 1.00 51.45 279 ASP A C 1
ATOM 2062 O O . ASP A 1 280 ? 25.561 15.439 -17.569 1.00 53.48 279 ASP A O 1
ATOM 2067 N N . ASP A 1 281 ? 23.784 16.691 -18.103 1.00 54.10 280 ASP A N 1
ATOM 2068 C CA . ASP A 1 281 ? 23.331 16.870 -16.724 1.00 57.28 280 ASP A CA 1
ATOM 2069 C C . ASP A 1 281 ? 22.997 15.540 -16.061 1.00 54.70 280 ASP A C 1
ATOM 2070 O O . ASP A 1 281 ? 23.424 15.266 -14.947 1.00 56.41 280 ASP A O 1
ATOM 2075 N N . THR A 1 282 ? 22.226 14.721 -16.764 1.00 55.57 281 THR A N 1
ATOM 2076 C CA . THR A 1 282 ? 21.747 13.446 -16.240 1.00 53.22 281 THR A CA 1
ATOM 2077 C C . THR A 1 282 ? 22.880 12.430 -16.158 1.00 51.70 281 THR A C 1
ATOM 2078 O O . THR A 1 282 ? 23.034 11.761 -15.139 1.00 51.07 281 THR A O 1
ATOM 2082 N N . LEU A 1 283 ? 23.688 12.338 -17.212 1.00 49.80 282 LEU A N 1
ATOM 2083 C CA . LEU A 1 283 ? 24.811 11.403 -17.235 1.00 49.50 282 LEU A CA 1
ATOM 2084 C C . LEU A 1 283 ? 25.993 11.815 -16.347 1.00 51.51 282 LEU A C 1
ATOM 2085 O O . LEU A 1 283 ? 26.944 11.055 -16.196 1.00 50.45 282 LEU A O 1
ATOM 2090 N N . SER A 1 284 ? 25.941 13.001 -15.749 1.00 51.67 283 SER A N 1
ATOM 2091 C CA . SER A 1 284 ? 26.929 13.370 -14.737 1.00 54.45 283 SER A CA 1
ATOM 2092 C C . SER A 1 284 ? 26.794 12.451 -13.519 1.00 53.65 283 SER A C 1
ATOM 2093 O O . SER A 1 284 ? 27.792 12.075 -12.923 1.00 56.52 283 SER A O 1
ATOM 2096 N N . SER A 1 285 ? 25.554 12.109 -13.165 1.00 54.72 284 SER A N 1
ATOM 2097 C CA . SER A 1 285 ? 25.245 11.120 -12.125 1.00 57.94 284 SER A CA 1
ATOM 2098 C C . SER A 1 285 ? 26.071 9.843 -12.233 1.00 59.66 284 SER A C 1
ATOM 2099 O O . SER A 1 285 ? 26.584 9.352 -11.226 1.00 63.86 284 SER A O 1
ATOM 2102 N N . VAL A 1 286 ? 26.169 9.304 -13.451 1.00 55.42 285 VAL A N 1
ATOM 2103 C CA . VAL A 1 286 ? 26.763 7.983 -13.694 1.00 51.61 285 VAL A CA 1
ATOM 2104 C C . VAL A 1 286 ? 28.033 7.780 -12.867 1.00 53.26 285 VAL A C 1
ATOM 2105 O O . VAL A 1 286 ? 28.225 6.727 -12.260 1.00 55.16 285 VAL A O 1
ATOM 2109 N N . ALA A 1 287 ? 28.879 8.803 -12.833 1.00 55.12 286 ALA A N 1
ATOM 2110 C CA . ALA A 1 287 ? 30.105 8.797 -12.035 1.00 57.06 286 ALA A CA 1
ATOM 2111 C C . ALA A 1 287 ? 29.851 8.406 -10.582 1.00 55.73 286 ALA A C 1
ATOM 2112 O O . ALA A 1 287 ? 30.541 7.552 -10.014 1.00 54.39 286 ALA A O 1
ATOM 2114 N N . ALA A 1 288 ? 28.855 9.055 -9.996 1.00 56.17 287 ALA A N 1
ATOM 2115 C CA . ALA A 1 288 ? 28.501 8.864 -8.592 1.00 55.31 287 ALA A CA 1
ATOM 2116 C C . ALA A 1 288 ? 27.864 7.500 -8.354 1.00 50.67 287 ALA A C 1
ATOM 2117 O O . ALA A 1 288 ? 28.157 6.844 -7.357 1.00 48.95 287 ALA A O 1
ATOM 2119 N N . LEU A 1 289 ? 26.985 7.084 -9.260 1.00 50.42 288 LEU A N 1
ATOM 2120 C CA . LEU A 1 289 ? 26.367 5.759 -9.164 1.00 50.14 288 LEU A CA 1
ATOM 2121 C C . LEU A 1 289 ? 27.406 4.658 -9.250 1.00 45.76 288 LEU A C 1
ATOM 2122 O O . LEU A 1 289 ? 27.337 3.675 -8.520 1.00 44.71 288 LEU A O 1
ATOM 2127 N N . ILE A 1 290 ? 28.377 4.840 -10.139 1.00 44.50 289 ILE A N 1
ATOM 2128 C CA . ILE A 1 290 ? 29.447 3.879 -10.295 1.00 43.44 289 ILE A CA 1
ATOM 2129 C C . ILE A 1 290 ? 30.247 3.825 -9.013 1.00 42.93 289 ILE A C 1
ATOM 2130 O O . ILE A 1 290 ? 30.518 2.741 -8.500 1.00 44.47 289 ILE A O 1
ATOM 2135 N N . ALA A 1 291 ? 30.588 4.990 -8.476 1.00 44.68 290 ALA A N 1
ATOM 2136 C CA . ALA A 1 291 ? 31.292 5.060 -7.190 1.00 42.07 290 ALA A CA 1
ATOM 2137 C C . ALA A 1 291 ? 30.543 4.307 -6.093 1.00 39.08 290 ALA A C 1
ATOM 2138 O O . ALA A 1 291 ? 31.130 3.518 -5.357 1.00 37.86 290 ALA A O 1
ATOM 2140 N N . GLU A 1 292 ? 29.244 4.557 -6.004 1.00 38.95 291 GLU A N 1
ATOM 2141 C CA . GLU A 1 292 ? 28.403 3.931 -5.000 1.00 38.66 291 GLU A CA 1
ATOM 2142 C C . GLU A 1 292 ? 28.342 2.418 -5.194 1.00 40.20 291 GLU A C 1
ATOM 2143 O O . GLU A 1 292 ? 28.296 1.650 -4.226 1.00 37.07 291 GLU A O 1
ATOM 2149 N N . ARG A 1 293 ? 28.350 1.992 -6.452 1.00 40.61 292 ARG A N 1
ATOM 2150 C CA . ARG A 1 293 ? 28.310 0.576 -6.757 1.00 41.04 292 ARG A CA 1
ATOM 2151 C C . ARG A 1 293 ? 29.606 -0.110 -6.339 1.00 38.50 292 ARG A C 1
ATOM 2152 O O . ARG A 1 293 ? 29.576 -1.254 -5.879 1.00 36.98 292 ARG A O 1
ATOM 2160 N N . GLU A 1 294 ? 30.733 0.588 -6.475 1.00 38.49 293 GLU A N 1
ATOM 2161 C CA . GLU A 1 294 ? 32.010 0.029 -6.027 1.00 39.73 293 GLU A CA 1
ATOM 2162 C C . GLU A 1 294 ? 32.140 0.032 -4.511 1.00 39.02 293 GLU A C 1
ATOM 2163 O O . GLU A 1 294 ? 32.720 -0.892 -3.937 1.00 34.50 293 GLU A O 1
ATOM 2169 N N . ARG A 1 295 ? 31.579 1.051 -3.867 1.00 39.67 294 ARG A N 1
ATOM 2170 C CA . ARG A 1 295 ? 31.518 1.083 -2.410 1.00 39.91 294 ARG A CA 1
ATOM 2171 C C . ARG A 1 295 ? 30.677 -0.085 -1.882 1.00 39.65 294 ARG A C 1
ATOM 2172 O O . ARG A 1 295 ? 31.102 -0.787 -0.982 1.00 42.68 294 ARG A O 1
ATOM 2180 N N . VAL A 1 296 ? 29.492 -0.295 -2.449 1.00 38.27 295 VAL A N 1
ATOM 2181 C CA . VAL A 1 296 ? 28.665 -1.448 -2.095 1.00 37.14 295 VAL A CA 1
ATOM 2182 C C . VAL A 1 296 ? 29.441 -2.756 -2.306 1.00 37.87 295 VAL A C 1
ATOM 2183 O O . VAL A 1 296 ? 29.513 -3.597 -1.421 1.00 37.67 295 VAL A O 1
ATOM 2187 N N . THR A 1 297 ? 30.038 -2.908 -3.478 1.00 36.28 296 THR A N 1
ATOM 2188 C CA . THR A 1 297 ? 30.744 -4.124 -3.801 1.00 35.35 296 THR A CA 1
ATOM 2189 C C . THR A 1 297 ? 31.872 -4.400 -2.819 1.00 36.24 296 THR A C 1
ATOM 2190 O O . THR A 1 297 ? 32.012 -5.518 -2.338 1.00 36.86 296 THR A O 1
ATOM 2194 N N . THR A 1 298 ? 32.672 -3.383 -2.536 1.00 37.25 297 THR A N 1
ATOM 2195 C CA . THR A 1 298 ? 33.770 -3.499 -1.573 1.00 38.80 297 THR A CA 1
ATOM 2196 C C . THR A 1 298 ? 33.269 -3.886 -0.181 1.00 38.26 297 THR A C 1
ATOM 2197 O O . THR A 1 298 ? 33.877 -4.715 0.486 1.00 40.10 297 THR A O 1
ATOM 2201 N N . SER A 1 299 ? 32.153 -3.304 0.243 1.00 39.00 298 SER A N 1
ATOM 2202 C CA . SER A 1 299 ? 31.587 -3.586 1.568 1.00 38.65 298 SER A CA 1
ATOM 2203 C C . SER A 1 299 ? 31.013 -5.004 1.671 1.00 38.69 298 SER A C 1
ATOM 2204 O O . SER A 1 299 ? 31.209 -5.699 2.672 1.00 41.38 298 SER A O 1
ATOM 2207 N N . LEU A 1 300 ? 30.301 -5.442 0.640 1.00 40.13 299 LEU A N 1
ATOM 2208 C CA . LEU A 1 300 ? 29.807 -6.823 0.607 1.00 39.98 299 LEU A CA 1
ATOM 2209 C C . LEU A 1 300 ? 30.987 -7.808 0.595 1.00 39.41 299 LEU A C 1
ATOM 2210 O O . LEU A 1 300 ? 31.018 -8.727 1.396 1.00 39.71 299 LEU A O 1
ATOM 2215 N N . ASN A 1 301 ? 31.954 -7.595 -0.300 1.00 42.30 300 ASN A N 1
ATOM 2216 C CA . ASN A 1 301 ? 33.180 -8.407 -0.335 1.00 41.80 300 ASN A CA 1
ATOM 2217 C C . ASN A 1 301 ? 33.836 -8.426 1.036 1.00 44.41 300 ASN A C 1
ATOM 2218 O O . ASN A 1 301 ? 34.112 -9.491 1.584 1.00 43.74 300 ASN A O 1
ATOM 2223 N N . ASP A 1 302 ? 34.042 -7.239 1.596 1.00 45.71 301 ASP A N 1
ATOM 2224 C CA . ASP A 1 302 ? 34.600 -7.091 2.942 1.00 49.84 301 ASP A CA 1
ATOM 2225 C C . ASP A 1 302 ? 33.866 -7.954 3.981 1.00 47.41 301 ASP A C 1
ATOM 2226 O O . ASP A 1 302 ? 34.504 -8.524 4.851 1.00 48.45 301 ASP A O 1
ATOM 2231 N N . MET A 1 303 ? 32.542 -8.070 3.867 1.00 44.94 302 MET A N 1
ATOM 2232 C CA . MET A 1 303 ? 31.734 -8.867 4.802 1.00 43.65 302 MET A CA 1
ATOM 2233 C C . MET A 1 303 ? 31.697 -10.378 4.549 1.00 45.74 302 MET A C 1
ATOM 2234 O O . MET A 1 303 ? 31.081 -11.108 5.329 1.00 43.46 302 MET A O 1
ATOM 2239 N N . GLY A 1 304 ? 32.284 -10.834 3.443 1.00 44.91 303 GLY A N 1
ATOM 2240 C CA . GLY A 1 304 ? 32.327 -12.270 3.107 1.00 47.50 303 GLY A CA 1
ATOM 2241 C C . GLY A 1 304 ? 31.354 -12.751 2.030 1.00 47.33 303 GLY A C 1
ATOM 2242 O O . GLY A 1 304 ? 31.217 -13.951 1.808 1.00 47.80 303 GLY A O 1
ATOM 2243 N N . PHE A 1 305 ? 30.668 -11.819 1.372 1.00 47.19 304 PHE A N 1
ATOM 2244 C CA . PHE A 1 305 ? 29.752 -12.156 0.282 1.00 42.79 304 PHE A CA 1
ATOM 2245 C C . PHE A 1 305 ? 30.563 -12.381 -0.963 1.00 40.81 304 PHE A C 1
ATOM 2246 O O . PHE A 1 305 ? 31.576 -11.726 -1.162 1.00 40.49 304 PHE A O 1
ATOM 2254 N N . ARG A 1 306 ? 30.132 -13.313 -1.804 1.00 40.97 305 ARG A N 1
ATOM 2255 C CA . ARG A 1 306 ? 30.656 -13.335 -3.157 1.00 42.07 305 ARG A CA 1
ATOM 2256 C C . ARG A 1 306 ? 29.859 -12.307 -3.950 1.00 37.36 305 ARG A C 1
ATOM 2257 O O . ARG A 1 306 ? 28.631 -12.314 -3.910 1.00 38.08 305 ARG A O 1
ATOM 2265 N N . VAL A 1 307 ? 30.568 -11.440 -4.665 1.00 34.50 306 VAL A N 1
ATOM 2266 C CA . VAL A 1 307 ? 29.956 -10.412 -5.483 1.00 34.75 306 VAL A CA 1
ATOM 2267 C C . VAL A 1 307 ? 30.503 -10.543 -6.897 1.00 34.22 306 VAL A C 1
ATOM 2268 O O . VAL A 1 307 ? 31.713 -10.488 -7.102 1.00 32.52 306 VAL A O 1
ATOM 2272 N N . ILE A 1 308 ? 29.623 -10.721 -7.878 1.00 35.47 307 ILE A N 1
ATOM 2273 C CA . ILE A 1 308 ? 30.061 -10.717 -9.276 1.00 33.72 307 ILE A CA 1
ATOM 2274 C C . ILE A 1 308 ? 30.459 -9.275 -9.640 1.00 37.18 307 ILE A C 1
ATOM 2275 O O . ILE A 1 308 ? 29.679 -8.340 -9.413 1.00 37.56 307 ILE A O 1
ATOM 2280 N N . PRO A 1 309 ? 31.669 -9.079 -10.200 1.00 38.54 308 PRO A N 1
ATOM 2281 C CA . PRO A 1 309 ? 32.027 -7.707 -10.595 1.00 40.17 308 PRO A CA 1
ATOM 2282 C C . PRO A 1 309 ? 31.098 -7.199 -11.704 1.00 40.12 308 PRO A C 1
ATOM 2283 O O . PRO A 1 309 ? 30.860 -7.918 -12.687 1.00 42.07 308 PRO A O 1
ATOM 2287 N N . SER A 1 310 ? 30.576 -5.984 -11.527 1.00 36.96 309 SER A N 1
ATOM 2288 C CA . SER A 1 310 ? 29.560 -5.430 -12.403 1.00 36.17 309 SER A CA 1
ATOM 2289 C C . SER A 1 310 ? 30.107 -4.251 -13.196 1.00 37.92 309 SER A C 1
ATOM 2290 O O . SER A 1 310 ? 30.952 -3.506 -12.708 1.00 36.65 309 SER A O 1
ATOM 2293 N N . ASP A 1 311 ? 29.606 -4.090 -14.415 1.00 38.64 310 ASP A N 1
ATOM 2294 C CA . ASP A 1 311 ? 29.928 -2.953 -15.262 1.00 39.94 310 ASP A CA 1
ATOM 2295 C C . ASP A 1 311 ? 28.644 -2.107 -15.444 1.00 39.09 310 ASP A C 1
ATOM 2296 O O . ASP A 1 311 ? 28.603 -1.182 -16.250 1.00 36.28 310 ASP A O 1
ATOM 2301 N N . ALA A 1 312 ? 27.615 -2.409 -14.645 1.00 39.48 311 ALA A N 1
ATOM 2302 C CA . ALA A 1 312 ? 26.306 -1.750 -14.718 1.00 38.83 311 ALA A CA 1
ATOM 2303 C C . ALA A 1 312 ? 25.970 -1.020 -13.409 1.00 37.89 311 ALA A C 1
ATOM 2304 O O . ALA A 1 312 ? 26.864 -0.612 -12.684 1.00 40.04 311 ALA A O 1
ATOM 2306 N N . ASN A 1 313 ? 24.683 -0.857 -13.112 1.00 37.73 312 ASN A N 1
ATOM 2307 C CA . ASN A 1 313 ? 24.241 -0.096 -11.938 1.00 37.64 312 ASN A CA 1
ATOM 2308 C C . ASN A 1 313 ? 23.525 -0.979 -10.920 1.00 36.30 312 ASN A C 1
ATOM 2309 O O . ASN A 1 313 ? 22.543 -0.584 -10.284 1.00 34.11 312 ASN A O 1
ATOM 2314 N N . PHE A 1 314 ? 24.021 -2.201 -10.800 1.00 36.50 313 PHE A N 1
ATOM 2315 C CA . PHE A 1 314 ? 23.494 -3.153 -9.852 1.00 35.29 313 PHE A CA 1
ATOM 2316 C C . PHE A 1 314 ? 24.578 -4.191 -9.594 1.00 34.08 313 PHE A C 1
ATOM 2317 O O . PHE A 1 314 ? 25.641 -4.145 -10.192 1.00 35.94 313 PHE A O 1
ATOM 2325 N N . VAL A 1 315 ? 24.285 -5.135 -8.719 1.00 33.16 314 VAL A N 1
ATOM 2326 C CA . VAL A 1 315 ? 25.261 -6.098 -8.255 1.00 32.53 314 VAL A CA 1
ATOM 2327 C C . VAL A 1 315 ? 24.547 -7.433 -8.039 1.00 31.63 314 VAL A C 1
ATOM 2328 O O . VAL A 1 315 ? 23.463 -7.467 -7.459 1.00 30.14 314 VAL A O 1
ATOM 2332 N N . LEU A 1 316 ? 25.138 -8.515 -8.542 1.00 32.27 315 LEU A N 1
ATOM 2333 C CA . LEU A 1 316 ? 24.653 -9.864 -8.281 1.00 31.52 315 LEU A CA 1
ATOM 2334 C C . LEU A 1 316 ? 25.537 -10.436 -7.179 1.00 32.13 315 LEU A C 1
ATOM 2335 O O . LEU A 1 316 ? 26.762 -10.444 -7.305 1.00 31.58 315 LEU A O 1
ATOM 2340 N N . PHE A 1 317 ? 24.932 -10.917 -6.105 1.00 31.60 316 PHE A N 1
ATOM 2341 C CA . PHE A 1 317 ? 25.719 -11.311 -4.926 1.00 34.28 316 PHE A CA 1
ATOM 2342 C C . PHE A 1 317 ? 25.114 -12.484 -4.159 1.00 34.55 316 PHE A C 1
ATOM 2343 O O . PHE A 1 317 ? 23.911 -12.702 -4.187 1.00 34.98 316 PHE A O 1
ATOM 2351 N N . GLY A 1 318 ? 25.976 -13.226 -3.477 1.00 36.74 317 GLY A N 1
ATOM 2352 C CA . GLY A 1 318 ? 25.579 -14.406 -2.722 1.00 38.48 317 GLY A CA 1
ATOM 2353 C C . GLY A 1 318 ? 26.734 -14.805 -1.816 1.00 38.36 317 GLY A C 1
ATOM 2354 O O . GLY A 1 318 ? 27.390 -13.924 -1.275 1.00 39.85 317 GLY A O 1
ATOM 2355 N N . GLU A 1 319 ? 26.992 -16.099 -1.620 1.00 38.97 318 GLU A N 1
ATOM 2356 C CA . GLU A 1 319 ? 26.110 -17.176 -2.046 1.00 40.69 318 GLU A CA 1
ATOM 2357 C C . GLU A 1 319 ? 25.273 -17.598 -0.857 1.00 42.51 318 GLU A C 1
ATOM 2358 O O . GLU A 1 319 ? 25.789 -18.165 0.108 1.00 43.05 318 GLU A O 1
ATOM 2364 N N . PHE A 1 320 ? 23.976 -17.334 -0.932 1.00 43.01 319 PHE A N 1
ATOM 2365 C CA . PHE A 1 320 ? 23.065 -17.766 0.115 1.00 45.97 319 PHE A CA 1
ATOM 2366 C C . PHE A 1 320 ? 22.810 -19.269 0.043 1.00 49.90 319 PHE A C 1
ATOM 2367 O O . PHE A 1 320 ? 22.805 -19.863 -1.043 1.00 48.27 319 PHE A O 1
ATOM 2375 N N . ALA A 1 321 ? 22.612 -19.877 1.211 1.00 54.31 320 ALA A N 1
ATOM 2376 C CA . ALA A 1 321 ? 22.177 -21.275 1.298 1.00 56.12 320 ALA A CA 1
ATOM 2377 C C . ALA A 1 321 ? 20.769 -21.430 0.731 1.00 56.14 320 ALA A C 1
ATOM 2378 O O . ALA A 1 321 ? 20.418 -22.499 0.247 1.00 60.86 320 ALA A O 1
ATOM 2380 N N . ASP A 1 322 ? 19.971 -20.364 0.814 1.00 56.68 321 ASP A N 1
ATOM 2381 C CA . ASP A 1 322 ? 18.607 -20.345 0.282 1.00 56.91 321 ASP A CA 1
ATOM 2382 C C . ASP A 1 322 ? 18.219 -18.903 -0.119 1.00 55.15 321 ASP A C 1
ATOM 2383 O O . ASP A 1 322 ? 17.765 -18.118 0.713 1.00 55.86 321 ASP A O 1
ATOM 2388 N N . ALA A 1 323 ? 18.398 -18.573 -1.401 1.00 54.46 322 ALA A N 1
ATOM 2389 C CA . ALA A 1 323 ? 18.269 -17.183 -1.889 1.00 52.38 322 ALA A CA 1
ATOM 2390 C C . ALA A 1 323 ? 16.875 -16.576 -1.728 1.00 51.09 322 ALA A C 1
ATOM 2391 O O . ALA A 1 323 ? 16.746 -15.404 -1.385 1.00 50.70 322 ALA A O 1
ATOM 2393 N N . PRO A 1 324 ? 15.822 -17.360 -1.991 1.00 51.31 323 PRO A N 1
ATOM 2394 C CA . PRO A 1 324 ? 14.493 -16.819 -1.696 1.00 51.19 323 PRO A CA 1
ATOM 2395 C C . PRO A 1 324 ? 14.276 -16.540 -0.199 1.00 52.76 323 PRO A C 1
ATOM 2396 O O . PRO A 1 324 ? 13.677 -15.522 0.148 1.00 51.27 323 PRO A O 1
ATOM 2400 N N . ALA A 1 325 ? 14.764 -17.426 0.674 1.00 53.17 324 ALA A N 1
ATOM 2401 C CA . ALA A 1 325 ? 14.654 -17.192 2.123 1.00 56.44 324 ALA A CA 1
ATOM 2402 C C . ALA A 1 325 ? 15.360 -15.902 2.492 1.00 55.38 324 ALA A C 1
ATOM 2403 O O . ALA A 1 325 ? 14.853 -15.106 3.280 1.00 55.87 324 ALA A O 1
ATOM 2405 N N . ALA A 1 326 ? 16.533 -15.701 1.908 1.00 55.28 325 ALA A N 1
ATOM 2406 C CA . ALA A 1 326 ? 17.281 -14.476 2.119 1.00 55.96 325 ALA A CA 1
ATOM 2407 C C . ALA A 1 326 ? 16.535 -13.264 1.547 1.00 55.22 325 ALA A C 1
ATOM 2408 O O . ALA A 1 326 ? 16.475 -12.209 2.176 1.00 51.95 325 ALA A O 1
ATOM 2410 N N . TRP A 1 327 ? 15.958 -13.416 0.360 1.00 57.41 326 TRP A N 1
ATOM 2411 C CA . TRP A 1 327 ? 15.196 -12.333 -0.253 1.00 57.09 326 TRP A CA 1
ATOM 2412 C C . TRP A 1 327 ? 14.035 -11.922 0.650 1.00 59.78 326 TRP A C 1
ATOM 2413 O O . TRP A 1 327 ? 13.719 -10.737 0.771 1.00 56.84 326 TRP A O 1
ATOM 2424 N N . ARG A 1 328 ? 13.401 -12.911 1.274 1.00 63.15 327 ARG A N 1
ATOM 2425 C CA . ARG A 1 328 ? 12.331 -12.649 2.240 1.00 67.58 327 ARG A CA 1
ATOM 2426 C C . ARG A 1 328 ? 12.844 -11.924 3.485 1.00 65.33 327 ARG A C 1
ATOM 2427 O O . ARG A 1 328 ? 12.172 -11.041 4.010 1.00 66.34 327 ARG A O 1
ATOM 2435 N N . ARG A 1 329 ? 14.028 -12.296 3.960 1.00 64.98 328 ARG A N 1
ATOM 2436 C CA . ARG A 1 329 ? 14.612 -11.618 5.111 1.00 64.47 328 ARG A CA 1
ATOM 2437 C C . ARG A 1 329 ? 14.921 -10.150 4.810 1.00 63.70 328 ARG A C 1
ATOM 2438 O O . ARG A 1 329 ? 14.631 -9.275 5.632 1.00 64.05 328 ARG A O 1
ATOM 2446 N N . TYR A 1 330 ? 15.504 -9.880 3.639 1.00 61.70 329 TYR A N 1
ATOM 2447 C CA . TYR A 1 330 ? 15.730 -8.496 3.196 1.00 58.48 329 TYR A CA 1
ATOM 2448 C C . TYR A 1 330 ? 14.415 -7.730 3.186 1.00 59.29 329 TYR A C 1
ATOM 2449 O O . TYR A 1 330 ? 14.370 -6.556 3.552 1.00 61.26 329 TYR A O 1
ATOM 2458 N N . LEU A 1 331 ? 13.344 -8.398 2.772 1.00 60.05 330 LEU A N 1
ATOM 2459 C CA . LEU A 1 331 ? 12.032 -7.771 2.772 1.00 64.70 330 LEU A CA 1
ATOM 2460 C C . LEU A 1 331 ? 11.611 -7.386 4.190 1.00 65.42 330 LEU A C 1
ATOM 2461 O O . LEU A 1 331 ? 11.229 -6.239 4.427 1.00 62.24 330 LEU A O 1
ATOM 2466 N N . GLU A 1 332 ? 11.707 -8.339 5.122 1.00 67.83 331 GLU A N 1
ATOM 2467 C CA . GLU A 1 332 ? 11.367 -8.108 6.539 1.00 68.09 331 GLU A CA 1
ATOM 2468 C C . GLU A 1 332 ? 12.107 -6.923 7.137 1.00 66.51 331 GLU A C 1
ATOM 2469 O O . GLU A 1 332 ? 11.595 -6.280 8.050 1.00 70.81 331 GLU A O 1
ATOM 2475 N N . ALA A 1 333 ? 13.311 -6.653 6.630 1.00 64.73 332 ALA A N 1
ATOM 2476 C CA . ALA A 1 333 ? 14.098 -5.469 7.010 1.00 59.02 332 ALA A CA 1
ATOM 2477 C C . ALA A 1 333 ? 13.713 -4.187 6.256 1.00 55.87 332 ALA A C 1
ATOM 2478 O O . ALA A 1 333 ? 14.269 -3.125 6.519 1.00 55.65 332 ALA A O 1
ATOM 2480 N N . GLY A 1 334 ? 12.779 -4.284 5.316 1.00 54.57 333 GLY A N 1
ATOM 2481 C CA . GLY A 1 334 ? 12.320 -3.126 4.554 1.00 54.23 333 GLY A CA 1
ATOM 2482 C C . GLY A 1 334 ? 13.091 -2.865 3.270 1.00 55.40 333 GLY A C 1
ATOM 2483 O O . GLY A 1 334 ? 13.052 -1.751 2.739 1.00 55.88 333 GLY A O 1
ATOM 2484 N N . ILE A 1 335 ? 13.781 -3.886 2.763 1.00 52.87 334 ILE A N 1
ATOM 2485 C CA . ILE A 1 335 ? 14.591 -3.731 1.556 1.00 55.70 334 ILE A CA 1
ATOM 2486 C C . ILE A 1 335 ? 14.046 -4.599 0.433 1.00 53.71 334 ILE A C 1
ATOM 2487 O O . ILE A 1 335 ? 14.031 -5.827 0.550 1.00 53.97 334 ILE A O 1
ATOM 2492 N N . LEU A 1 336 ? 13.629 -3.963 -0.659 1.00 52.98 335 LEU A N 1
ATOM 2493 C CA . LEU A 1 336 ? 13.196 -4.704 -1.844 1.00 50.30 335 LEU A CA 1
ATOM 2494 C C . LEU A 1 336 ? 14.315 -4.827 -2.881 1.00 46.78 335 LEU A C 1
ATOM 2495 O O . LEU A 1 336 ? 14.623 -3.878 -3.606 1.00 42.57 335 LEU A O 1
ATOM 2500 N N . ILE A 1 337 ? 14.908 -6.015 -2.943 1.00 44.40 336 ILE A N 1
ATOM 2501 C CA . ILE A 1 337 ? 15.831 -6.370 -4.028 1.00 44.05 336 ILE A CA 1
ATOM 2502 C C . ILE A 1 337 ? 15.202 -7.497 -4.865 1.00 42.96 336 ILE A C 1
ATOM 2503 O O . ILE A 1 337 ? 14.081 -7.939 -4.571 1.00 44.40 336 ILE A O 1
ATOM 2508 N N . ARG A 1 338 ? 15.906 -7.956 -5.900 1.00 40.68 337 ARG A N 1
ATOM 2509 C CA . ARG A 1 338 ? 15.323 -8.889 -6.890 1.00 38.50 337 ARG A CA 1
ATOM 2510 C C . ARG A 1 338 ? 15.879 -10.314 -6.806 1.00 34.58 337 ARG A C 1
ATOM 2511 O O . ARG A 1 338 ? 17.090 -10.514 -6.791 1.00 33.62 337 ARG A O 1
ATOM 2519 N N . ASP A 1 339 ? 14.979 -11.291 -6.752 1.00 34.99 338 ASP A N 1
ATOM 2520 C CA . ASP A 1 339 ? 15.304 -12.703 -6.961 1.00 34.93 338 ASP A CA 1
ATOM 2521 C C . ASP A 1 339 ? 15.095 -12.962 -8.447 1.00 35.21 338 ASP A C 1
ATOM 2522 O O . ASP A 1 339 ? 13.967 -12.969 -8.915 1.00 35.72 338 ASP A O 1
ATOM 2527 N N . VAL A 1 340 ? 16.182 -13.142 -9.185 1.00 36.94 339 VAL A N 1
ATOM 2528 C CA . VAL A 1 340 ? 16.112 -13.388 -10.632 1.00 37.39 339 VAL A CA 1
ATOM 2529 C C . VAL A 1 340 ? 16.193 -14.882 -10.967 1.00 38.48 339 VAL A C 1
ATOM 2530 O O . VAL A 1 340 ? 16.511 -15.250 -12.099 1.00 37.86 339 VAL A O 1
ATOM 2534 N N . GLY A 1 341 ? 15.914 -15.736 -9.985 1.00 38.73 340 GLY A N 1
ATOM 2535 C CA . GLY A 1 341 ? 15.868 -17.181 -10.212 1.00 38.94 340 GLY A CA 1
ATOM 2536 C C . GLY A 1 341 ? 17.221 -17.855 -10.305 1.00 37.75 340 GLY A C 1
ATOM 2537 O O . GLY A 1 341 ? 17.334 -18.945 -10.861 1.00 39.78 340 GLY A O 1
ATOM 2538 N N . ILE A 1 342 ? 18.258 -17.230 -9.755 1.00 36.07 341 ILE A N 1
ATOM 2539 C CA . ILE A 1 342 ? 19.566 -17.868 -9.703 1.00 36.23 341 ILE A CA 1
ATOM 2540 C C . ILE A 1 342 ? 19.746 -18.476 -8.296 1.00 37.67 341 ILE A C 1
ATOM 2541 O O . ILE A 1 342 ? 19.656 -17.768 -7.294 1.00 34.74 341 ILE A O 1
ATOM 2546 N N . PRO A 1 343 ? 19.970 -19.799 -8.226 1.00 38.77 342 PRO A N 1
ATOM 2547 C CA . PRO A 1 343 ? 20.141 -20.407 -6.920 1.00 38.96 342 PRO A CA 1
ATOM 2548 C C . PRO A 1 343 ? 21.269 -19.746 -6.146 1.00 38.36 342 PRO A C 1
ATOM 2549 O O . PRO A 1 343 ? 22.373 -19.613 -6.655 1.00 37.87 342 PRO A O 1
ATOM 2553 N N . GLY A 1 344 ? 20.974 -19.311 -4.931 1.00 39.02 343 GLY A N 1
ATOM 2554 C CA . GLY A 1 344 ? 21.998 -18.801 -4.043 1.00 39.45 343 GLY A CA 1
ATOM 2555 C C . GLY A 1 344 ? 22.403 -17.359 -4.280 1.00 41.46 343 GLY A C 1
ATOM 2556 O O . GLY A 1 344 ? 23.302 -16.875 -3.602 1.00 42.61 343 GLY A O 1
ATOM 2557 N N . TYR A 1 345 ? 21.753 -16.662 -5.217 1.00 40.25 344 TYR A N 1
ATOM 2558 C CA . TYR A 1 345 ? 22.126 -15.267 -5.525 1.00 39.24 344 TYR A CA 1
ATOM 2559 C C . TYR A 1 345 ? 20.933 -14.327 -5.591 1.00 38.40 344 TYR A C 1
ATOM 2560 O O . TYR A 1 345 ? 19.820 -14.750 -5.898 1.00 40.88 344 TYR A O 1
ATOM 2569 N N . LEU A 1 346 ? 21.162 -13.051 -5.274 1.00 36.03 345 LEU A N 1
ATOM 2570 C CA . LEU A 1 346 ? 20.138 -12.021 -5.473 1.00 36.09 345 LEU A CA 1
ATOM 2571 C C . LEU A 1 346 ? 20.748 -10.814 -6.182 1.00 35.41 345 LEU A C 1
ATOM 2572 O O . LEU A 1 346 ? 21.963 -10.686 -6.230 1.00 34.96 345 LEU A O 1
ATOM 2577 N N . ARG A 1 347 ? 19.912 -9.928 -6.720 1.00 34.84 346 ARG A N 1
ATOM 2578 C CA . ARG A 1 347 ? 20.419 -8.768 -7.454 1.00 36.15 346 ARG A CA 1
ATOM 2579 C C . ARG A 1 347 ? 19.939 -7.478 -6.800 1.00 34.58 346 ARG A C 1
ATOM 2580 O O . ARG A 1 347 ? 18.755 -7.263 -6.664 1.00 36.00 346 ARG A O 1
ATOM 2588 N N . ALA A 1 348 ? 20.878 -6.619 -6.425 1.00 37.01 347 ALA A N 1
ATOM 2589 C CA . ALA A 1 348 ? 20.571 -5.388 -5.713 1.00 38.57 347 ALA A CA 1
ATOM 2590 C C . ALA A 1 348 ? 20.963 -4.183 -6.538 1.00 36.13 347 ALA A C 1
ATOM 2591 O O . ALA A 1 348 ? 22.138 -3.950 -6.806 1.00 39.71 347 ALA A O 1
ATOM 2593 N N . THR A 1 349 ? 19.962 -3.417 -6.938 1.00 36.44 348 THR A N 1
ATOM 2594 C CA . THR A 1 349 ? 20.165 -2.187 -7.677 1.00 35.96 348 THR A CA 1
ATOM 2595 C C . THR A 1 349 ? 20.937 -1.172 -6.812 1.00 36.99 348 THR A C 1
ATOM 2596 O O . THR A 1 349 ? 20.763 -1.121 -5.584 1.00 39.82 348 THR A O 1
ATOM 2600 N N . THR A 1 350 ? 21.812 -0.398 -7.455 1.00 36.87 349 THR A N 1
ATOM 2601 C CA . THR A 1 350 ? 22.575 0.648 -6.791 1.00 37.14 349 THR A CA 1
ATOM 2602 C C . THR A 1 350 ? 21.704 1.885 -6.663 1.00 37.81 349 THR A C 1
ATOM 2603 O O . THR A 1 350 ? 21.250 2.433 -7.669 1.00 35.15 349 THR A O 1
ATOM 2607 N N . GLY A 1 351 ? 21.481 2.323 -5.428 1.00 37.13 350 GLY A N 1
ATOM 2608 C CA . GLY A 1 351 ? 20.600 3.464 -5.150 1.00 39.22 350 GLY A CA 1
ATOM 2609 C C . GLY A 1 351 ? 21.284 4.739 -4.700 1.00 39.19 350 GLY A C 1
ATOM 2610 O O . GLY A 1 351 ? 22.472 4.944 -4.935 1.00 37.25 350 GLY A O 1
ATOM 2611 N N . LEU A 1 352 ? 20.504 5.604 -4.052 1.00 43.89 351 LEU A N 1
ATOM 2612 C CA . LEU A 1 352 ? 21.057 6.734 -3.308 1.00 46.64 351 LEU A CA 1
ATOM 2613 C C . LEU A 1 352 ? 21.939 6.178 -2.181 1.00 44.75 351 LEU A C 1
ATOM 2614 O O . LEU A 1 352 ? 21.777 5.029 -1.760 1.00 41.11 351 LEU A O 1
ATOM 2619 N N . ALA A 1 353 ? 22.865 6.996 -1.688 1.00 48.30 352 ALA A N 1
ATOM 2620 C CA . ALA A 1 353 ? 23.783 6.559 -0.612 1.00 47.36 352 ALA A CA 1
ATOM 2621 C C . ALA A 1 353 ? 23.031 6.001 0.598 1.00 47.58 352 ALA A C 1
ATOM 2622 O O . ALA A 1 353 ? 23.341 4.918 1.102 1.00 46.13 352 ALA A O 1
ATOM 2624 N N . GLU A 1 354 ? 22.015 6.735 1.027 1.00 48.65 353 GLU A N 1
ATOM 2625 C CA . GLU A 1 354 ? 21.214 6.368 2.199 1.00 49.08 353 GLU A CA 1
ATOM 2626 C C . GLU A 1 354 ? 20.565 4.997 2.011 1.00 45.90 353 GLU A C 1
ATOM 2627 O O . GLU A 1 354 ? 20.442 4.220 2.960 1.00 44.81 353 GLU A O 1
ATOM 2633 N N . GLU A 1 355 ? 20.161 4.704 0.778 1.00 42.30 354 GLU A N 1
ATOM 2634 C CA . GLU A 1 355 ? 19.486 3.447 0.464 1.00 42.69 354 GLU A CA 1
ATOM 2635 C C . GLU A 1 355 ? 20.478 2.312 0.436 1.00 40.44 354 GLU A C 1
ATOM 2636 O O . GLU A 1 355 ? 20.198 1.214 0.922 1.00 42.70 354 GLU A O 1
ATOM 2642 N N . ASN A 1 356 ? 21.644 2.589 -0.134 1.00 39.68 355 ASN A N 1
ATOM 2643 C CA . ASN A 1 356 ? 22.726 1.624 -0.147 1.00 39.75 355 ASN A CA 1
ATOM 2644 C C . ASN A 1 356 ? 23.202 1.335 1.287 1.00 41.06 355 ASN A C 1
ATOM 2645 O O . ASN A 1 356 ? 23.407 0.176 1.645 1.00 41.20 355 ASN A O 1
ATOM 2650 N N . ASP A 1 357 ? 23.354 2.376 2.106 1.00 40.31 356 ASP A N 1
ATOM 2651 C CA . ASP A 1 357 ? 23.714 2.183 3.526 1.00 43.40 356 ASP A CA 1
ATOM 2652 C C . ASP A 1 357 ? 22.744 1.213 4.190 1.00 41.15 356 ASP A C 1
ATOM 2653 O O . ASP A 1 357 ? 23.157 0.355 4.953 1.00 44.44 356 ASP A O 1
ATOM 2658 N N . ALA A 1 358 ? 21.460 1.348 3.869 1.00 41.53 357 ALA A N 1
ATOM 2659 C CA . ALA A 1 358 ? 20.414 0.511 4.434 1.00 40.72 357 ALA A CA 1
ATOM 2660 C C . ALA A 1 358 ? 20.470 -0.936 3.921 1.00 39.28 357 ALA A C 1
ATOM 2661 O O . ALA A 1 358 ? 20.237 -1.877 4.673 1.00 36.22 357 ALA A O 1
ATOM 2663 N N . PHE A 1 359 ? 20.761 -1.101 2.632 1.00 40.93 358 PHE A N 1
ATOM 2664 C CA . PHE A 1 359 ? 21.015 -2.417 2.060 1.00 41.11 358 PHE A CA 1
ATOM 2665 C C . PHE A 1 359 ? 22.189 -3.103 2.779 1.00 42.28 358 PHE A C 1
ATOM 2666 O O . PHE A 1 359 ? 22.079 -4.251 3.213 1.00 41.71 358 PHE A O 1
ATOM 2674 N N . LEU A 1 360 ? 23.292 -2.380 2.943 1.00 42.49 359 LEU A N 1
ATOM 2675 C CA . LEU A 1 360 ? 24.463 -2.926 3.633 1.00 43.43 359 LEU A CA 1
ATOM 2676 C C . LEU A 1 360 ? 24.177 -3.297 5.100 1.00 45.13 359 LEU A C 1
ATOM 2677 O O . LEU A 1 360 ? 24.539 -4.396 5.538 1.00 45.42 359 LEU A O 1
ATOM 2682 N N . ARG A 1 361 ? 23.521 -2.410 5.845 1.00 43.82 360 ARG A N 1
ATOM 2683 C CA . ARG A 1 361 ? 23.190 -2.706 7.250 1.00 45.74 360 ARG A CA 1
ATOM 2684 C C . ARG A 1 361 ? 22.404 -3.995 7.377 1.00 45.68 360 ARG A C 1
ATOM 2685 O O . ARG A 1 361 ? 22.699 -4.815 8.246 1.00 47.39 360 ARG A O 1
ATOM 2693 N N . ALA A 1 362 ? 21.413 -4.187 6.507 1.00 44.85 361 ALA A N 1
ATOM 2694 C CA . ALA A 1 362 ? 20.630 -5.426 6.517 1.00 44.19 361 ALA A CA 1
ATOM 2695 C C . ALA A 1 362 ? 21.493 -6.636 6.102 1.00 44.61 361 ALA A C 1
ATOM 2696 O O . ALA A 1 362 ? 21.365 -7.743 6.664 1.00 39.60 361 ALA A O 1
ATOM 2698 N N . SER A 1 363 ? 22.396 -6.415 5.143 1.00 45.47 362 SER A N 1
ATOM 2699 C CA . SER A 1 363 ? 23.281 -7.481 4.659 1.00 43.39 362 SER A CA 1
ATOM 2700 C C . SER A 1 363 ? 24.222 -7.982 5.750 1.00 43.67 362 SER A C 1
ATOM 2701 O O . SER A 1 363 ? 24.539 -9.177 5.813 1.00 41.51 362 SER A O 1
ATOM 2704 N N . ALA A 1 364 ? 24.650 -7.076 6.620 1.00 46.29 363 ALA A N 1
ATOM 2705 C CA . ALA A 1 364 ? 25.492 -7.460 7.764 1.00 47.26 363 ALA A CA 1
ATOM 2706 C C . ALA A 1 364 ? 24.820 -8.543 8.600 1.00 46.02 363 ALA A C 1
ATOM 2707 O O . ALA A 1 364 ? 25.443 -9.550 8.922 1.00 46.65 363 ALA A O 1
ATOM 2709 N N . ARG A 1 365 ? 23.547 -8.346 8.921 1.00 49.29 364 ARG A N 1
ATOM 2710 C CA . ARG A 1 365 ? 22.781 -9.351 9.652 1.00 53.34 364 ARG A CA 1
ATOM 2711 C C . ARG A 1 365 ? 22.509 -10.573 8.778 1.00 53.22 364 ARG A C 1
ATOM 2712 O O . ARG A 1 365 ? 22.635 -11.712 9.234 1.00 54.39 364 ARG A O 1
ATOM 2720 N N . ILE A 1 366 ? 22.156 -10.335 7.517 1.00 53.11 365 ILE A N 1
ATOM 2721 C CA . ILE A 1 366 ? 21.764 -11.413 6.606 1.00 50.20 365 ILE A CA 1
ATOM 2722 C C . ILE A 1 366 ? 22.956 -12.277 6.152 1.00 48.25 365 ILE A C 1
ATOM 2723 O O . ILE A 1 366 ? 22.770 -13.403 5.697 1.00 48.53 365 ILE A O 1
ATOM 2728 N N . ALA A 1 367 ? 24.180 -11.781 6.328 1.00 48.67 366 ALA A N 1
ATOM 2729 C CA . ALA A 1 367 ? 25.383 -12.569 6.016 1.00 49.27 366 ALA A CA 1
ATOM 2730 C C . ALA A 1 367 ? 25.453 -13.926 6.725 1.00 51.87 366 ALA A C 1
ATOM 2731 O O . ALA A 1 367 ? 26.178 -14.807 6.284 1.00 52.39 366 ALA A O 1
ATOM 2733 N N . THR A 1 368 ? 24.703 -14.093 7.816 1.00 54.65 367 THR A N 1
ATOM 2734 C CA . THR A 1 368 ? 24.715 -15.343 8.583 1.00 56.11 367 THR A CA 1
ATOM 2735 C C . THR A 1 368 ? 24.030 -16.508 7.852 1.00 56.62 367 THR A C 1
ATOM 2736 O O . THR A 1 368 ? 24.180 -17.660 8.257 1.00 56.72 367 THR A O 1
ATOM 2740 N N . ASP A 1 369 ? 23.284 -16.207 6.787 1.00 57.17 368 ASP A N 1
ATOM 2741 C CA . ASP A 1 369 ? 22.650 -17.236 5.951 1.00 56.19 368 ASP A CA 1
ATOM 2742 C C . ASP A 1 369 ? 23.476 -17.584 4.704 1.00 52.26 368 ASP A C 1
ATOM 2743 O O . ASP A 1 369 ? 22.982 -18.246 3.800 1.00 50.67 368 ASP A O 1
ATOM 2748 N N . LEU A 1 370 ? 24.725 -17.138 4.650 1.00 50.16 369 LEU A N 1
ATOM 2749 C CA . LEU A 1 370 ? 25.626 -17.545 3.579 1.00 50.36 369 LEU A CA 1
ATOM 2750 C C . LEU A 1 370 ? 25.970 -19.015 3.740 1.00 51.43 369 LEU A C 1
ATOM 2751 O O . LEU A 1 370 ? 26.045 -19.530 4.867 1.00 46.37 369 LEU A O 1
ATOM 2756 N N . VAL A 1 371 ? 26.161 -19.693 2.611 1.00 50.43 370 VAL A N 1
ATOM 2757 C CA . VAL A 1 371 ? 26.678 -21.052 2.638 1.00 55.36 370 VAL A CA 1
ATOM 2758 C C . VAL A 1 371 ? 28.004 -21.008 3.412 1.00 57.26 370 VAL A C 1
ATOM 2759 O O . VAL A 1 371 ? 28.796 -20.092 3.193 1.00 55.72 370 VAL A O 1
ATOM 2763 N N . PRO A 1 372 ? 28.230 -21.962 4.349 1.00 60.59 371 PRO A N 1
ATOM 2764 C CA . PRO A 1 372 ? 29.497 -21.949 5.096 1.00 61.38 371 PRO A CA 1
ATOM 2765 C C . PRO A 1 372 ? 30.659 -22.302 4.180 1.00 62.48 371 PRO A C 1
ATOM 2766 O O . PRO A 1 372 ? 30.442 -22.940 3.151 1.00 58.62 371 PRO A O 1
ATOM 2770 N N . VAL A 1 373 ? 31.877 -21.897 4.529 1.00 67.38 372 VAL A N 1
ATOM 2771 C CA . VAL A 1 373 ? 33.004 -22.149 3.625 1.00 74.32 372 VAL A CA 1
ATOM 2772 C C . VAL A 1 373 ? 33.626 -23.535 3.833 1.00 75.63 372 VAL A C 1
ATOM 2773 O O . VAL A 1 373 ? 33.985 -23.909 4.951 1.00 69.87 372 VAL A O 1
ATOM 2777 N N . THR A 1 374 ? 33.690 -24.289 2.732 1.00 80.52 373 THR A N 1
ATOM 2778 C CA . THR A 1 374 ? 34.452 -25.541 2.612 1.00 81.23 373 THR A CA 1
ATOM 2779 C C . THR A 1 374 ? 35.137 -25.993 3.900 1.00 77.56 373 THR A C 1
ATOM 2780 O O . THR A 1 374 ? 34.669 -26.914 4.565 1.00 73.93 373 THR A O 1
ATOM 2784 N N . PRO B 1 8 ? 26.837 -0.727 -49.913 1.00 62.75 7 PRO B N 1
ATOM 2785 C CA . PRO B 1 8 ? 26.042 -0.862 -48.689 1.00 63.46 7 PRO B CA 1
ATOM 2786 C C . PRO B 1 8 ? 25.057 -2.031 -48.741 1.00 61.28 7 PRO B C 1
ATOM 2787 O O . PRO B 1 8 ? 24.638 -2.453 -49.829 1.00 64.39 7 PRO B O 1
ATOM 2791 N N . VAL B 1 9 ? 24.684 -2.540 -47.574 1.00 54.72 8 VAL B N 1
ATOM 2792 C CA . VAL B 1 9 ? 23.724 -3.637 -47.511 1.00 53.05 8 VAL B CA 1
ATOM 2793 C C . VAL B 1 9 ? 22.316 -3.090 -47.699 1.00 46.83 8 VAL B C 1
ATOM 2794 O O . VAL B 1 9 ? 21.992 -2.005 -47.237 1.00 43.26 8 VAL B O 1
ATOM 2798 N N . THR B 1 10 ? 21.493 -3.848 -48.407 1.00 45.67 9 THR B N 1
ATOM 2799 C CA . THR B 1 10 ? 20.105 -3.483 -48.631 1.00 45.56 9 THR B CA 1
ATOM 2800 C C . THR B 1 10 ? 19.209 -4.390 -47.807 1.00 42.64 9 THR B C 1
ATOM 2801 O O . THR B 1 10 ? 19.671 -5.380 -47.237 1.00 38.67 9 THR B O 1
ATOM 2805 N N . LEU B 1 11 ? 17.919 -4.065 -47.796 1.00 40.26 10 LEU B N 1
ATOM 2806 C CA . LEU B 1 11 ? 16.931 -4.893 -47.150 1.00 40.13 10 LEU B CA 1
ATOM 2807 C C . LEU B 1 11 ? 17.020 -6.345 -47.662 1.00 43.87 10 LEU B C 1
ATOM 2808 O O . LEU B 1 11 ? 16.890 -7.274 -46.875 1.00 42.22 10 LEU B O 1
ATOM 2813 N N . ASP B 1 12 ? 17.288 -6.537 -48.959 1.00 45.28 11 ASP B N 1
ATOM 2814 C CA . ASP B 1 12 ? 17.450 -7.886 -49.543 1.00 46.70 11 ASP B CA 1
ATOM 2815 C C . ASP B 1 12 ? 18.613 -8.676 -48.948 1.00 45.59 11 ASP B C 1
ATOM 2816 O O . ASP B 1 12 ? 18.555 -9.904 -48.851 1.00 43.78 11 ASP B O 1
ATOM 2821 N N . ASP B 1 13 ? 19.683 -7.974 -48.593 1.00 44.09 12 ASP B N 1
ATOM 2822 C CA . ASP B 1 13 ? 20.839 -8.616 -47.976 1.00 44.71 12 ASP B CA 1
ATOM 2823 C C . ASP B 1 13 ? 20.597 -8.966 -46.499 1.00 44.15 12 ASP B C 1
ATOM 2824 O O . ASP B 1 13 ? 21.364 -9.738 -45.932 1.00 44.86 12 ASP B O 1
ATOM 2829 N N . LEU B 1 14 ? 19.563 -8.399 -45.872 1.00 41.02 13 LEU B N 1
ATOM 2830 C CA . LEU B 1 14 ? 19.207 -8.781 -44.496 1.00 40.45 13 LEU B CA 1
ATOM 2831 C C . LEU B 1 14 ? 18.416 -10.080 -44.471 1.00 39.64 13 LEU B C 1
ATOM 2832 O O . LEU B 1 14 ? 17.707 -10.395 -45.432 1.00 39.27 13 LEU B O 1
ATOM 2837 N N . PRO B 1 15 ? 18.517 -10.840 -43.366 1.00 39.39 14 PRO B N 1
ATOM 2838 C CA . PRO B 1 15 ? 17.803 -12.112 -43.215 1.00 39.17 14 PRO B CA 1
ATOM 2839 C C . PRO B 1 15 ? 16.337 -11.933 -42.753 1.00 40.15 14 PRO B C 1
ATOM 2840 O O . PRO B 1 15 ? 15.881 -12.619 -41.827 1.00 37.56 14 PRO B O 1
ATOM 2844 N N . LEU B 1 16 ? 15.628 -11.014 -43.407 1.00 39.90 15 LEU B N 1
ATOM 2845 C CA . LEU B 1 16 ? 14.227 -10.699 -43.135 1.00 39.21 15 LEU B CA 1
ATOM 2846 C C . LEU B 1 16 ? 13.359 -11.901 -43.439 1.00 36.26 15 LEU B C 1
ATOM 2847 O O . LEU B 1 16 ? 13.672 -12.640 -44.351 1.00 36.81 15 LEU B O 1
ATOM 2852 N N . ARG B 1 17 ? 12.272 -12.096 -42.691 1.00 34.33 16 ARG B N 1
ATOM 2853 C CA . ARG B 1 17 ? 11.364 -13.227 -42.949 1.00 33.46 16 ARG B CA 1
ATOM 2854 C C . ARG B 1 17 ? 10.926 -13.253 -44.419 1.00 34.44 16 ARG B C 1
ATOM 2855 O O . ARG B 1 17 ? 10.679 -12.200 -45.011 1.00 31.69 16 ARG B O 1
ATOM 2863 N N . ALA B 1 18 ? 10.821 -14.448 -44.997 1.00 34.52 17 ALA B N 1
ATOM 2864 C CA . ALA B 1 18 ? 10.339 -14.590 -46.375 1.00 38.08 17 ALA B CA 1
ATOM 2865 C C . ALA B 1 18 ? 8.960 -13.949 -46.555 1.00 39.98 17 ALA B C 1
ATOM 2866 O O . ALA B 1 18 ? 8.693 -13.322 -47.584 1.00 41.70 17 ALA B O 1
ATOM 2868 N N . ASP B 1 19 ? 8.097 -14.069 -45.542 1.00 37.80 18 ASP B N 1
ATOM 2869 C CA . ASP B 1 19 ? 6.752 -13.518 -45.639 1.00 35.34 18 ASP B CA 1
ATOM 2870 C C . ASP B 1 19 ? 6.677 -12.012 -45.357 1.00 34.42 18 ASP B C 1
ATOM 2871 O O . ASP B 1 19 ? 5.595 -11.440 -45.357 1.00 33.75 18 ASP B O 1
ATOM 2876 N N . LEU B 1 20 ? 7.810 -11.360 -45.119 1.00 34.87 19 LEU B N 1
ATOM 2877 C CA . LEU B 1 20 ? 7.840 -9.898 -45.155 1.00 35.25 19 LEU B CA 1
ATOM 2878 C C . LEU B 1 20 ? 8.398 -9.359 -46.473 1.00 36.41 19 LEU B C 1
ATOM 2879 O O . LEU B 1 20 ? 8.389 -8.153 -46.701 1.00 35.76 19 LEU B O 1
ATOM 2884 N N . ARG B 1 21 ? 8.871 -10.240 -47.344 1.00 39.49 20 ARG B N 1
ATOM 2885 C CA . ARG B 1 21 ? 9.414 -9.795 -48.635 1.00 43.23 20 ARG B CA 1
ATOM 2886 C C . ARG B 1 21 ? 8.276 -9.306 -49.529 1.00 41.62 20 ARG B C 1
ATOM 2887 O O . ARG B 1 21 ? 7.174 -9.848 -49.504 1.00 40.42 20 ARG B O 1
ATOM 2895 N N . GLY B 1 22 ? 8.537 -8.259 -50.296 1.00 41.98 21 GLY B N 1
ATOM 2896 C CA . GLY B 1 22 ? 7.542 -7.736 -51.223 1.00 45.82 21 GLY B CA 1
ATOM 2897 C C . GLY B 1 22 ? 6.515 -6.831 -50.572 1.00 46.70 21 GLY B C 1
ATOM 2898 O O . GLY B 1 22 ? 5.622 -6.329 -51.246 1.00 47.87 21 GLY B O 1
ATOM 2899 N N . LYS B 1 23 ? 6.639 -6.625 -49.262 1.00 49.31 22 LYS B N 1
ATOM 2900 C CA . LYS B 1 23 ? 5.717 -5.768 -48.524 1.00 49.95 22 LYS B CA 1
ATOM 2901 C C . LYS B 1 23 ? 6.240 -4.337 -48.505 1.00 48.57 22 LYS B C 1
ATOM 2902 O O . LYS B 1 23 ? 7.442 -4.109 -48.580 1.00 47.25 22 LYS B O 1
ATOM 2908 N N . ALA B 1 24 ? 5.325 -3.378 -48.422 1.00 49.64 23 ALA B N 1
ATOM 2909 C CA . ALA B 1 24 ? 5.675 -1.967 -48.323 1.00 50.32 23 ALA B CA 1
ATOM 2910 C C . ALA B 1 24 ? 5.193 -1.458 -46.965 1.00 50.48 23 ALA B C 1
ATOM 2911 O O . ALA B 1 24 ? 4.186 -1.948 -46.460 1.00 47.10 23 ALA B O 1
ATOM 2913 N N . PRO B 1 25 ? 5.902 -0.472 -46.370 1.00 55.11 24 PRO B N 1
ATOM 2914 C CA . PRO B 1 25 ? 5.453 0.057 -45.071 1.00 54.25 24 PRO B CA 1
ATOM 2915 C C . PRO B 1 25 ? 4.101 0.759 -45.183 1.00 56.53 24 PRO B C 1
ATOM 2916 O O . PRO B 1 25 ? 3.835 1.411 -46.201 1.00 54.35 24 PRO B O 1
ATOM 2920 N N . TYR B 1 26 ? 3.260 0.622 -44.157 1.00 56.05 25 TYR B N 1
ATOM 2921 C CA . TYR B 1 26 ? 1.982 1.327 -44.126 1.00 56.55 25 TYR B CA 1
ATOM 2922 C C . TYR B 1 26 ? 2.164 2.817 -43.827 1.00 54.92 25 TYR B C 1
ATOM 2923 O O . TYR B 1 26 ? 2.849 3.185 -42.872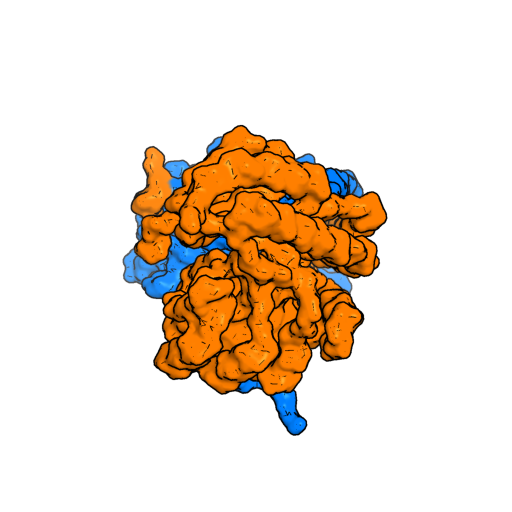 1.00 51.60 25 TYR B O 1
ATOM 2932 N N . GLY B 1 27 ? 1.505 3.654 -44.629 1.00 52.91 26 GLY B N 1
ATOM 2933 C CA . GLY B 1 27 ? 1.402 5.085 -44.359 1.00 55.29 26 GLY B CA 1
ATOM 2934 C C . GLY B 1 27 ? 1.484 5.929 -45.617 1.00 55.04 26 GLY B C 1
ATOM 2935 O O . GLY B 1 27 ? 2.375 5.739 -46.435 1.00 51.13 26 GLY B O 1
ATOM 2936 N N . ALA B 1 28 ? 0.544 6.856 -45.773 1.00 59.69 27 ALA B N 1
ATOM 2937 C CA . ALA B 1 28 ? 0.621 7.868 -46.827 1.00 62.33 27 ALA B CA 1
ATOM 2938 C C . ALA B 1 28 ? 1.719 8.876 -46.474 1.00 65.87 27 ALA B C 1
ATOM 2939 O O . ALA B 1 28 ? 1.776 9.338 -45.328 1.00 64.40 27 ALA B O 1
ATOM 2941 N N . PRO B 1 29 ? 2.609 9.208 -47.435 1.00 69.93 28 PRO B N 1
ATOM 2942 C CA . PRO B 1 29 ? 3.576 10.285 -47.180 1.00 70.76 28 PRO B CA 1
ATOM 2943 C C . PRO B 1 29 ? 2.880 11.584 -46.775 1.00 68.42 28 PRO B C 1
ATOM 2944 O O . PRO B 1 29 ? 1.868 11.951 -47.372 1.00 65.87 28 PRO B O 1
ATOM 2948 N N . GLN B 1 30 ? 3.434 12.255 -45.768 1.00 66.86 29 GLN B N 1
ATOM 2949 C CA . GLN B 1 30 ? 2.783 13.385 -45.100 1.00 69.88 29 GLN B CA 1
ATOM 2950 C C . GLN B 1 30 ? 3.034 14.709 -45.845 1.00 71.50 29 GLN B C 1
ATOM 2951 O O . GLN B 1 30 ? 3.910 15.487 -45.461 1.00 73.44 29 GLN B O 1
ATOM 2957 N N . LEU B 1 31 ? 2.230 14.952 -46.889 1.00 68.37 30 LEU B N 1
ATOM 2958 C CA . LEU B 1 31 ? 2.431 16.048 -47.856 1.00 68.90 30 LEU B CA 1
ATOM 2959 C C . LEU B 1 31 ? 1.986 17.443 -47.395 1.00 70.90 30 LEU B C 1
ATOM 2960 O O . LEU B 1 31 ? 1.106 17.589 -46.541 1.00 69.20 30 LEU B O 1
ATOM 2965 N N . ALA B 1 32 ? 2.572 18.461 -48.025 1.00 70.91 31 ALA B N 1
ATOM 2966 C CA . ALA B 1 32 ? 2.213 19.858 -47.791 1.00 70.40 31 ALA B CA 1
ATOM 2967 C C . ALA B 1 32 ? 1.037 20.266 -48.678 1.00 71.53 31 ALA B C 1
ATOM 2968 O O . ALA B 1 32 ? 1.197 20.416 -49.899 1.00 69.42 31 ALA B O 1
ATOM 2970 N N . VAL B 1 33 ? -0.136 20.442 -48.061 1.00 70.39 32 VAL B N 1
ATOM 2971 C CA . VAL B 1 33 ? -1.344 20.921 -48.754 1.00 66.90 32 VAL B CA 1
ATOM 2972 C C . VAL B 1 33 ? -2.148 21.865 -47.850 1.00 61.53 32 VAL B C 1
ATOM 2973 O O . VAL B 1 33 ? -2.128 21.711 -46.625 1.00 64.00 32 VAL B O 1
ATOM 2977 N N . PRO B 1 34 ? -2.871 22.833 -48.447 1.00 54.81 33 PRO B N 1
ATOM 2978 C CA . PRO B 1 34 ? -3.658 23.756 -47.614 1.00 51.21 33 PRO B CA 1
ATOM 2979 C C . PRO B 1 34 ? -4.881 23.133 -46.895 1.00 48.26 33 PRO B C 1
ATOM 2980 O O . PRO B 1 34 ? -5.137 23.481 -45.741 1.00 46.41 33 PRO B O 1
ATOM 2984 N N . VAL B 1 35 ? -5.614 22.233 -47.561 1.00 45.19 34 VAL B N 1
ATOM 2985 C CA . VAL B 1 35 ? -6.796 21.569 -46.970 1.00 42.25 34 VAL B CA 1
ATOM 2986 C C . VAL B 1 35 ? -6.629 20.033 -46.888 1.00 44.12 34 VAL B C 1
ATOM 2987 O O . VAL B 1 35 ? -6.655 19.334 -47.913 1.00 41.86 34 VAL B O 1
ATOM 2991 N N . ARG B 1 36 ? -6.488 19.529 -45.657 1.00 44.39 35 ARG B N 1
ATOM 2992 C CA . ARG B 1 36 ? -6.273 18.102 -45.379 1.00 46.40 35 ARG B CA 1
ATOM 2993 C C . ARG B 1 36 ? -7.534 17.461 -44.798 1.00 42.46 35 ARG B C 1
ATOM 2994 O O . ARG B 1 36 ? -7.889 17.715 -43.649 1.00 37.98 35 ARG B O 1
ATOM 3002 N N . LEU B 1 37 ? -8.192 16.627 -45.608 1.00 39.44 36 LEU B N 1
ATOM 3003 C CA . LEU B 1 37 ? -9.446 15.967 -45.240 1.00 35.27 36 LEU B CA 1
ATOM 3004 C C . LEU B 1 37 ? -9.350 14.468 -45.549 1.00 34.62 36 LEU B C 1
ATOM 3005 O O . LEU B 1 37 ? -10.316 13.850 -46.021 1.00 31.06 36 LEU B O 1
ATOM 3010 N N . ASN B 1 38 ? -8.183 13.894 -45.260 1.00 34.65 37 ASN B N 1
ATOM 3011 C CA . ASN B 1 38 ? -7.882 12.513 -45.634 1.00 34.39 37 ASN B CA 1
ATOM 3012 C C . ASN B 1 38 ? -7.725 11.568 -44.449 1.00 32.43 37 ASN B C 1
ATOM 3013 O O . ASN B 1 38 ? -7.667 10.358 -44.618 1.00 26.71 37 ASN B O 1
ATOM 3018 N N . THR B 1 39 ? -7.619 12.115 -43.251 1.00 33.97 38 THR B N 1
ATOM 3019 C CA . THR B 1 39 ? -7.631 11.272 -42.065 1.00 34.30 38 THR B CA 1
ATOM 3020 C C . THR B 1 39 ? -8.677 11.854 -41.120 1.00 35.23 38 THR B C 1
ATOM 3021 O O . THR B 1 39 ? -8.855 13.080 -41.015 1.00 33.58 38 THR B O 1
ATOM 3025 N N . ASN B 1 40 ? -9.397 10.964 -40.462 1.00 34.28 39 ASN B N 1
ATOM 3026 C CA . ASN B 1 40 ? -10.660 11.309 -39.839 1.00 32.32 39 ASN B CA 1
ATOM 3027 C C . ASN B 1 40 ? -10.467 11.924 -38.455 1.00 32.13 39 ASN B C 1
ATOM 3028 O O . ASN B 1 40 ? -11.190 11.622 -37.526 1.00 32.13 39 ASN B O 1
ATOM 3033 N N . GLU B 1 41 ? -9.502 12.831 -38.351 1.00 32.81 40 GLU B N 1
ATOM 3034 C CA . GLU B 1 41 ? -9.219 13.554 -37.115 1.00 33.61 40 GLU B CA 1
ATOM 3035 C C . GLU B 1 41 ? -10.329 14.562 -36.849 1.00 33.30 40 GLU B C 1
ATOM 3036 O O . GLU B 1 41 ? -11.018 14.983 -37.776 1.00 31.30 40 GLU B O 1
ATOM 3042 N N . ASN B 1 42 ? -10.518 14.930 -35.579 1.00 32.27 41 ASN B N 1
ATOM 3043 C CA . ASN B 1 42 ? -11.384 16.043 -35.234 1.00 31.42 41 ASN B CA 1
ATOM 3044 C C . ASN B 1 42 ? -10.627 17.317 -35.657 1.00 32.79 41 ASN B C 1
ATOM 3045 O O . ASN B 1 42 ? -9.443 17.444 -35.364 1.00 30.71 41 ASN B O 1
ATOM 3050 N N . PRO B 1 43 ? -11.287 18.252 -36.371 1.00 34.31 42 PRO B N 1
ATOM 3051 C CA . PRO B 1 43 ? -10.526 19.393 -36.896 1.00 36.31 42 PRO B CA 1
ATOM 3052 C C . PRO B 1 43 ? -10.326 20.518 -35.891 1.00 36.90 42 PRO B C 1
ATOM 3053 O O . PRO B 1 43 ? -9.636 21.476 -36.195 1.00 39.63 42 PRO B O 1
ATOM 3057 N N . HIS B 1 44 ? -10.951 20.407 -34.728 1.00 36.96 43 HIS B N 1
ATOM 3058 C CA . HIS B 1 44 ? -10.882 21.436 -33.707 1.00 36.86 43 HIS B CA 1
ATOM 3059 C C . HIS B 1 44 ? -9.698 21.181 -32.777 1.00 37.69 43 HIS B C 1
ATOM 3060 O O . HIS B 1 44 ? -9.668 20.152 -32.090 1.00 34.63 43 HIS B O 1
ATOM 3067 N N . PRO B 1 45 ? -8.716 22.107 -32.752 1.00 37.45 44 PRO B N 1
ATOM 3068 C CA . PRO B 1 45 ? -7.599 21.933 -31.825 1.00 37.44 44 PRO B CA 1
ATOM 3069 C C . PRO B 1 45 ? -8.068 22.014 -30.372 1.00 37.34 44 PRO B C 1
ATOM 3070 O O . PRO B 1 45 ? -9.136 22.521 -30.113 1.00 34.45 44 PRO B O 1
ATOM 3074 N N . PRO B 1 46 ? -7.272 21.498 -29.434 1.00 38.67 45 PRO B N 1
ATOM 3075 C CA . PRO B 1 46 ? -7.623 21.612 -28.017 1.00 40.38 45 PRO B CA 1
ATOM 3076 C C . PRO B 1 46 ? -7.687 23.042 -27.507 1.00 39.39 45 PRO B C 1
ATOM 3077 O O . PRO B 1 46 ? -6.960 23.895 -27.980 1.00 38.24 45 PRO B O 1
ATOM 3081 N N . THR B 1 47 ? -8.535 23.290 -26.523 1.00 41.43 46 THR B N 1
ATOM 3082 C CA . THR B 1 47 ? -8.594 24.609 -25.887 1.00 40.09 46 THR B CA 1
ATOM 3083 C C . THR B 1 47 ? -7.404 24.798 -24.978 1.00 40.45 46 THR B C 1
ATOM 3084 O O . THR B 1 47 ? -6.761 23.828 -24.573 1.00 37.28 46 THR B O 1
ATOM 3088 N N . ARG B 1 48 ? -7.136 26.054 -24.641 1.00 40.25 47 ARG B N 1
ATOM 3089 C CA . ARG B 1 48 ? -6.176 26.373 -23.593 1.00 43.19 47 ARG B CA 1
ATOM 3090 C C . ARG B 1 48 ? -6.480 25.669 -22.264 1.00 40.78 47 ARG B C 1
ATOM 3091 O O . ARG B 1 48 ? -5.550 25.315 -21.540 1.00 40.42 47 ARG B O 1
ATOM 3099 N N . ALA B 1 49 ? -7.759 25.461 -21.943 1.00 38.09 48 ALA B N 1
ATOM 3100 C CA . ALA B 1 49 ? -8.123 24.757 -20.693 1.00 40.25 48 ALA B CA 1
ATOM 3101 C C . ALA B 1 49 ? -7.671 23.291 -20.725 1.00 38.08 48 ALA B C 1
ATOM 3102 O O . ALA B 1 49 ? -7.111 22.780 -19.753 1.00 35.61 48 ALA B O 1
ATOM 3104 N N . LEU B 1 50 ? -7.898 22.623 -21.854 1.00 38.32 49 LEU B N 1
ATOM 3105 C CA . LEU B 1 50 ? -7.429 21.243 -22.015 1.00 39.37 49 LEU B CA 1
ATOM 3106 C C . LEU B 1 50 ? -5.887 21.196 -22.008 1.00 37.50 49 LEU B C 1
ATOM 3107 O O . LEU B 1 50 ? -5.295 20.418 -21.248 1.00 38.38 49 LEU B O 1
ATOM 3112 N N . VAL B 1 51 ? -5.241 22.026 -22.823 1.00 34.15 50 VAL B N 1
ATOM 3113 C CA . VAL B 1 51 ? -3.777 22.029 -22.905 1.00 35.32 50 VAL B CA 1
ATOM 3114 C C . VAL B 1 51 ? -3.149 22.272 -21.530 1.00 36.82 50 VAL B C 1
ATOM 3115 O O . VAL B 1 51 ? -2.197 21.580 -21.148 1.00 34.82 50 VAL B O 1
ATOM 3119 N N . ASP B 1 52 ? -3.689 23.233 -20.785 1.00 36.92 51 ASP B N 1
ATOM 3120 C CA . ASP B 1 52 ? -3.149 23.546 -19.453 1.00 38.22 51 ASP B CA 1
ATOM 3121 C C . ASP B 1 52 ? -3.274 22.356 -18.529 1.00 35.11 51 ASP B C 1
ATOM 3122 O O . ASP B 1 52 ? -2.360 22.060 -17.783 1.00 38.11 51 ASP B O 1
ATOM 3127 N N . ASP B 1 53 ? -4.383 21.642 -18.608 1.00 36.44 52 ASP B N 1
ATOM 3128 C CA . ASP B 1 53 ? -4.577 20.458 -17.769 1.00 35.20 52 ASP B CA 1
ATOM 3129 C C . ASP B 1 53 ? -3.593 19.343 -18.152 1.00 35.31 52 ASP B C 1
ATOM 3130 O O . ASP B 1 53 ? -2.947 18.747 -17.281 1.00 32.77 52 ASP B O 1
ATOM 3135 N N . VAL B 1 54 ? -3.438 19.101 -19.452 1.00 34.06 53 VAL B N 1
ATOM 3136 C CA . VAL B 1 54 ? -2.476 18.119 -19.932 1.00 34.84 53 VAL B CA 1
ATOM 3137 C C . VAL B 1 54 ? -1.057 18.438 -19.466 1.00 35.00 53 VAL B C 1
ATOM 3138 O O . VAL B 1 54 ? -0.346 17.572 -18.972 1.00 32.47 53 VAL B O 1
ATOM 3142 N N . VAL B 1 55 ? -0.654 19.688 -19.647 1.00 36.59 54 VAL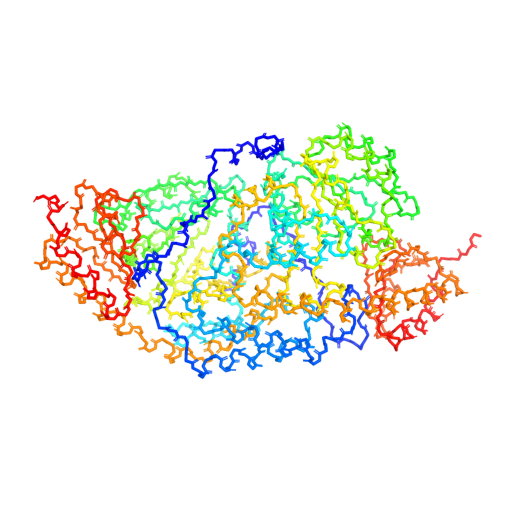 B N 1
ATOM 3143 C CA . VAL B 1 55 ? 0.681 20.145 -19.305 1.00 37.23 54 VAL B CA 1
ATOM 3144 C C . VAL B 1 55 ? 0.942 20.025 -17.795 1.00 38.83 54 VAL B C 1
ATOM 3145 O O . VAL B 1 55 ? 1.936 19.441 -17.363 1.00 38.62 54 VAL B O 1
ATOM 3149 N N . ARG B 1 56 ? 0.037 20.592 -17.013 1.00 39.05 55 ARG B N 1
ATOM 3150 C CA . ARG B 1 56 ? 0.084 20.526 -15.560 1.00 40.97 55 ARG B CA 1
ATOM 3151 C C . ARG B 1 56 ? 0.145 19.059 -15.080 1.00 39.72 55 ARG B C 1
ATOM 3152 O O . ARG B 1 56 ? 0.890 18.734 -14.168 1.00 36.50 55 ARG B O 1
ATOM 3160 N N . SER B 1 57 ? -0.616 18.176 -15.722 1.00 39.39 56 SER B N 1
ATOM 3161 C CA . SER B 1 57 ? -0.677 16.772 -15.307 1.00 38.28 56 SER B CA 1
ATOM 3162 C C . SER B 1 57 ? 0.603 16.025 -15.684 1.00 38.18 56 SER B C 1
ATOM 3163 O O . SER B 1 57 ? 1.050 15.135 -14.955 1.00 38.63 56 SER B O 1
ATOM 3166 N N . VAL B 1 58 ? 1.185 16.405 -16.819 1.00 36.43 57 VAL B N 1
ATOM 3167 C CA . VAL B 1 58 ? 2.442 15.849 -17.288 1.00 35.56 57 VAL B CA 1
ATOM 3168 C C . VAL B 1 58 ? 3.607 16.340 -16.424 1.00 34.07 57 VAL B C 1
ATOM 3169 O O . VAL B 1 58 ? 4.516 15.575 -16.147 1.00 35.41 57 VAL B O 1
ATOM 3173 N N . ARG B 1 59 ? 3.579 17.600 -15.999 1.00 34.64 58 ARG B N 1
ATOM 3174 C CA . ARG B 1 59 ? 4.598 18.141 -15.077 1.00 37.20 58 ARG B CA 1
ATOM 3175 C C . ARG B 1 59 ? 4.659 17.321 -13.790 1.00 38.12 58 ARG B C 1
ATOM 3176 O O . ARG B 1 59 ? 5.736 16.923 -13.339 1.00 37.09 58 ARG B O 1
ATOM 3184 N N . GLU B 1 60 ? 3.489 17.092 -13.209 1.00 39.13 59 GLU B N 1
ATOM 3185 C CA . GLU B 1 60 ? 3.348 16.249 -12.036 1.00 42.19 59 GLU B CA 1
ATOM 3186 C C . GLU B 1 60 ? 3.930 14.858 -12.300 1.00 41.54 59 GLU B C 1
ATOM 3187 O O . GLU B 1 60 ? 4.674 14.338 -11.478 1.00 38.43 59 GLU B O 1
ATOM 3193 N N . ALA B 1 61 ? 3.608 14.269 -13.453 1.00 38.85 60 ALA B N 1
ATOM 3194 C CA . ALA B 1 61 ? 4.179 12.960 -13.815 1.00 38.79 60 ALA B CA 1
ATOM 3195 C C . ALA B 1 61 ? 5.675 13.054 -14.072 1.00 37.96 60 ALA B C 1
ATOM 3196 O O . ALA B 1 61 ? 6.395 12.118 -13.767 1.00 35.51 60 ALA B O 1
ATOM 3198 N N . ALA B 1 62 ? 6.140 14.184 -14.623 1.00 38.83 61 ALA B N 1
ATOM 3199 C CA . ALA B 1 62 ? 7.558 14.355 -14.992 1.00 38.04 61 ALA B CA 1
ATOM 3200 C C . ALA B 1 62 ? 8.509 14.331 -13.793 1.00 38.26 61 ALA B C 1
ATOM 3201 O O . ALA B 1 62 ? 9.679 13.940 -13.917 1.00 37.12 61 ALA B O 1
ATOM 3203 N N . ILE B 1 63 ? 7.995 14.745 -12.638 1.00 37.51 62 ILE B N 1
ATOM 3204 C CA . ILE B 1 63 ? 8.749 14.756 -11.401 1.00 38.00 62 ILE B CA 1
ATOM 3205 C C . ILE B 1 63 ? 9.357 13.394 -11.072 1.00 38.73 62 ILE B C 1
ATOM 3206 O O . ILE B 1 63 ? 10.422 13.331 -10.456 1.00 40.94 62 ILE B O 1
ATOM 3211 N N . ASP B 1 64 ? 8.687 12.319 -11.495 1.00 40.06 63 ASP B N 1
ATOM 3212 C CA . ASP B 1 64 ? 9.107 10.941 -11.210 1.00 39.90 63 ASP B CA 1
ATOM 3213 C C . ASP B 1 64 ? 9.385 10.078 -12.458 1.00 38.66 63 ASP B C 1
ATOM 3214 O O . ASP B 1 64 ? 9.251 8.850 -12.410 1.00 37.04 63 ASP B O 1
ATOM 3219 N N . LEU B 1 65 ? 9.833 10.702 -13.543 1.00 35.90 64 LEU B N 1
ATOM 3220 C CA . LEU B 1 65 ? 10.148 9.970 -14.781 1.00 39.08 64 LEU B CA 1
ATOM 3221 C C . LEU B 1 65 ? 11.228 8.892 -14.625 1.00 37.87 64 LEU B C 1
ATOM 3222 O O . LEU B 1 65 ? 11.301 7.947 -15.426 1.00 34.91 64 LEU B O 1
ATOM 3227 N N . HIS B 1 66 ? 12.081 9.056 -13.615 1.00 35.43 65 HIS B N 1
ATOM 3228 C CA . HIS B 1 66 ? 13.036 8.020 -13.240 1.00 34.16 65 HIS B CA 1
ATOM 3229 C C . HIS B 1 66 ? 12.381 6.681 -12.868 1.00 34.99 65 HIS B C 1
ATOM 3230 O O . HIS B 1 66 ? 13.009 5.632 -13.034 1.00 36.04 65 HIS B O 1
ATOM 3237 N N . ARG B 1 67 ? 11.130 6.703 -12.398 1.00 35.88 66 ARG B N 1
ATOM 3238 C CA . ARG B 1 67 ? 10.420 5.463 -12.048 1.00 35.84 66 ARG B CA 1
ATOM 3239 C C . ARG B 1 67 ? 9.568 4.937 -13.197 1.00 36.42 66 ARG B C 1
ATOM 3240 O O . ARG B 1 67 ? 9.039 5.721 -14.010 1.00 33.42 66 ARG B O 1
ATOM 3248 N N . TYR B 1 68 ? 9.454 3.606 -13.256 1.00 33.17 67 TYR B N 1
ATOM 3249 C CA . TYR B 1 68 ? 8.555 2.942 -14.185 1.00 32.69 67 TYR B CA 1
ATOM 3250 C C . TYR B 1 68 ? 7.098 3.323 -13.848 1.00 35.09 67 TYR B C 1
ATOM 3251 O O . TYR B 1 68 ? 6.766 3.570 -12.694 1.00 33.74 67 TYR B O 1
ATOM 3260 N N . PRO B 1 69 ? 6.227 3.380 -14.867 1.00 34.52 68 PRO B N 1
ATOM 3261 C CA . PRO B 1 69 ? 4.843 3.805 -14.669 1.00 35.15 68 PRO B CA 1
ATOM 3262 C C . PRO B 1 69 ? 3.986 2.749 -13.987 1.00 34.69 68 PRO B C 1
ATOM 3263 O O . PRO B 1 69 ? 4.459 1.628 -13.752 1.00 35.08 68 PRO B O 1
ATOM 3267 N N . ASP B 1 70 ? 2.728 3.095 -13.700 1.00 32.88 69 ASP B N 1
ATOM 3268 C CA . ASP B 1 70 ? 1.750 2.099 -13.283 1.00 33.87 69 ASP B CA 1
ATOM 3269 C C . ASP B 1 70 ? 1.614 1.086 -14.413 1.00 36.27 69 ASP B C 1
ATOM 3270 O O . ASP B 1 70 ? 1.217 1.445 -15.547 1.00 31.60 69 ASP B O 1
ATOM 3275 N N . ARG B 1 71 ? 1.953 -0.164 -14.095 1.00 35.50 70 ARG B N 1
ATOM 3276 C CA . ARG B 1 71 ? 1.914 -1.254 -15.053 1.00 35.97 70 ARG B CA 1
ATOM 3277 C C . ARG B 1 71 ? 0.512 -1.451 -15.611 1.00 34.24 70 ARG B C 1
ATOM 3278 O O . ARG B 1 71 ? 0.327 -1.579 -16.807 1.00 33.36 70 ARG B O 1
ATOM 3286 N N . ASP B 1 72 ? -0.475 -1.441 -14.730 1.00 33.65 71 ASP B N 1
ATOM 3287 C CA . ASP B 1 72 ? -1.846 -1.760 -15.095 1.00 32.83 71 ASP B CA 1
ATOM 3288 C C . ASP B 1 72 ? -2.708 -0.533 -15.423 1.00 32.02 71 ASP B C 1
ATOM 3289 O O . ASP B 1 72 ? -3.906 -0.666 -15.672 1.00 31.12 71 ASP B O 1
ATOM 3294 N N . ALA B 1 73 ? -2.103 0.656 -15.413 1.00 34.39 72 ALA B N 1
ATOM 3295 C CA . ALA B 1 73 ? -2.797 1.889 -15.771 1.00 33.43 72 ALA B CA 1
ATOM 3296 C C . ALA B 1 73 ? -4.190 1.949 -15.145 1.00 33.06 72 ALA B C 1
ATOM 3297 O O . ALA B 1 73 ? -5.177 2.193 -15.833 1.00 33.02 72 ALA B O 1
ATOM 3299 N N . VAL B 1 74 ? -4.264 1.757 -13.828 1.00 33.88 73 VAL B N 1
ATOM 3300 C CA . VAL B 1 74 ? -5.554 1.567 -13.160 1.00 33.30 73 VAL B CA 1
ATOM 3301 C C . VAL B 1 74 ? -6.436 2.827 -13.190 1.00 32.24 73 VAL B C 1
ATOM 3302 O O . VAL B 1 74 ? -7.610 2.754 -13.537 1.00 34.38 73 VAL B O 1
ATOM 3306 N N . ALA B 1 75 ? -5.891 3.975 -12.821 1.00 31.62 74 ALA B N 1
ATOM 3307 C CA . ALA B 1 75 ? -6.718 5.185 -12.719 1.00 30.81 74 ALA B CA 1
ATOM 3308 C C . ALA B 1 75 ? -7.248 5.592 -14.103 1.00 30.50 74 ALA B C 1
ATOM 3309 O O . ALA B 1 75 ? -8.403 5.995 -14.240 1.00 29.98 74 ALA B O 1
ATOM 3311 N N . LEU B 1 76 ? -6.409 5.457 -15.130 1.00 30.27 75 LEU B N 1
ATOM 3312 C CA . LEU B 1 76 ? -6.845 5.722 -16.507 1.00 29.98 75 LEU B CA 1
ATOM 3313 C C . LEU B 1 76 ? -8.023 4.843 -16.915 1.00 31.96 75 LEU B C 1
ATOM 3314 O O . LEU B 1 76 ? -9.011 5.340 -17.445 1.00 33.89 75 LEU B O 1
ATOM 3319 N N . ARG B 1 77 ? -7.926 3.534 -16.662 1.00 32.69 76 ARG B N 1
ATOM 3320 C CA . ARG B 1 77 ? -8.982 2.601 -17.062 1.00 30.69 76 ARG B CA 1
ATOM 3321 C C . ARG B 1 77 ? -10.314 2.884 -16.348 1.00 29.80 76 ARG B C 1
ATOM 3322 O O . ARG B 1 77 ? -11.396 2.807 -16.946 1.00 26.91 76 ARG B O 1
ATOM 3330 N N . ALA B 1 78 ? -10.231 3.214 -15.064 1.00 29.03 77 ALA B N 1
ATOM 3331 C CA . ALA B 1 78 ? -11.396 3.597 -14.304 1.00 28.44 77 ALA B CA 1
ATOM 3332 C C . ALA B 1 78 ? -12.014 4.895 -14.836 1.00 28.79 77 ALA B C 1
ATOM 3333 O O . ALA B 1 78 ? -13.243 5.020 -14.882 1.00 28.78 77 ALA B O 1
ATOM 3335 N N . ASP B 1 79 ? -11.186 5.860 -15.229 1.00 28.93 78 ASP B N 1
ATOM 3336 C CA . ASP B 1 79 ? -11.722 7.106 -15.826 1.00 30.43 78 ASP B CA 1
ATOM 3337 C C . ASP B 1 79 ? -12.379 6.800 -17.171 1.00 28.83 78 ASP B C 1
ATOM 3338 O O . ASP B 1 79 ? -13.427 7.346 -17.505 1.00 25.68 78 ASP B O 1
ATOM 3343 N N . LEU B 1 80 ? -11.765 5.893 -17.919 1.00 30.17 79 LEU B N 1
ATOM 3344 C CA . LEU B 1 80 ? -12.327 5.461 -19.198 1.00 30.69 79 LEU B CA 1
ATOM 3345 C C . LEU B 1 80 ? -13.676 4.815 -18.955 1.00 30.55 79 LEU B C 1
ATOM 3346 O O . LEU B 1 80 ? -14.640 5.098 -19.673 1.00 29.88 79 LEU B O 1
ATOM 3351 N N . ALA B 1 81 ? -13.771 4.005 -17.896 1.00 32.62 80 ALA B N 1
ATOM 3352 C CA . ALA B 1 81 ? -15.052 3.356 -17.554 1.00 33.24 80 ALA B CA 1
ATOM 3353 C C . ALA B 1 81 ? -16.110 4.372 -17.094 1.00 32.43 80 ALA B C 1
ATOM 3354 O O . ALA B 1 81 ? -17.296 4.220 -17.399 1.00 32.64 80 ALA B O 1
ATOM 3356 N N . GLY B 1 82 ? -15.678 5.408 -16.376 1.00 32.82 81 GLY B N 1
ATOM 3357 C CA . GLY B 1 82 ? -16.579 6.498 -15.964 1.00 32.94 81 GLY B CA 1
ATOM 3358 C C . GLY B 1 82 ? -17.163 7.221 -17.175 1.00 30.72 81 GLY B C 1
ATOM 3359 O O . GLY B 1 82 ? -18.379 7.412 -17.289 1.00 29.40 81 GLY B O 1
ATOM 3360 N N . TYR B 1 83 ? -16.281 7.629 -18.077 1.00 32.03 82 TYR B N 1
ATOM 3361 C CA . TYR B 1 83 ? -16.696 8.274 -19.327 1.00 32.31 82 TYR B CA 1
ATOM 3362 C C . TYR B 1 83 ? -17.739 7.444 -20.064 1.00 32.67 82 TYR B C 1
ATOM 3363 O O . TYR B 1 83 ? -18.868 7.880 -20.285 1.00 32.79 82 TYR B O 1
ATOM 3372 N N . LEU B 1 84 ? -17.373 6.223 -20.414 1.00 34.51 83 LEU B N 1
ATOM 3373 C CA . LEU B 1 84 ? -18.243 5.423 -21.270 1.00 34.58 83 LEU B CA 1
ATOM 3374 C C . LEU B 1 84 ? -19.558 5.023 -20.580 1.00 34.14 83 LEU B C 1
ATOM 3375 O O . LEU B 1 84 ? -20.584 4.859 -21.247 1.00 31.32 83 LEU B O 1
ATOM 3380 N N . THR B 1 85 ? -19.529 4.897 -19.250 1.00 32.52 84 THR B N 1
ATOM 3381 C CA . THR B 1 85 ? -20.735 4.683 -18.461 1.00 33.04 84 THR B CA 1
ATOM 3382 C C . THR B 1 85 ? -21.713 5.838 -18.600 1.00 33.27 84 THR B C 1
ATOM 3383 O O . THR B 1 85 ? -22.906 5.630 -18.856 1.00 32.57 84 THR B O 1
ATOM 3387 N N . ALA B 1 86 ? -21.212 7.051 -18.382 1.00 35.97 85 ALA B N 1
ATOM 3388 C CA . ALA B 1 86 ? -22.018 8.253 -18.551 1.00 36.23 85 ALA B CA 1
ATOM 3389 C C . ALA B 1 86 ? -22.434 8.419 -20.010 1.00 37.02 85 ALA B C 1
ATOM 3390 O O . ALA B 1 86 ? -23.533 8.869 -20.295 1.00 36.61 85 ALA B O 1
ATOM 3392 N N . GLN B 1 87 ? -21.568 8.030 -20.933 1.00 39.21 86 GLN B N 1
ATOM 3393 C CA . GLN B 1 87 ? -21.861 8.151 -22.370 1.00 39.46 86 GLN B CA 1
ATOM 3394 C C . GLN B 1 87 ? -22.972 7.200 -22.866 1.00 42.28 86 GLN B C 1
ATOM 3395 O O . GLN B 1 87 ? -23.835 7.601 -23.643 1.00 41.38 86 GLN B O 1
ATOM 3401 N N . THR B 1 88 ? -22.950 5.949 -22.412 1.00 42.85 87 THR B N 1
ATOM 3402 C CA . THR B 1 88 ? -23.824 4.902 -22.953 1.00 41.45 87 THR B CA 1
ATOM 3403 C C . THR B 1 88 ? -24.942 4.469 -22.002 1.00 42.73 87 THR B C 1
ATOM 3404 O O . THR B 1 88 ? -25.899 3.829 -22.422 1.00 39.64 87 THR B O 1
ATOM 3408 N N . GLY B 1 89 ? -24.803 4.783 -20.716 1.00 43.17 88 GLY B N 1
ATOM 3409 C CA . GLY B 1 89 ? -25.762 4.354 -19.723 1.00 41.51 88 GLY B CA 1
ATOM 3410 C C . GLY B 1 89 ? -25.547 2.925 -19.287 1.00 42.97 88 GLY B C 1
ATOM 3411 O O . GLY B 1 89 ? -26.319 2.405 -18.487 1.00 46.92 88 GLY B O 1
ATOM 3412 N N . ILE B 1 90 ? -24.502 2.281 -19.801 1.00 44.15 89 ILE B N 1
ATOM 3413 C CA . ILE B 1 90 ? -24.217 0.888 -19.478 1.00 42.90 89 ILE B CA 1
ATOM 3414 C C . ILE B 1 90 ? -23.143 0.885 -18.414 1.00 41.74 89 ILE B C 1
ATOM 3415 O O . ILE B 1 90 ? -22.056 1.406 -18.627 1.00 40.98 89 ILE B O 1
ATOM 3420 N N . GLN B 1 91 ? -23.441 0.278 -17.273 1.00 43.56 90 GLN B N 1
ATOM 3421 C CA . GLN B 1 91 ? -22.552 0.324 -16.126 1.00 41.74 90 GLN B CA 1
ATOM 3422 C C . GLN B 1 91 ? -21.268 -0.469 -16.367 1.00 42.03 90 GLN B C 1
ATOM 3423 O O . GLN B 1 91 ? -21.291 -1.696 -16.458 1.00 41.28 90 GLN B O 1
ATOM 3429 N N . LEU B 1 92 ? -20.153 0.252 -16.453 1.00 40.97 91 LEU B N 1
ATOM 3430 C CA . LEU B 1 92 ? -18.836 -0.328 -16.686 1.00 40.18 91 LEU B CA 1
ATOM 3431 C C . LEU B 1 92 ? -17.891 0.089 -15.571 1.00 39.39 91 LEU B C 1
ATOM 3432 O O . LEU B 1 92 ? -17.977 1.201 -15.063 1.00 37.58 91 LEU B O 1
ATOM 3437 N N . GLY B 1 93 ? -16.998 -0.819 -15.191 1.00 40.27 92 GLY B N 1
ATOM 3438 C CA . GLY B 1 93 ? -15.953 -0.552 -14.199 1.00 37.93 92 GLY B CA 1
ATOM 3439 C C . GLY B 1 93 ? -14.574 -0.743 -14.802 1.00 37.07 92 GLY B C 1
ATOM 3440 O O . GLY B 1 93 ? -14.426 -1.125 -15.979 1.00 31.49 92 GLY B O 1
ATOM 3441 N N . VAL B 1 94 ? -13.559 -0.461 -13.993 1.00 36.45 93 VAL B N 1
ATOM 3442 C CA . VAL B 1 94 ? -12.170 -0.595 -14.423 1.00 37.01 93 VAL B CA 1
ATOM 3443 C C . VAL B 1 94 ? -11.886 -2.048 -14.859 1.00 37.41 93 VAL B C 1
ATOM 3444 O O . VAL B 1 94 ? -11.200 -2.304 -15.857 1.00 35.69 93 VAL B O 1
ATOM 3448 N N . GLU B 1 95 ? -12.405 -2.974 -14.060 1.00 36.34 94 GLU B N 1
ATOM 3449 C CA . GLU B 1 95 ? -12.673 -4.382 -14.408 1.00 36.77 94 GLU B CA 1
ATOM 3450 C C . GLU B 1 95 ? -12.911 -4.685 -15.912 1.00 34.81 94 GLU B C 1
ATOM 3451 O O . GLU B 1 95 ? -12.436 -5.705 -16.420 1.00 32.82 94 GLU B O 1
ATOM 3457 N N . ASN B 1 96 ? -13.671 -3.835 -16.603 1.00 32.52 95 ASN B N 1
ATOM 3458 C CA . ASN B 1 96 ? -14.040 -4.079 -18.020 1.00 31.26 95 ASN B CA 1
ATOM 3459 C C . ASN B 1 96 ? -13.197 -3.392 -19.079 1.00 31.26 95 ASN B C 1
ATOM 3460 O O . ASN B 1 96 ? -13.467 -3.547 -20.300 1.00 30.76 95 ASN B O 1
ATOM 3465 N N . ILE B 1 97 ? -12.201 -2.623 -18.646 1.00 30.93 96 ILE B N 1
ATOM 3466 C CA . ILE B 1 97 ? -11.439 -1.794 -19.580 1.00 33.56 96 ILE B CA 1
ATOM 3467 C C . ILE B 1 97 ? -9.976 -2.159 -19.624 1.00 32.26 96 ILE B C 1
ATOM 3468 O O . ILE B 1 97 ? -9.351 -2.415 -18.584 1.00 32.95 96 ILE B O 1
ATOM 3473 N N . TRP B 1 98 ? -9.440 -2.178 -20.838 1.00 29.70 97 TRP B N 1
ATOM 3474 C CA . TRP B 1 98 ? -8.000 -2.269 -21.057 1.00 30.38 97 TRP B CA 1
ATOM 3475 C C . TRP B 1 98 ? -7.602 -1.202 -22.045 1.00 30.41 97 TRP B C 1
ATOM 3476 O O . TRP B 1 98 ? -8.291 -1.010 -23.038 1.00 31.94 97 TRP B O 1
ATOM 3487 N N . ALA B 1 99 ? -6.485 -0.530 -21.789 1.00 29.77 98 ALA B N 1
ATOM 3488 C CA . ALA B 1 99 ? -6.021 0.567 -22.650 1.00 28.89 98 ALA B CA 1
ATOM 3489 C C . ALA B 1 99 ? -4.632 0.287 -23.204 1.00 27.63 98 ALA B C 1
ATOM 3490 O O . ALA B 1 99 ? -3.831 -0.389 -22.576 1.00 25.90 98 ALA B O 1
ATOM 3492 N N . ALA B 1 100 ? -4.339 0.802 -24.395 1.00 29.57 99 ALA B N 1
ATOM 3493 C CA . ALA B 1 100 ? -2.992 0.711 -24.957 1.00 28.60 99 ALA B CA 1
ATOM 3494 C C . ALA B 1 100 ? -2.654 1.928 -25.839 1.00 29.97 99 ALA B C 1
ATOM 3495 O O . ALA B 1 100 ? -3.414 2.878 -25.912 1.00 27.69 99 ALA B O 1
ATOM 3497 N N . ASN B 1 101 ? -1.499 1.891 -26.492 1.00 30.73 100 ASN B N 1
ATOM 3498 C CA . ASN B 1 101 ? -1.080 2.965 -27.372 1.00 30.95 100 ASN B CA 1
ATOM 3499 C C . ASN B 1 101 ? -1.822 2.930 -28.702 1.00 30.84 100 ASN B C 1
ATOM 3500 O O . ASN B 1 101 ? -1.311 2.422 -29.690 1.00 31.27 100 ASN B O 1
ATOM 3505 N N . GLY B 1 102 ? -3.044 3.462 -28.694 1.00 32.72 101 GLY B N 1
ATOM 3506 C CA . GLY B 1 102 ? -3.919 3.469 -29.859 1.00 31.89 101 GLY B CA 1
ATOM 3507 C C . GLY B 1 102 ? -4.651 2.151 -30.010 1.00 32.24 101 GLY B C 1
ATOM 3508 O O . GLY B 1 102 ? -4.230 1.137 -29.450 1.00 29.42 101 GLY B O 1
ATOM 3509 N N . SER B 1 103 ? -5.763 2.185 -30.751 1.00 31.16 102 SER B N 1
ATOM 3510 C CA . SER B 1 103 ? -6.515 0.994 -31.109 1.00 32.19 102 SER B CA 1
ATOM 3511 C C . SER B 1 103 ? -5.603 0.000 -31.778 1.00 32.88 102 SER B C 1
ATOM 3512 O O . SER B 1 103 ? -5.800 -1.204 -31.639 1.00 32.30 102 SER B O 1
ATOM 3515 N N . ASN B 1 104 ? -4.633 0.509 -32.545 1.00 33.53 103 ASN B N 1
ATOM 3516 C CA . ASN B 1 104 ? -3.631 -0.342 -33.169 1.00 32.53 103 ASN B CA 1
ATOM 3517 C C . ASN B 1 104 ? -3.052 -1.356 -32.196 1.00 29.58 103 ASN B C 1
ATOM 3518 O O . ASN B 1 104 ? -3.058 -2.537 -32.480 1.00 27.68 103 ASN B O 1
ATOM 3523 N N . GLU B 1 105 ? -2.555 -0.889 -31.057 1.00 29.38 104 GLU B N 1
ATOM 3524 C CA . GLU B 1 105 ? -1.945 -1.791 -30.080 1.00 30.17 104 GLU B CA 1
ATOM 3525 C C . GLU B 1 105 ? -3.008 -2.639 -29.404 1.00 29.79 104 GLU B C 1
ATOM 3526 O O . GLU B 1 105 ? -2.746 -3.780 -29.028 1.00 33.09 104 GLU B O 1
ATOM 3532 N N . ILE B 1 106 ? -4.210 -2.086 -29.270 1.00 29.95 105 ILE B N 1
ATOM 3533 C CA . ILE B 1 106 ? -5.350 -2.836 -28.738 1.00 28.94 105 ILE B CA 1
ATOM 3534 C C . ILE B 1 106 ? -5.592 -4.019 -29.630 1.00 29.78 105 ILE B C 1
ATOM 3535 O O . ILE B 1 106 ? -5.647 -5.150 -29.147 1.00 28.56 105 ILE B O 1
ATOM 3540 N N . LEU B 1 107 ? -5.673 -3.762 -30.940 1.00 28.28 106 LEU B N 1
ATOM 3541 C CA . LEU B 1 107 ? -5.980 -4.801 -31.904 1.00 28.78 106 LEU B CA 1
ATOM 3542 C C . LEU B 1 107 ? -4.875 -5.857 -31.959 1.00 28.48 106 LEU B C 1
ATOM 3543 O O . LEU B 1 107 ? -5.148 -7.052 -31.955 1.00 29.59 106 LEU B O 1
ATOM 3548 N N . GLN B 1 108 ? -3.631 -5.405 -32.009 1.00 28.72 107 GLN B N 1
ATOM 3549 C CA . GLN B 1 108 ? -2.489 -6.287 -31.924 1.00 29.71 107 GLN B CA 1
ATOM 3550 C C . GLN B 1 108 ? -2.566 -7.202 -30.702 1.00 30.65 107 GLN B C 1
ATOM 3551 O O . GLN B 1 108 ? -2.343 -8.401 -30.829 1.00 30.86 107 GLN B O 1
ATOM 3557 N N . GLN B 1 109 ? -2.859 -6.643 -29.521 1.00 29.54 108 GLN B N 1
ATOM 3558 C CA . GLN B 1 109 ? -2.968 -7.463 -28.299 1.00 30.90 108 GLN B CA 1
ATOM 3559 C C . GLN B 1 109 ? -4.088 -8.496 -28.375 1.00 30.49 108 GLN B C 1
ATOM 3560 O O . GLN B 1 109 ? -3.906 -9.649 -27.983 1.00 27.73 108 GLN B O 1
ATOM 3566 N N . LEU B 1 110 ? -5.242 -8.092 -28.892 1.00 30.45 109 LEU B N 1
ATOM 3567 C CA . LEU B 1 110 ? -6.341 -9.028 -29.055 1.00 29.88 109 LEU B CA 1
ATOM 3568 C C . LEU B 1 110 ? -5.976 -10.163 -29.977 1.00 31.15 109 LEU B C 1
ATOM 3569 O O . LEU B 1 110 ? -6.267 -11.330 -29.680 1.00 28.16 109 LEU B O 1
ATOM 3574 N N . LEU B 1 111 ? -5.350 -9.832 -31.102 1.00 30.61 110 LEU B N 1
ATOM 3575 C CA . LEU B 1 111 ? -4.932 -10.873 -32.021 1.00 31.80 110 LEU B CA 1
ATOM 3576 C C . LEU B 1 111 ? -3.873 -11.771 -31.362 1.00 32.28 110 LEU B C 1
ATOM 3577 O O . LEU B 1 111 ? -3.946 -12.988 -31.478 1.00 31.34 110 LEU B O 1
ATOM 3582 N N . GLN B 1 112 ? -2.928 -11.189 -30.625 1.00 31.26 111 GLN B N 1
ATOM 3583 C CA . GLN B 1 112 ? -1.935 -12.011 -29.940 1.00 33.05 111 GLN B CA 1
ATOM 3584 C C . GLN B 1 112 ? -2.597 -13.044 -29.029 1.00 32.17 111 GLN B C 1
ATOM 3585 O O . GLN B 1 112 ? -2.211 -14.211 -29.038 1.00 30.58 111 GLN B O 1
ATOM 3591 N N . ALA B 1 113 ? -3.618 -12.630 -28.294 1.00 30.98 112 ALA B N 1
ATOM 3592 C CA . ALA B 1 113 ? -4.243 -13.512 -27.309 1.00 31.16 112 ALA B CA 1
ATOM 3593 C C . ALA B 1 113 ? -5.211 -14.491 -27.947 1.00 32.92 112 ALA B C 1
ATOM 3594 O O . ALA B 1 113 ? -5.342 -15.637 -27.489 1.00 31.36 112 ALA B O 1
ATOM 3596 N N . PHE B 1 114 ? -5.915 -14.030 -28.980 1.00 30.38 113 PHE B N 1
ATOM 3597 C CA . PHE B 1 114 ? -7.036 -14.754 -29.511 1.00 29.81 113 PHE B CA 1
ATOM 3598 C C . PHE B 1 114 ? -6.910 -15.131 -30.981 1.00 29.43 113 PHE B C 1
ATOM 3599 O O . PHE B 1 114 ? -7.726 -15.910 -31.471 1.00 28.53 113 PHE B O 1
ATOM 3607 N N . GLY B 1 115 ? -5.893 -14.594 -31.652 1.00 29.55 114 GLY B N 1
ATOM 3608 C CA . GLY B 1 115 ? -5.566 -14.939 -33.049 1.00 30.84 114 GLY B CA 1
ATOM 3609 C C . GLY B 1 115 ? -4.214 -15.632 -33.134 1.00 30.85 114 GLY B C 1
ATOM 3610 O O . GLY B 1 115 ? -3.944 -16.582 -32.386 1.00 33.75 114 GLY B O 1
ATOM 3611 N N . GLY B 1 116 ? -3.373 -15.182 -34.059 1.00 31.84 115 GLY B N 1
ATOM 3612 C CA . GLY B 1 116 ? -2.012 -15.705 -34.206 1.00 32.62 115 GLY B CA 1
ATOM 3613 C C . GLY B 1 116 ? -1.837 -16.962 -35.059 1.00 31.78 115 GLY B C 1
ATOM 3614 O O . GLY B 1 116 ? -2.790 -17.469 -35.656 1.00 31.16 115 GLY B O 1
ATOM 3615 N N . PRO B 1 117 ? -0.604 -17.472 -35.120 1.00 33.07 116 PRO B N 1
ATOM 3616 C CA . PRO B 1 117 ? -0.281 -18.642 -35.934 1.00 33.33 116 PRO B CA 1
ATOM 3617 C C . PRO B 1 117 ? -1.268 -19.774 -35.698 1.00 32.76 116 PRO B C 1
ATOM 3618 O O . PRO B 1 117 ? -1.578 -20.096 -34.546 1.00 30.95 116 PRO B O 1
ATOM 3622 N N . GLY B 1 118 ? -1.773 -20.346 -36.789 1.00 32.50 117 GLY B N 1
ATOM 3623 C CA . GLY B 1 118 ? -2.712 -21.466 -36.736 1.00 32.64 117 GLY B CA 1
ATOM 3624 C C . GLY B 1 118 ? -4.163 -21.050 -36.683 1.00 31.38 117 GLY B C 1
ATOM 3625 O O . GLY B 1 118 ? -5.048 -21.886 -36.791 1.00 29.16 117 GLY B O 1
ATOM 3626 N N . ARG B 1 119 ? -4.404 -19.753 -36.525 1.00 32.85 118 ARG B N 1
ATOM 3627 C CA . ARG B 1 119 ? -5.743 -19.232 -36.331 1.00 32.23 118 ARG B CA 1
ATOM 3628 C C . ARG B 1 119 ? -6.048 -18.200 -37.403 1.00 33.31 118 ARG B C 1
ATOM 3629 O O . ARG B 1 119 ? -5.163 -17.810 -38.168 1.00 36.42 118 ARG B O 1
ATOM 3637 N N . SER B 1 120 ? -7.300 -17.754 -37.455 1.00 33.87 119 SER B N 1
ATOM 3638 C CA . SER B 1 120 ? -7.741 -16.878 -38.541 1.00 34.44 119 SER B CA 1
ATOM 3639 C C . SER B 1 120 ? -8.690 -15.786 -38.093 1.00 31.99 119 SER B C 1
ATOM 3640 O O . SER B 1 120 ? -9.317 -15.869 -37.036 1.00 32.70 119 SER B O 1
ATOM 3643 N N . ALA B 1 121 ? -8.767 -14.758 -38.923 1.00 31.69 120 ALA B N 1
ATOM 3644 C CA . ALA B 1 121 ? -9.632 -13.622 -38.713 1.00 30.60 120 ALA B CA 1
ATOM 3645 C C . ALA B 1 121 ? -10.376 -13.329 -40.006 1.00 31.57 120 ALA B C 1
ATOM 3646 O O . ALA B 1 121 ? -9.846 -13.545 -41.107 1.00 28.88 120 ALA B O 1
ATOM 3648 N N . ILE B 1 122 ? -11.616 -12.870 -39.866 1.00 32.64 121 ILE B N 1
ATOM 3649 C CA . ILE B 1 122 ? -12.417 -12.487 -41.012 1.00 34.57 121 ILE B CA 1
ATOM 3650 C C . ILE B 1 122 ? -12.857 -11.009 -40.966 1.00 35.41 121 ILE B C 1
ATOM 3651 O O . ILE B 1 122 ? -13.156 -10.440 -39.894 1.00 32.95 121 ILE B O 1
ATOM 3656 N N . GLY B 1 123 ? -12.906 -10.425 -42.158 1.00 32.06 122 GLY B N 1
ATOM 3657 C CA . GLY B 1 123 ? -13.354 -9.073 -42.364 1.00 33.12 122 GLY B CA 1
ATOM 3658 C C . GLY B 1 123 ? -14.335 -9.032 -43.516 1.00 34.63 122 GLY B C 1
ATOM 3659 O O . GLY B 1 123 ? -14.285 -9.869 -44.432 1.00 34.16 122 GLY B O 1
ATOM 3660 N N . PHE B 1 124 ? -15.233 -8.052 -43.464 1.00 34.66 123 PHE B N 1
ATOM 3661 C CA . PHE B 1 124 ? -16.269 -7.904 -44.463 1.00 33.94 123 PHE B CA 1
ATOM 3662 C C . PHE B 1 124 ? -16.024 -6.594 -45.203 1.00 35.22 123 PHE B C 1
ATOM 3663 O O . PHE B 1 124 ? -16.088 -5.512 -44.611 1.00 33.39 123 PHE B O 1
ATOM 3671 N N . VAL B 1 125 ? -15.747 -6.720 -46.501 1.00 33.91 124 VAL B N 1
ATOM 3672 C CA . VAL B 1 125 ? -15.034 -5.700 -47.247 1.00 34.02 124 VAL B CA 1
ATOM 3673 C C . VAL B 1 125 ? -15.882 -5.033 -48.332 1.00 36.10 124 VAL B C 1
ATOM 3674 O O . VAL B 1 125 ? -16.794 -5.662 -48.888 1.00 32.58 124 VAL B O 1
ATOM 3678 N N . PRO B 1 126 ? -15.573 -3.751 -48.649 1.00 38.50 125 PRO B N 1
ATOM 3679 C CA . PRO B 1 126 ? -14.454 -2.975 -48.091 1.00 37.82 125 PRO B CA 1
ATOM 3680 C C . PRO B 1 126 ? -14.681 -2.487 -46.655 1.00 36.09 125 PRO B C 1
ATOM 3681 O O . PRO B 1 126 ? -15.785 -2.079 -46.304 1.00 35.06 125 PRO B O 1
ATOM 3685 N N . SER B 1 127 ? -13.632 -2.572 -45.837 1.00 36.72 126 SER B N 1
ATOM 3686 C CA . SER B 1 127 ? -13.654 -2.074 -44.451 1.00 33.81 126 SER B CA 1
ATOM 3687 C C . SER B 1 127 ? -12.263 -1.564 -44.100 1.00 34.90 126 SER B C 1
ATOM 3688 O O . SER B 1 127 ? -11.486 -1.226 -44.995 1.00 33.52 126 SER B O 1
ATOM 3691 N N . TYR B 1 128 ? -11.951 -1.508 -42.801 1.00 34.77 127 TYR B N 1
ATOM 3692 C CA . TYR B 1 128 ? -10.790 -0.794 -42.303 1.00 32.69 127 TYR B CA 1
ATOM 3693 C C . TYR B 1 128 ? -9.479 -1.461 -42.659 1.00 34.17 127 TYR B C 1
ATOM 3694 O O . TYR B 1 128 ? -9.290 -2.661 -42.437 1.00 33.92 127 TYR B O 1
ATOM 3703 N N . SER B 1 129 ? -8.566 -0.655 -43.192 1.00 35.75 128 SER B N 1
ATOM 3704 C CA . SER B 1 129 ? -7.306 -1.140 -43.735 1.00 37.27 128 SER B CA 1
ATOM 3705 C C . SER B 1 129 ? -6.411 -1.823 -42.693 1.00 37.09 128 SER B C 1
ATOM 3706 O O . SER B 1 129 ? -5.689 -2.757 -43.014 1.00 38.73 128 SER B O 1
ATOM 3709 N N . MET B 1 130 ? -6.467 -1.369 -41.444 1.00 35.67 129 MET B N 1
ATOM 3710 C CA . MET B 1 130 ? -5.562 -1.895 -40.428 1.00 34.66 129 MET B CA 1
ATOM 3711 C C . MET B 1 130 ? -5.942 -3.265 -39.890 1.00 32.96 129 MET B C 1
ATOM 3712 O O . MET B 1 130 ? -5.096 -3.950 -39.333 1.00 33.33 129 MET B O 1
ATOM 3717 N N . HIS B 1 131 ? -7.195 -3.675 -40.036 1.00 32.38 130 HIS B N 1
ATOM 3718 C CA . HIS B 1 131 ? -7.568 -5.031 -39.623 1.00 31.10 130 HIS B CA 1
ATOM 3719 C C . HIS B 1 131 ? -6.755 -6.132 -40.323 1.00 29.80 130 HIS B C 1
ATOM 3720 O O . HIS B 1 131 ? -6.206 -6.991 -39.649 1.00 27.95 130 HIS B O 1
ATOM 3727 N N . PRO B 1 132 ? -6.666 -6.113 -41.672 1.00 29.84 131 PRO B N 1
ATOM 3728 C CA . PRO B 1 132 ? -5.773 -7.094 -42.299 1.00 28.61 131 PRO B CA 1
ATOM 3729 C C . PRO B 1 132 ? -4.291 -6.903 -41.938 1.00 29.99 131 PRO B C 1
ATOM 3730 O O . PRO B 1 132 ? -3.574 -7.883 -41.735 1.00 28.65 131 PRO B O 1
ATOM 3734 N N . ILE B 1 133 ? -3.841 -5.651 -41.829 1.00 29.10 132 ILE B N 1
ATOM 3735 C CA . ILE B 1 133 ? -2.442 -5.396 -41.527 1.00 31.04 132 ILE B CA 1
ATOM 3736 C C . ILE B 1 133 ? -1.993 -5.902 -40.146 1.00 29.78 132 ILE B C 1
ATOM 3737 O O . ILE B 1 133 ? -0.899 -6.462 -40.007 1.00 30.82 132 ILE B O 1
ATOM 3742 N N . ILE B 1 134 ? -2.815 -5.697 -39.124 1.00 29.38 133 ILE B N 1
ATOM 3743 C CA . ILE B 1 134 ? -2.467 -6.173 -37.790 1.00 29.16 133 ILE B CA 1
ATOM 3744 C C . ILE B 1 134 ? -2.685 -7.698 -37.682 1.00 30.72 133 ILE B C 1
ATOM 3745 O O . ILE B 1 134 ? -2.005 -8.364 -36.904 1.00 31.39 133 ILE B O 1
ATOM 3750 N N . SER B 1 135 ? -3.603 -8.260 -38.471 1.00 31.22 134 SER B N 1
ATOM 3751 C CA . SER B 1 135 ? -3.726 -9.723 -38.566 1.00 31.99 134 SER B CA 1
ATOM 3752 C C . SER B 1 135 ? -2.427 -10.316 -39.125 1.00 33.01 134 SER B C 1
ATOM 3753 O O . SER B 1 135 ? -1.797 -11.136 -38.460 1.00 31.02 134 SER B O 1
ATOM 3756 N N . ASP B 1 136 ? -2.030 -9.862 -40.323 1.00 35.65 135 ASP B N 1
ATOM 3757 C CA . ASP B 1 136 ? -0.733 -10.179 -40.928 1.00 36.17 135 ASP B CA 1
ATOM 3758 C C . ASP B 1 136 ? 0.392 -10.057 -39.910 1.00 35.72 135 ASP B C 1
ATOM 3759 O O . ASP B 1 136 ? 1.154 -10.996 -39.712 1.00 36.00 135 ASP B O 1
ATOM 3764 N N . GLY B 1 137 ? 0.488 -8.893 -39.280 1.00 33.06 136 GLY B N 1
ATOM 3765 C CA . GLY B 1 137 ? 1.555 -8.603 -38.320 1.00 32.41 136 GLY B CA 1
ATOM 3766 C C . GLY B 1 137 ? 1.600 -9.528 -37.110 1.00 32.84 136 GLY B C 1
ATOM 3767 O O . GLY B 1 137 ? 2.656 -9.676 -36.501 1.00 34.73 136 GLY B O 1
ATOM 3768 N N . THR B 1 138 ? 0.465 -10.136 -36.759 1.00 30.95 137 THR B N 1
ATOM 3769 C CA . THR B 1 138 ? 0.402 -11.101 -35.674 1.00 30.37 137 THR B CA 1
ATOM 3770 C C . THR B 1 138 ? 0.375 -12.540 -36.195 1.00 31.20 137 THR B C 1
ATOM 3771 O O . THR B 1 138 ? 0.214 -13.474 -35.413 1.00 28.94 137 THR B O 1
ATOM 3775 N N . HIS B 1 139 ? 0.545 -12.708 -37.509 1.00 31.20 138 HIS B N 1
ATOM 3776 C CA . HIS B 1 139 ? 0.449 -13.996 -38.173 1.00 33.06 138 HIS B CA 1
ATOM 3777 C C . HIS B 1 139 ? -0.906 -14.662 -37.961 1.00 32.99 138 HIS B C 1
ATOM 3778 O O . HIS B 1 139 ? -0.993 -15.879 -37.767 1.00 32.45 138 HIS B O 1
ATOM 3785 N N . THR B 1 140 ? -1.961 -13.860 -37.997 1.00 32.03 139 THR B N 1
ATOM 3786 C CA . THR B 1 140 ? -3.307 -14.393 -38.079 1.00 32.52 139 THR B CA 1
ATOM 3787 C C . THR B 1 140 ? -3.667 -14.440 -39.576 1.00 33.97 139 THR B C 1
ATOM 3788 O O . THR B 1 140 ? -3.546 -13.441 -40.267 1.00 31.21 139 THR B O 1
ATOM 3792 N N . GLU B 1 141 ? -4.072 -15.605 -40.073 1.00 33.89 140 GLU B N 1
ATOM 3793 C CA . GLU B 1 141 ? -4.583 -15.712 -41.449 1.00 36.24 140 GLU B CA 1
ATOM 3794 C C . GLU B 1 141 ? -5.753 -14.754 -41.645 1.00 35.30 140 GLU B C 1
ATOM 3795 O O . GLU B 1 141 ? -6.588 -14.600 -40.745 1.00 34.29 140 GLU B O 1
ATOM 3801 N N . TRP B 1 142 ? -5.810 -14.115 -42.813 1.00 34.59 141 TRP B N 1
ATOM 3802 C CA . TRP B 1 142 ? -6.841 -13.123 -43.109 1.00 35.20 141 TRP B CA 1
ATOM 3803 C C . TRP B 1 142 ? -7.844 -13.639 -44.122 1.00 33.77 141 TRP B C 1
ATOM 3804 O O . TRP B 1 142 ? -7.459 -14.062 -45.199 1.00 35.24 141 TRP B O 1
ATOM 3815 N N . ILE B 1 143 ? -9.124 -13.590 -43.771 1.00 33.23 142 ILE B N 1
ATOM 3816 C CA . ILE B 1 143 ? -10.207 -14.058 -44.641 1.00 36.85 142 ILE B CA 1
ATOM 3817 C C . ILE B 1 143 ? -11.160 -12.918 -44.940 1.00 35.36 142 ILE B C 1
ATOM 3818 O O . ILE B 1 143 ? -11.478 -12.141 -44.049 1.00 34.67 142 ILE B O 1
ATOM 3823 N N . GLU B 1 144 ? -11.610 -12.824 -46.195 1.00 36.91 143 GLU B N 1
ATOM 3824 C CA . GLU B 1 144 ? -12.546 -11.779 -46.618 1.00 38.04 143 GLU B CA 1
ATOM 3825 C C . GLU B 1 144 ? -13.884 -12.334 -47.135 1.00 38.89 143 GLU B C 1
ATOM 3826 O O . GLU B 1 144 ? -13.922 -13.342 -47.852 1.00 37.58 143 GLU B O 1
ATOM 3832 N N . ALA B 1 145 ? -14.978 -11.672 -46.761 1.00 35.24 144 ALA B N 1
ATOM 3833 C CA . ALA B 1 145 ? -16.270 -11.880 -47.408 1.00 35.41 144 ALA B CA 1
ATOM 3834 C C . ALA B 1 145 ? -16.817 -10.508 -47.818 1.00 35.95 144 ALA B C 1
ATOM 3835 O O . ALA B 1 145 ? -16.509 -9.508 -47.174 1.00 36.23 144 ALA B O 1
ATOM 3837 N N . SER B 1 146 ? -17.602 -10.448 -48.890 1.00 37.21 145 SER B N 1
ATOM 3838 C CA . SER B 1 146 ? -18.048 -9.151 -49.425 1.00 37.07 145 SER B CA 1
ATOM 3839 C C . SER B 1 146 ? -19.254 -8.549 -48.711 1.00 36.73 145 SER B C 1
ATOM 3840 O O . SER B 1 146 ? -20.223 -9.235 -48.388 1.00 36.22 145 SER B O 1
ATOM 3843 N N . ARG B 1 147 ? -19.193 -7.239 -48.512 1.00 35.83 146 ARG B N 1
ATOM 3844 C CA . ARG B 1 147 ? -20.356 -6.456 -48.149 1.00 35.95 146 ARG B CA 1
ATOM 3845 C C . ARG B 1 147 ? -21.300 -6.405 -49.341 1.00 37.32 146 ARG B C 1
ATOM 3846 O O . ARG B 1 147 ? -20.931 -6.800 -50.460 1.00 36.13 146 ARG B O 1
ATOM 3854 N N . ALA B 1 148 ? -22.513 -5.920 -49.094 1.00 37.34 147 ALA B N 1
ATOM 3855 C CA . ALA B 1 148 ? -23.495 -5.697 -50.153 1.00 37.38 147 ALA B CA 1
ATOM 3856 C C . ALA B 1 148 ? -23.044 -4.610 -51.122 1.00 38.61 147 ALA B C 1
ATOM 3857 O O . ALA B 1 148 ? -22.095 -3.864 -50.859 1.00 36.59 147 ALA B O 1
ATOM 3859 N N . ASN B 1 149 ? -23.733 -4.539 -52.254 1.00 39.53 148 ASN B N 1
ATOM 3860 C CA . ASN B 1 149 ? -23.477 -3.489 -53.237 1.00 41.54 148 ASN B CA 1
ATOM 3861 C C . ASN B 1 149 ? -23.689 -2.066 -52.702 1.00 37.71 148 ASN B C 1
ATOM 3862 O O . ASN B 1 149 ? -23.024 -1.145 -53.147 1.00 38.83 148 ASN B O 1
ATOM 3867 N N . ASP B 1 150 ? -24.580 -1.883 -51.730 1.00 35.19 149 ASP B N 1
ATOM 3868 C CA . ASP B 1 150 ? -24.752 -0.558 -51.111 1.00 36.05 149 ASP B CA 1
ATOM 3869 C C . ASP B 1 150 ? -23.645 -0.209 -50.090 1.00 33.74 149 ASP B C 1
ATOM 3870 O O . ASP B 1 150 ? -23.761 0.788 -49.347 1.00 31.43 149 ASP B O 1
ATOM 3875 N N . PHE B 1 151 ? -22.588 -1.031 -50.071 1.00 32.29 150 PHE B N 1
ATOM 3876 C CA . PHE B 1 151 ? -21.444 -0.939 -49.136 1.00 32.85 150 PHE B CA 1
ATOM 3877 C C . PHE B 1 151 ? -21.766 -1.344 -47.685 1.00 33.19 150 PHE B C 1
ATOM 3878 O O . PHE B 1 151 ? -20.852 -1.416 -46.851 1.00 34.18 150 PHE B O 1
ATOM 3886 N N . GLY B 1 152 ? -23.039 -1.619 -47.391 1.00 32.15 151 GLY B N 1
ATOM 3887 C CA . GLY B 1 152 ? -23.456 -2.082 -46.069 1.00 31.98 151 GLY B CA 1
ATOM 3888 C C . GLY B 1 152 ? -23.199 -3.567 -45.924 1.00 34.23 151 GLY B C 1
ATOM 3889 O O . GLY B 1 152 ? -22.844 -4.257 -46.888 1.00 37.70 151 GLY B O 1
ATOM 3890 N N . LEU B 1 153 ? -23.376 -4.080 -44.716 1.00 34.41 152 LEU B N 1
ATOM 3891 C CA . LEU B 1 153 ? -23.175 -5.501 -44.479 1.00 36.27 152 LEU B CA 1
ATOM 3892 C C . LEU B 1 153 ? -24.194 -6.324 -45.275 1.00 35.73 152 LEU B C 1
ATOM 3893 O O . LEU B 1 153 ? -25.368 -5.943 -45.380 1.00 35.76 152 LEU B O 1
ATOM 3898 N N . ASP B 1 154 ? -23.741 -7.429 -45.863 1.00 36.09 153 ASP B N 1
ATOM 3899 C CA . ASP B 1 154 ? -24.654 -8.456 -46.365 1.00 35.59 153 ASP B CA 1
ATOM 3900 C C . ASP B 1 154 ? -24.611 -9.572 -45.333 1.00 34.77 153 ASP B C 1
ATOM 3901 O O . ASP B 1 154 ? -23.680 -10.390 -45.322 1.00 32.54 153 ASP B O 1
ATOM 3906 N N . VAL B 1 155 ? -25.600 -9.585 -44.447 1.00 35.10 154 VAL B N 1
ATOM 3907 C CA . VAL B 1 155 ? -25.525 -10.420 -43.246 1.00 36.91 154 VAL B CA 1
ATOM 3908 C C . VAL B 1 155 ? -25.547 -11.919 -43.572 1.00 36.17 154 VAL B C 1
ATOM 3909 O O . VAL B 1 155 ? -24.838 -12.692 -42.944 1.00 36.47 154 VAL B O 1
ATOM 3913 N N . ASP B 1 156 ? -26.329 -12.323 -44.567 1.00 37.92 155 ASP B N 1
ATOM 3914 C CA . ASP B 1 156 ? -26.393 -13.731 -44.957 1.00 39.22 155 ASP B CA 1
ATOM 3915 C C . ASP B 1 156 ? -25.053 -14.245 -45.466 1.00 38.91 155 ASP B C 1
ATOM 3916 O O . ASP B 1 156 ? -24.660 -15.372 -45.165 1.00 39.59 155 ASP B O 1
ATOM 3921 N N . VAL B 1 157 ? -24.355 -13.415 -46.235 1.00 37.24 156 VAL B N 1
ATOM 3922 C CA . VAL B 1 157 ? -23.042 -13.782 -46.740 1.00 36.77 156 VAL B CA 1
ATOM 3923 C C . VAL B 1 157 ? -22.026 -13.826 -45.597 1.00 36.60 156 VAL B C 1
ATOM 3924 O O . VAL B 1 157 ? -21.239 -14.766 -45.500 1.00 36.11 156 VAL B O 1
ATOM 3928 N N . ALA B 1 158 ? -22.066 -12.811 -44.739 1.00 35.81 157 ALA B N 1
ATOM 3929 C CA . ALA B 1 158 ? -21.193 -12.720 -43.580 1.00 34.56 157 ALA B CA 1
ATOM 3930 C C . ALA B 1 158 ? -21.382 -13.925 -42.675 1.00 34.23 157 ALA B C 1
ATOM 3931 O O . ALA B 1 158 ? -20.415 -14.601 -42.347 1.00 34.18 157 ALA B O 1
ATOM 3933 N N . VAL B 1 159 ? -22.631 -14.194 -42.300 1.00 33.17 158 VAL B N 1
ATOM 3934 C CA . VAL B 1 159 ? -22.965 -15.314 -41.412 1.00 33.42 158 VAL B CA 1
ATOM 3935 C C . VAL B 1 159 ? -22.522 -16.633 -42.018 1.00 33.06 158 VAL B C 1
ATOM 3936 O O . VAL B 1 159 ? -21.929 -17.448 -41.338 1.00 34.07 158 VAL B O 1
ATOM 3940 N N . ALA B 1 160 ? -22.799 -16.831 -43.303 1.00 34.69 159 ALA B N 1
ATOM 3941 C CA . ALA B 1 160 ? -22.404 -18.047 -44.003 1.00 32.21 159 ALA B CA 1
ATOM 3942 C C . ALA B 1 160 ? -20.883 -18.226 -44.073 1.00 33.09 159 ALA B C 1
ATOM 3943 O O . ALA B 1 160 ? -20.378 -19.336 -43.931 1.00 33.88 159 ALA B O 1
ATOM 3945 N N . ALA B 1 161 ? -20.140 -17.144 -44.302 1.00 33.73 160 ALA B N 1
ATOM 3946 C CA . ALA B 1 161 ? -18.687 -17.248 -44.317 1.00 33.28 160 ALA B CA 1
ATOM 3947 C C . ALA B 1 161 ? -18.122 -17.585 -42.918 1.00 33.76 160 ALA B C 1
ATOM 3948 O O . ALA B 1 161 ? -17.143 -18.332 -42.809 1.00 36.81 160 ALA B O 1
ATOM 3950 N N . VAL B 1 162 ? -18.721 -17.045 -41.863 1.00 32.37 161 VAL B N 1
ATOM 3951 C CA . VAL B 1 162 ? -18.301 -17.383 -40.485 1.00 33.07 161 VAL B CA 1
ATOM 3952 C C . VAL B 1 162 ? -18.615 -18.845 -40.123 1.00 35.15 161 VAL B C 1
ATOM 3953 O O . VAL B 1 162 ? -17.851 -19.507 -39.414 1.00 37.66 161 VAL B O 1
ATOM 3957 N N . VAL B 1 163 ? -19.759 -19.342 -40.570 1.00 37.36 162 VAL B N 1
ATOM 3958 C CA . VAL B 1 163 ? -20.162 -20.714 -40.240 1.00 37.56 162 VAL B CA 1
ATOM 3959 C C . VAL B 1 163 ? -19.214 -21.646 -40.957 1.00 38.50 162 VAL B C 1
ATOM 3960 O O . VAL B 1 163 ? -18.657 -22.552 -40.346 1.00 37.27 162 VAL B O 1
ATOM 3964 N N . ASP B 1 164 ? -19.011 -21.369 -42.248 1.00 37.30 163 ASP B N 1
ATOM 3965 C CA . ASP B 1 164 ? -18.112 -22.145 -43.076 1.00 37.65 163 ASP B CA 1
ATOM 3966 C C . ASP B 1 164 ? -16.643 -22.138 -42.637 1.00 36.18 163 ASP B C 1
ATOM 3967 O O . ASP B 1 164 ? -16.046 -23.192 -42.514 1.00 36.36 163 ASP B O 1
ATOM 3972 N N . ARG B 1 165 ? -16.049 -20.968 -42.437 1.00 34.89 164 ARG B N 1
ATOM 3973 C CA . ARG B 1 165 ? -14.608 -20.903 -42.166 1.00 36.98 164 ARG B CA 1
ATOM 3974 C C . ARG B 1 165 ? -14.250 -20.995 -40.670 1.00 36.04 164 ARG B C 1
ATOM 3975 O O . ARG B 1 165 ? -13.091 -21.173 -40.326 1.00 36.01 164 ARG B O 1
ATOM 3983 N N . LYS B 1 166 ? -15.237 -20.876 -39.788 1.00 34.31 165 LYS B N 1
ATOM 3984 C CA . LYS B 1 166 ? -14.987 -20.850 -38.337 1.00 36.80 165 LYS B CA 1
ATOM 3985 C C . LYS B 1 166 ? -13.804 -19.950 -37.973 1.00 35.29 165 LYS B C 1
ATOM 3986 O O . LYS B 1 166 ? -12.863 -20.401 -37.343 1.00 34.59 165 LYS B O 1
ATOM 3992 N N . PRO B 1 167 ? -13.834 -18.674 -38.394 1.00 35.17 166 PRO B N 1
ATOM 3993 C CA . PRO B 1 167 ? -12.740 -17.792 -38.012 1.00 32.72 166 PRO B CA 1
ATOM 3994 C C . PRO B 1 167 ? -12.661 -17.613 -36.496 1.00 32.85 166 PRO B C 1
ATOM 3995 O O . PRO B 1 167 ? -13.685 -17.510 -35.844 1.00 32.80 166 PRO B O 1
ATOM 3999 N N . ASP B 1 168 ? -11.441 -17.576 -35.968 1.00 32.22 167 ASP B N 1
ATOM 4000 C CA . ASP B 1 168 ? -11.194 -17.329 -34.554 1.00 32.94 167 ASP B CA 1
ATOM 4001 C C . ASP B 1 168 ? -11.498 -15.887 -34.162 1.00 34.05 167 ASP B C 1
ATOM 4002 O O . ASP B 1 168 ? -11.823 -15.626 -33.002 1.00 32.66 167 ASP B O 1
ATOM 4007 N N . VAL B 1 169 ? -11.391 -14.959 -35.115 1.00 31.91 168 VAL B N 1
ATOM 4008 C CA . VAL B 1 169 ? -11.731 -13.561 -34.857 1.00 31.80 168 VAL B CA 1
ATOM 4009 C C . VAL B 1 169 ? -12.607 -12.998 -35.964 1.00 33.29 168 VAL B C 1
ATOM 4010 O O . VAL B 1 169 ? -12.269 -13.100 -37.152 1.00 33.41 168 VAL B O 1
ATOM 4014 N N . VAL B 1 170 ? -13.746 -12.424 -35.569 1.00 34.08 169 VAL B N 1
ATOM 4015 C CA . VAL B 1 170 ? -14.627 -11.717 -36.499 1.00 33.27 169 VAL B CA 1
ATOM 4016 C C . VAL B 1 170 ? -14.519 -10.195 -36.323 1.00 32.72 169 VAL B C 1
ATOM 4017 O O . VAL B 1 170 ? -14.904 -9.645 -35.287 1.00 30.39 169 VAL B O 1
ATOM 4021 N N . PHE B 1 171 ? -14.005 -9.521 -37.343 1.00 31.99 170 PHE B N 1
ATOM 4022 C CA . PHE B 1 171 ? -13.920 -8.069 -37.309 1.00 35.33 170 PHE B CA 1
ATOM 4023 C C . PHE B 1 171 ? -15.197 -7.441 -37.834 1.00 37.05 170 PHE B C 1
ATOM 4024 O O . PHE B 1 171 ? -15.680 -7.807 -38.908 1.00 37.79 170 PHE B O 1
ATOM 4032 N N . ILE B 1 172 ? -15.732 -6.500 -37.062 1.00 36.05 171 ILE B N 1
ATOM 4033 C CA . ILE B 1 172 ? -16.825 -5.651 -37.506 1.00 37.66 171 ILE B CA 1
ATOM 4034 C C . ILE B 1 172 ? -16.493 -4.197 -37.214 1.00 35.20 171 ILE B C 1
ATOM 4035 O O . ILE B 1 172 ? -16.340 -3.824 -36.049 1.00 34.67 171 ILE B O 1
ATOM 4040 N N . ALA B 1 173 ? -16.399 -3.377 -38.259 1.00 34.42 172 ALA B N 1
ATOM 4041 C CA . ALA B 1 173 ? -16.227 -1.927 -38.081 1.00 35.68 172 ALA B CA 1
ATOM 4042 C C . ALA B 1 173 ? -17.589 -1.243 -38.081 1.00 35.31 172 ALA B C 1
ATOM 4043 O O . ALA B 1 173 ? -18.324 -1.328 -39.077 1.00 37.41 172 ALA B O 1
ATOM 4045 N N . SER B 1 174 ? -17.927 -0.586 -36.972 1.00 34.51 173 SER B N 1
ATOM 4046 C CA . SER B 1 174 ? -19.251 0.041 -36.783 1.00 34.05 173 SER B CA 1
ATOM 4047 C C . SER B 1 174 ? -19.214 1.316 -35.929 1.00 34.04 173 SER B C 1
ATOM 4048 O O . SER B 1 174 ? -19.055 1.241 -34.698 1.00 34.75 173 SER B O 1
ATOM 4051 N N . PRO B 1 175 ? -19.382 2.493 -36.558 1.00 33.03 174 PRO B N 1
ATOM 4052 C CA . PRO B 1 175 ? -19.548 2.758 -37.992 1.00 32.53 174 PRO B CA 1
ATOM 4053 C C . PRO B 1 175 ? -18.395 2.232 -38.810 1.00 31.12 174 PRO B C 1
ATOM 4054 O O . PRO B 1 175 ? -17.256 2.293 -38.374 1.00 30.29 174 PRO B O 1
ATOM 4058 N N . ASN B 1 176 ? -18.693 1.747 -40.007 1.00 31.16 175 ASN B N 1
ATOM 4059 C CA . ASN B 1 176 ? -17.666 1.267 -40.897 1.00 31.39 175 ASN B CA 1
ATOM 4060 C C . ASN B 1 176 ? -16.737 2.366 -41.377 1.00 31.02 175 ASN B C 1
ATOM 4061 O O . ASN B 1 176 ? -17.163 3.482 -41.599 1.00 34.35 175 ASN B O 1
ATOM 4066 N N . ASN B 1 177 ? -15.458 2.033 -41.489 1.00 31.38 176 ASN B N 1
ATOM 4067 C CA . ASN B 1 177 ? -14.496 2.775 -42.282 1.00 32.95 176 ASN B CA 1
ATOM 4068 C C . ASN B 1 177 ? -14.133 1.857 -43.451 1.00 32.61 176 ASN B C 1
ATOM 4069 O O . ASN B 1 177 ? -13.591 0.776 -43.207 1.00 31.09 176 ASN B O 1
ATOM 4074 N N . PRO B 1 178 ? -14.339 2.298 -44.718 1.00 32.63 177 PRO B N 1
ATOM 4075 C CA . PRO B 1 178 ? -14.593 3.651 -45.247 1.00 32.71 177 PRO B CA 1
ATOM 4076 C C . PRO B 1 178 ? -16.024 4.096 -45.588 1.00 33.23 177 PRO B C 1
ATOM 4077 O O . PRO B 1 178 ? -16.202 5.246 -46.011 1.00 37.50 177 PRO B O 1
ATOM 4081 N N . SER B 1 179 ? -17.034 3.248 -45.406 1.00 32.85 178 SER B N 1
ATOM 4082 C CA . SER B 1 179 ? -18.397 3.588 -45.858 1.00 32.53 178 SER B CA 1
ATOM 4083 C C . SER B 1 179 ? -19.181 4.491 -44.903 1.00 33.34 178 SER B C 1
ATOM 4084 O O . SER B 1 179 ? -20.119 5.162 -45.330 1.00 32.64 178 SER B O 1
ATOM 4087 N N . GLY B 1 180 ? -18.806 4.494 -43.620 1.00 33.69 179 GLY B N 1
ATOM 4088 C CA . GLY B 1 180 ? -19.532 5.252 -42.591 1.00 34.02 179 GLY B CA 1
ATOM 4089 C C . GLY B 1 180 ? -20.786 4.598 -42.028 1.00 34.59 179 GLY B C 1
ATOM 4090 O O . GLY B 1 180 ? -21.435 5.160 -41.145 1.00 36.66 179 GLY B O 1
ATOM 4091 N N . GLN B 1 181 ? -21.115 3.405 -42.513 1.00 33.22 180 GLN B N 1
ATOM 4092 C CA . GLN B 1 181 ? -22.365 2.732 -42.178 1.00 32.99 180 GLN B CA 1
ATOM 4093 C C . GLN B 1 181 ? -22.262 1.944 -40.878 1.00 32.82 180 GLN B C 1
ATOM 4094 O O . GLN B 1 181 ? -21.387 1.096 -40.731 1.00 31.80 180 GLN B O 1
ATOM 4100 N N . SER B 1 182 ? -23.171 2.203 -39.950 1.00 31.78 181 SER B N 1
ATOM 4101 C CA . SER B 1 182 ? -23.261 1.388 -38.731 1.00 32.62 181 SER B CA 1
ATOM 4102 C C . SER B 1 182 ? -23.915 0.060 -39.056 1.00 31.45 181 SER B C 1
ATOM 4103 O O . SER B 1 182 ? -24.813 0.004 -39.893 1.00 32.31 181 SER B O 1
ATOM 4106 N N . VAL B 1 183 ? -23.443 -1.010 -38.419 1.00 31.11 182 VAL B N 1
ATOM 4107 C CA . VAL B 1 183 ? -24.055 -2.323 -38.550 1.00 30.87 182 VAL B CA 1
ATOM 4108 C C . VAL B 1 183 ? -25.212 -2.426 -37.587 1.00 33.93 182 VAL B C 1
ATOM 4109 O O . VAL B 1 183 ? -25.036 -2.188 -36.383 1.00 34.94 182 VAL B O 1
ATOM 4113 N N . SER B 1 184 ? -26.376 -2.843 -38.083 1.00 33.14 183 SER B N 1
ATOM 4114 C CA . SER B 1 184 ? -27.566 -2.915 -37.246 1.00 34.75 183 SER B CA 1
ATOM 4115 C C . SER B 1 184 ? -27.378 -3.913 -36.085 1.00 37.66 183 SER B C 1
ATOM 4116 O O . SER B 1 184 ? -26.596 -4.863 -36.187 1.00 37.24 183 SER B O 1
ATOM 4119 N N . LEU B 1 185 ? -28.077 -3.686 -34.976 1.00 38.56 184 LEU B N 1
ATOM 4120 C CA . LEU B 1 185 ? -27.963 -4.569 -33.819 1.00 39.20 184 LEU B CA 1
ATOM 4121 C C . LEU B 1 185 ? -28.361 -6.008 -34.195 1.00 40.09 184 LEU B C 1
ATOM 4122 O O . LEU B 1 185 ? -27.711 -6.972 -33.772 1.00 38.01 184 LEU B O 1
ATOM 4127 N N . PRO B 1 186 ? -29.416 -6.157 -35.011 1.00 39.64 185 PRO B N 1
ATOM 4128 C CA . PRO B 1 186 ? -29.818 -7.497 -35.441 1.00 40.36 185 PRO B CA 1
ATOM 4129 C C . P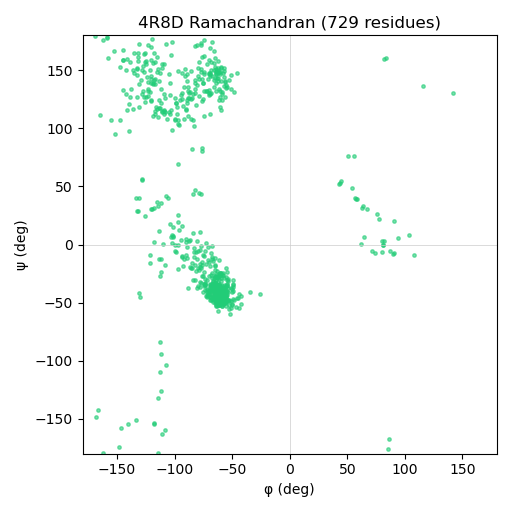RO B 1 186 ? -28.784 -8.230 -36.301 1.00 39.36 185 PRO B C 1
ATOM 4130 O O . PRO B 1 186 ? -28.582 -9.431 -36.120 1.00 40.54 185 PRO B O 1
ATOM 4134 N N . ASP B 1 187 ? -28.150 -7.520 -37.228 1.00 39.78 186 ASP B N 1
ATOM 4135 C CA . ASP B 1 187 ? -27.038 -8.082 -38.003 1.00 37.85 186 ASP B CA 1
ATOM 4136 C C . ASP B 1 187 ? -25.889 -8.476 -37.082 1.00 35.70 186 ASP B C 1
ATOM 4137 O O . ASP B 1 187 ? -25.311 -9.537 -37.216 1.00 34.73 186 ASP B O 1
ATOM 4142 N N . LEU B 1 188 ? -25.573 -7.600 -36.147 1.00 36.63 187 LEU B N 1
ATOM 4143 C CA . LEU B 1 188 ? -24.536 -7.853 -35.151 1.00 37.24 187 LEU B CA 1
ATOM 4144 C C . LEU B 1 188 ? -24.836 -9.123 -34.344 1.00 35.56 187 LEU B C 1
ATOM 4145 O O . LEU B 1 188 ? -23.946 -9.937 -34.093 1.00 36.00 187 LEU B O 1
ATOM 4150 N N . CYS B 1 189 ? -26.090 -9.295 -33.937 1.00 34.34 188 CYS B N 1
ATOM 4151 C CA . CYS B 1 189 ? -26.458 -10.449 -33.123 1.00 33.97 188 CYS B CA 1
ATOM 4152 C C . CYS B 1 189 ? -26.365 -11.773 -33.879 1.00 31.87 188 CYS B C 1
ATOM 4153 O O . CYS B 1 189 ? -26.020 -12.786 -33.283 1.00 27.73 188 CYS B O 1
ATOM 4156 N N . LYS B 1 190 ? -26.680 -11.760 -35.183 1.00 30.87 189 LYS B N 1
ATOM 4157 C CA . LYS B 1 190 ? -26.543 -12.941 -36.046 1.00 30.51 189 LYS B CA 1
ATOM 4158 C C . LYS B 1 190 ? -25.108 -13.423 -36.183 1.00 31.30 189 LYS B C 1
ATOM 4159 O O . LYS B 1 190 ? -24.861 -14.615 -36.201 1.00 30.69 189 LYS B O 1
ATOM 4165 N N . LEU B 1 191 ? -24.167 -12.492 -36.302 1.00 31.02 190 LEU B N 1
ATOM 4166 C CA . LEU B 1 191 ? -22.754 -12.833 -36.396 1.00 30.55 190 LEU B CA 1
ATOM 4167 C C . LEU B 1 191 ? -22.222 -13.287 -35.041 1.00 32.13 190 LEU B C 1
ATOM 4168 O O . LEU B 1 191 ? -21.434 -14.213 -34.983 1.00 31.81 190 LEU B O 1
ATOM 4173 N N . LEU B 1 192 ? -22.652 -12.652 -33.954 1.00 31.81 191 LEU B N 1
ATOM 4174 C CA . LEU B 1 192 ? -22.197 -13.087 -32.627 1.00 33.77 191 LEU B CA 1
ATOM 4175 C C . LEU B 1 192 ? -22.670 -14.493 -32.308 1.00 34.30 191 LEU B C 1
ATOM 4176 O O . LEU B 1 192 ? -21.951 -15.254 -31.666 1.00 36.47 191 LEU B O 1
ATOM 4181 N N . ASP B 1 193 ? -23.872 -14.831 -32.770 1.00 35.94 192 ASP B N 1
ATOM 4182 C CA . ASP B 1 193 ? -24.452 -16.149 -32.524 1.00 36.40 192 ASP B CA 1
ATOM 4183 C C . ASP B 1 193 ? -23.600 -17.260 -33.155 1.00 35.32 192 ASP B C 1
ATOM 4184 O O . ASP B 1 193 ? -23.335 -18.257 -32.508 1.00 35.15 192 ASP B O 1
ATOM 4189 N N . VAL B 1 194 ? -23.147 -17.061 -34.393 1.00 34.54 193 VAL B N 1
ATOM 4190 C CA . VAL B 1 194 ? -22.360 -18.070 -35.122 1.00 33.64 193 VAL B CA 1
ATOM 4191 C C . VAL B 1 194 ? -20.844 -18.011 -34.865 1.00 34.50 193 VAL B C 1
ATOM 4192 O O . VAL B 1 194 ? -20.143 -18.974 -35.130 1.00 33.30 193 VAL B O 1
ATOM 4196 N N . ALA B 1 195 ? -20.334 -16.884 -34.370 1.00 35.98 194 ALA B N 1
ATOM 4197 C CA . ALA B 1 195 ? -18.887 -16.730 -34.139 1.00 37.18 194 ALA B CA 1
ATOM 4198 C C . ALA B 1 195 ? -18.357 -17.750 -33.126 1.00 37.19 194 ALA B C 1
ATOM 4199 O O . ALA B 1 195 ? -18.854 -17.806 -31.998 1.00 34.33 194 ALA B O 1
ATOM 4201 N N . PRO B 1 196 ? -17.341 -18.544 -33.520 1.00 37.32 195 PRO B N 1
ATOM 4202 C CA . PRO B 1 196 ? -16.843 -19.581 -32.617 1.00 38.00 195 PRO B CA 1
ATOM 4203 C C . PRO B 1 196 ? -15.855 -19.077 -31.579 1.00 36.83 195 PRO B C 1
ATOM 4204 O O . PRO B 1 196 ? -15.776 -19.624 -30.485 1.00 37.32 195 PRO B O 1
ATOM 4208 N N . GLY B 1 197 ? -15.096 -18.049 -31.913 1.00 36.88 196 GLY B N 1
ATOM 4209 C CA . GLY B 1 197 ? -14.091 -17.526 -30.995 1.00 36.37 196 GLY B CA 1
ATOM 4210 C C . GLY B 1 197 ? -14.523 -16.199 -30.417 1.00 33.99 196 GLY B C 1
ATOM 4211 O O . GLY B 1 197 ? -15.359 -16.145 -29.526 1.00 34.66 196 GLY B O 1
ATOM 4212 N N . ILE B 1 198 ? -13.946 -15.120 -30.925 1.00 33.96 197 ILE B N 1
ATOM 4213 C CA . ILE B 1 198 ? -14.330 -13.784 -30.502 1.00 33.28 197 ILE B CA 1
ATOM 4214 C C . ILE B 1 198 ? -14.737 -12.935 -31.697 1.00 31.73 197 ILE B C 1
ATOM 4215 O O . ILE B 1 198 ? -14.383 -13.215 -32.843 1.00 31.73 197 ILE B O 1
ATOM 4220 N N . ALA B 1 199 ? -15.517 -11.909 -31.404 1.00 31.45 198 ALA B N 1
ATOM 4221 C CA . ALA B 1 199 ? -15.869 -10.892 -32.371 1.00 31.04 198 ALA B CA 1
ATOM 4222 C C . ALA B 1 199 ? -15.395 -9.561 -31.821 1.00 30.00 198 ALA B C 1
ATOM 4223 O O . ALA B 1 199 ? -15.631 -9.235 -30.624 1.00 29.12 198 ALA B O 1
ATOM 4225 N N . ILE B 1 200 ? -14.702 -8.815 -32.669 1.00 26.95 199 ILE B N 1
ATOM 4226 C CA . ILE B 1 200 ? -14.217 -7.481 -32.301 1.00 29.03 199 ILE B CA 1
ATOM 4227 C C . ILE B 1 200 ? -15.024 -6.457 -33.041 1.00 28.56 199 ILE B C 1
ATOM 4228 O O . ILE B 1 200 ? -14.994 -6.416 -34.279 1.00 26.71 199 ILE B O 1
ATOM 4233 N N . VAL B 1 201 ? -15.795 -5.677 -32.289 1.00 29.84 200 VAL B N 1
ATOM 4234 C CA . VAL B 1 201 ? -16.558 -4.568 -32.865 1.00 31.35 200 VAL B CA 1
ATOM 4235 C C . VAL B 1 201 ? -15.743 -3.302 -32.656 1.00 30.17 200 VAL B C 1
ATOM 4236 O O . VAL B 1 201 ? -15.605 -2.804 -31.529 1.00 30.72 200 VAL B O 1
ATOM 4240 N N . ASP B 1 202 ? -15.186 -2.821 -33.754 1.00 29.80 201 ASP B N 1
ATOM 4241 C CA . ASP B 1 202 ? -14.341 -1.659 -33.757 1.00 29.99 201 ASP B CA 1
ATOM 4242 C C . ASP B 1 202 ? -15.193 -0.414 -33.795 1.00 29.81 201 ASP B C 1
ATOM 4243 O O . ASP B 1 202 ? -15.691 -0.012 -34.853 1.00 28.62 201 ASP B O 1
ATOM 4248 N N . GLU B 1 203 ? -15.337 0.222 -32.638 1.00 29.34 202 GLU B N 1
ATOM 4249 C CA . GLU B 1 203 ? -16.279 1.316 -32.515 1.00 29.77 202 GLU B CA 1
ATOM 4250 C C . GLU B 1 203 ? -15.552 2.661 -32.465 1.00 29.16 202 GLU B C 1
ATOM 4251 O O . GLU B 1 203 ? -15.955 3.577 -31.770 1.00 31.59 202 GLU B O 1
ATOM 4257 N N . ALA B 1 204 ? -14.514 2.787 -33.279 1.00 30.70 203 ALA B N 1
ATOM 4258 C CA . ALA B 1 204 ? -13.729 4.018 -33.395 1.00 31.66 203 ALA B CA 1
ATOM 4259 C C . ALA B 1 204 ? -14.568 5.298 -33.588 1.00 32.54 203 ALA B C 1
ATOM 4260 O O . ALA B 1 204 ? -14.240 6.327 -32.996 1.00 29.19 203 ALA B O 1
ATOM 4262 N N . TYR B 1 205 ? -15.632 5.224 -34.403 1.00 30.85 204 TYR B N 1
ATOM 4263 C CA . TYR B 1 205 ? -16.535 6.371 -34.650 1.00 31.33 204 TYR B CA 1
ATOM 4264 C C . TYR B 1 205 ? -17.814 6.361 -33.793 1.00 33.51 204 TYR B C 1
ATOM 4265 O O . TYR B 1 205 ? -18.820 6.972 -34.170 1.00 34.84 204 TYR B O 1
ATOM 4274 N N . GLY B 1 206 ? -17.765 5.710 -32.622 1.00 31.52 205 GLY B N 1
ATOM 4275 C CA . GLY B 1 206 ? -18.954 5.554 -31.788 1.00 30.87 205 GLY B CA 1
ATOM 4276 C C . GLY B 1 206 ? -19.540 6.870 -31.277 1.00 30.68 205 GLY B C 1
ATOM 4277 O O . GLY B 1 206 ? -20.755 7.033 -31.171 1.00 27.27 205 GLY B O 1
ATOM 4278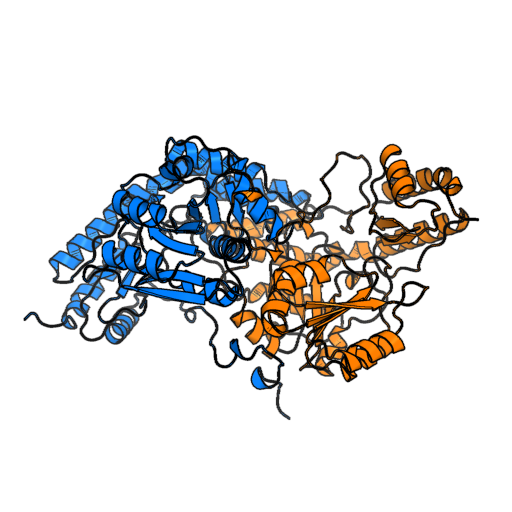 N N . GLU B 1 207 ? -18.669 7.814 -30.953 1.00 31.67 206 GLU B N 1
ATOM 4279 C CA . GLU B 1 207 ? -19.121 9.124 -30.496 1.00 31.49 206 GLU B CA 1
ATOM 4280 C C . GLU B 1 207 ? -19.953 9.848 -31.565 1.00 31.33 206 GLU B C 1
ATOM 4281 O O . GLU B 1 207 ? -20.825 10.627 -31.230 1.00 31.06 206 GLU B O 1
ATOM 4287 N N . PHE B 1 208 ? -19.708 9.575 -32.846 1.00 32.78 207 PHE B N 1
ATOM 4288 C CA . PHE B 1 208 ? -20.487 10.209 -33.910 1.00 33.67 207 PHE B CA 1
ATOM 4289 C C . PHE B 1 208 ? -21.830 9.543 -34.189 1.00 35.81 207 PHE B C 1
ATOM 4290 O O . PHE B 1 208 ? -22.703 10.160 -34.790 1.00 33.73 207 PHE B O 1
ATOM 4298 N N . SER B 1 209 ? -21.995 8.302 -33.736 1.00 36.59 208 SER B N 1
ATOM 4299 C CA . SER B 1 209 ? -23.078 7.450 -34.209 1.00 36.14 208 SER B CA 1
ATOM 4300 C C . SER B 1 209 ? -24.410 7.736 -33.543 1.00 38.11 208 SER B C 1
ATOM 4301 O O . SER B 1 209 ? -24.494 7.892 -32.318 1.00 40.52 208 SER B O 1
ATOM 4304 N N . SER B 1 210 ? -25.461 7.743 -34.354 1.00 36.03 209 SER B N 1
ATOM 4305 C CA . SER B 1 210 ? -26.813 7.944 -33.869 1.00 38.43 209 SER B CA 1
ATOM 4306 C C . SER B 1 210 ? -27.427 6.695 -33.205 1.00 39.92 209 SER B C 1
ATOM 4307 O O . SER B 1 210 ? -28.553 6.761 -32.729 1.00 43.17 209 SER B O 1
ATOM 4310 N N . GLN B 1 211 ? -26.715 5.572 -33.153 1.00 40.81 210 GLN B N 1
ATOM 4311 C CA . GLN B 1 211 ? -27.280 4.360 -32.542 1.00 41.51 210 GLN B CA 1
ATOM 4312 C C . GLN B 1 211 ? -26.537 3.901 -31.282 1.00 40.33 210 GLN B C 1
ATOM 4313 O O . GLN B 1 211 ? -25.396 4.290 -31.046 1.00 37.80 210 GLN B O 1
ATOM 4319 N N . PRO B 1 212 ? -27.188 3.063 -30.456 1.00 39.65 211 PRO B N 1
ATOM 4320 C CA . PRO B 1 212 ? -26.517 2.678 -29.205 1.00 38.12 211 PRO B CA 1
ATOM 4321 C C . PRO B 1 212 ? -25.184 1.939 -29.423 1.00 35.01 211 PRO B C 1
ATOM 4322 O O . PRO B 1 212 ? -25.011 1.231 -30.411 1.00 30.83 211 PRO B O 1
ATOM 4326 N N . SER B 1 213 ? -24.254 2.133 -28.499 1.00 32.05 212 SER B N 1
ATOM 4327 C CA . SER B 1 213 ? -22.974 1.422 -28.522 1.00 32.43 212 SER B CA 1
ATOM 4328 C C . SER B 1 213 ? -23.194 -0.079 -28.421 1.00 32.44 212 SER B C 1
ATOM 4329 O O . SER B 1 213 ? -24.130 -0.528 -27.774 1.00 34.67 212 SER B O 1
ATOM 4332 N N . ALA B 1 214 ? -22.317 -0.852 -29.037 1.00 30.95 213 ALA B N 1
ATOM 4333 C CA . ALA B 1 214 ? -22.370 -2.281 -28.908 1.00 33.70 213 ALA B CA 1
ATOM 4334 C C . ALA B 1 214 ? -21.938 -2.756 -27.504 1.00 35.11 213 ALA B C 1
ATOM 4335 O O . ALA B 1 214 ? -21.989 -3.957 -27.223 1.00 35.87 213 ALA B O 1
ATOM 4337 N N . VAL B 1 215 ? -21.534 -1.854 -26.611 1.00 34.82 214 VAL B N 1
ATOM 4338 C CA . VAL B 1 215 ? -21.123 -2.318 -25.274 1.00 36.74 214 VAL B CA 1
ATOM 4339 C C . VAL B 1 215 ? -22.295 -2.936 -24.539 1.00 36.24 214 VAL B C 1
ATOM 4340 O O . VAL B 1 215 ? -22.100 -3.791 -23.686 1.00 37.38 214 VAL B O 1
ATOM 4344 N N . SER B 1 216 ? -23.512 -2.528 -24.896 1.00 36.94 215 SER B N 1
ATOM 4345 C CA . SER B 1 216 ? -24.712 -3.051 -24.253 1.00 37.73 215 SER B CA 1
ATOM 4346 C C . SER B 1 216 ? -24.904 -4.546 -24.523 1.00 37.00 215 SER B C 1
ATOM 4347 O O . SER B 1 216 ? -25.650 -5.190 -23.806 1.00 36.76 215 SER B O 1
ATOM 4350 N N . LEU B 1 217 ? -24.233 -5.080 -25.545 1.00 34.83 216 LEU B N 1
ATOM 4351 C CA . LEU B 1 217 ? -24.313 -6.498 -25.902 1.00 34.43 216 LEU B CA 1
ATOM 4352 C C . LEU B 1 217 ? -23.249 -7.365 -25.200 1.00 35.74 216 LEU B C 1
ATOM 4353 O O . LEU B 1 217 ? -23.289 -8.600 -25.274 1.00 36.73 216 LEU B O 1
ATOM 4358 N N . VAL B 1 218 ? -22.296 -6.735 -24.528 1.00 38.62 217 VAL B N 1
ATOM 4359 C CA . VAL B 1 218 ? -21.214 -7.477 -23.878 1.00 41.84 217 VAL B CA 1
ATOM 4360 C C . VAL B 1 218 ? -21.802 -8.396 -22.803 1.00 42.09 217 VAL B C 1
ATOM 4361 O O . VAL B 1 218 ? -21.466 -9.581 -22.741 1.00 39.93 217 VAL B O 1
ATOM 4365 N N . GLU B 1 219 ? -22.720 -7.854 -22.005 1.00 43.21 218 GLU B N 1
ATOM 4366 C CA . GLU B 1 219 ? -23.476 -8.634 -21.031 1.00 43.87 218 GLU B CA 1
ATOM 4367 C C . GLU B 1 219 ? -24.090 -9.892 -21.649 1.00 43.90 218 GLU B C 1
ATOM 4368 O O . GLU B 1 219 ? -24.170 -10.943 -21.004 1.00 42.33 218 GLU B O 1
ATOM 4374 N N . GLU B 1 220 ? -24.528 -9.787 -22.899 1.00 40.75 219 GLU B N 1
ATOM 4375 C CA . GLU B 1 220 ? -25.207 -10.903 -23.554 1.00 43.33 219 GLU B CA 1
ATOM 4376 C C . GLU B 1 220 ? -24.258 -11.925 -24.179 1.00 37.85 219 GLU B C 1
ATOM 4377 O O . GLU B 1 220 ? -24.588 -13.097 -24.258 1.00 39.11 219 GLU B O 1
ATOM 4383 N N . TYR B 1 221 ? -23.090 -11.479 -24.628 1.00 34.92 220 TYR B N 1
ATOM 4384 C CA . TYR B 1 221 ? -22.107 -12.368 -25.241 1.00 32.74 220 TYR B CA 1
ATOM 4385 C C . TYR B 1 221 ? -20.733 -12.205 -24.602 1.00 32.15 220 TYR B C 1
ATOM 4386 O O . TYR B 1 221 ? -19.752 -11.928 -25.296 1.00 30.69 220 TYR B O 1
ATOM 4395 N N . PRO B 1 222 ? -20.643 -12.389 -23.272 1.00 32.64 221 PRO B N 1
ATOM 4396 C CA . PRO B 1 222 ? -19.405 -12.093 -22.542 1.00 33.05 221 PRO B CA 1
ATOM 4397 C C . PRO B 1 222 ? -18.179 -12.937 -22.922 1.00 33.12 221 PRO B C 1
ATOM 4398 O O . PRO B 1 222 ? -17.053 -12.470 -22.794 1.00 35.07 221 PRO B O 1
ATOM 4402 N N . SER B 1 223 ? -18.389 -14.162 -23.385 1.00 33.00 222 SER B N 1
ATOM 4403 C CA . SER B 1 223 ? -17.284 -15.020 -23.776 1.00 34.43 222 SER B CA 1
ATOM 4404 C C . SER B 1 223 ? -16.878 -14.814 -25.246 1.00 33.96 222 SER B C 1
ATOM 4405 O O . SER B 1 223 ? -15.960 -15.481 -25.729 1.00 35.35 222 SER B O 1
ATOM 4408 N N . LYS B 1 224 ? -17.523 -13.858 -25.923 1.00 33.45 223 LYS B N 1
ATOM 4409 C CA . LYS B 1 224 ? -17.292 -13.600 -27.347 1.00 31.78 223 LYS B CA 1
ATOM 4410 C C . LYS B 1 224 ? -17.016 -12.117 -27.716 1.00 31.77 223 LYS B C 1
ATOM 4411 O O . LYS B 1 224 ? -16.135 -11.838 -28.512 1.00 31.53 223 LYS B O 1
ATOM 4417 N N . LEU B 1 225 ? -17.788 -11.176 -27.177 1.00 31.39 224 LEU B N 1
ATOM 4418 C CA . LEU B 1 225 ? -17.770 -9.797 -27.685 1.00 32.45 224 LEU B CA 1
ATOM 4419 C C . LEU B 1 225 ? -16.735 -8.893 -27.017 1.00 33.10 224 LEU B C 1
ATOM 4420 O O . LEU B 1 225 ? -16.722 -8.740 -25.788 1.00 32.76 224 LEU B O 1
ATOM 4425 N N . VAL B 1 226 ? -15.887 -8.297 -27.852 1.00 30.66 225 VAL B N 1
ATOM 4426 C CA . VAL B 1 226 ? -14.992 -7.231 -27.448 1.00 30.80 225 VAL B CA 1
ATOM 4427 C C . VAL B 1 226 ? -15.255 -6.014 -28.326 1.00 29.88 225 VAL B C 1
ATOM 4428 O O . VAL B 1 226 ? -15.346 -6.123 -29.566 1.00 28.17 225 VAL B O 1
ATOM 4432 N N . VAL B 1 227 ? -15.398 -4.865 -27.677 1.00 30.45 226 VAL B N 1
ATOM 4433 C CA . VAL B 1 227 ? -15.644 -3.602 -28.362 1.00 31.23 226 VAL B CA 1
ATOM 4434 C C . VAL B 1 227 ? -14.418 -2.751 -28.174 1.00 29.98 226 VAL B C 1
ATOM 4435 O O . VAL B 1 227 ? -13.900 -2.661 -27.070 1.00 28.27 226 VAL B O 1
ATOM 4439 N N . THR B 1 228 ? -13.946 -2.141 -29.251 1.00 29.54 227 THR B N 1
ATOM 4440 C CA . THR B 1 228 ? -12.813 -1.224 -29.177 1.00 29.63 227 THR B CA 1
ATOM 4441 C C . THR B 1 228 ? -13.291 0.191 -29.457 1.00 28.20 227 THR B C 1
ATOM 4442 O O . THR B 1 228 ? -14.298 0.390 -30.138 1.00 30.04 227 THR B O 1
ATOM 4446 N N . ARG B 1 229 ? -12.569 1.144 -28.879 1.00 28.31 228 ARG B N 1
ATOM 4447 C CA . ARG B 1 229 ? -12.849 2.580 -28.968 1.00 30.18 228 ARG B CA 1
ATOM 4448 C C . ARG B 1 229 ? -11.513 3.274 -28.996 1.00 29.69 228 ARG B C 1
ATOM 4449 O O . ARG B 1 229 ? -10.479 2.659 -28.705 1.00 29.76 228 ARG B O 1
ATOM 4457 N N . THR B 1 230 ? -11.531 4.556 -29.334 1.00 28.77 229 THR B N 1
ATOM 4458 C CA . THR B 1 230 ? -10.303 5.311 -29.503 1.00 27.53 229 THR B CA 1
ATOM 4459 C C . THR B 1 230 ? -10.527 6.726 -29.038 1.00 27.88 229 THR B C 1
ATOM 4460 O O . THR B 1 230 ? -11.673 7.189 -29.000 1.00 27.20 229 THR B O 1
ATOM 4464 N N . MET B 1 231 ? -9.424 7.405 -28.719 1.00 27.91 230 MET B N 1
ATOM 4465 C CA . MET B 1 231 ? -9.425 8.838 -28.461 1.00 28.66 230 MET B CA 1
ATOM 4466 C C . MET B 1 231 ? -8.863 9.624 -29.652 1.00 27.56 230 MET B C 1
ATOM 4467 O O . MET B 1 231 ? -8.722 10.828 -29.570 1.00 28.85 230 MET B O 1
ATOM 4472 N N . SER B 1 232 ? -8.591 8.962 -30.772 1.00 28.72 231 SER B N 1
ATOM 4473 C CA . SER B 1 232 ? -7.981 9.625 -31.918 1.00 29.59 231 SER B CA 1
ATOM 4474 C C . SER B 1 232 ? -8.912 10.504 -32.752 1.00 30.29 231 SER B C 1
ATOM 4475 O O . SER B 1 232 ? -8.441 11.352 -33.521 1.00 28.92 231 SER B O 1
ATOM 4478 N N . LYS B 1 233 ? -10.218 10.311 -32.606 1.00 31.40 232 LYS B N 1
ATOM 4479 C CA . LYS B 1 233 ? -11.172 10.832 -33.588 1.00 31.87 232 LYS B CA 1
ATOM 4480 C C . LYS B 1 233 ? -12.029 11.949 -33.013 1.00 30.67 232 LYS B C 1
ATOM 4481 O O . LYS B 1 233 ? -11.586 13.098 -33.017 1.00 30.45 232 LYS B O 1
ATOM 4487 N N . ALA B 1 234 ? -13.226 11.636 -32.501 1.00 31.48 233 ALA B N 1
ATOM 4488 C CA . ALA B 1 234 ? -14.069 12.653 -31.853 1.00 31.71 233 ALA B CA 1
ATOM 4489 C C . ALA B 1 234 ? -13.335 13.347 -30.703 1.00 32.06 233 ALA B C 1
ATOM 4490 O O . ALA B 1 234 ? -13.521 14.559 -30.435 1.00 29.99 233 ALA B O 1
ATOM 4492 N N . PHE B 1 235 ? -12.512 12.566 -30.015 1.00 30.20 234 PHE B N 1
ATOM 4493 C CA . PHE B 1 235 ? -11.846 13.037 -28.811 1.00 29.82 234 PHE B CA 1
ATOM 4494 C C . PHE B 1 235 ? -10.698 13.992 -29.090 1.00 30.16 234 PHE B C 1
ATOM 4495 O O . PHE B 1 235 ? -10.175 14.571 -28.165 1.00 30.29 234 PHE B O 1
ATOM 4503 N N . ALA B 1 236 ? -10.294 14.137 -30.358 1.00 29.32 235 ALA B N 1
ATOM 4504 C CA . ALA B 1 236 ? -9.281 15.104 -30.740 1.00 29.24 235 ALA B CA 1
ATOM 4505 C C . ALA B 1 236 ? -7.956 14.891 -29.990 1.00 29.73 235 ALA B C 1
ATOM 4506 O O . ALA B 1 236 ? -7.278 15.851 -29.654 1.00 27.01 235 ALA B O 1
ATOM 4508 N N . PHE B 1 237 ? -7.582 13.624 -29.793 1.00 30.39 236 PHE B N 1
ATOM 4509 C CA . PHE B 1 237 ? -6.390 13.247 -29.037 1.00 30.70 236 PHE B CA 1
ATOM 4510 C C . PHE B 1 237 ? -5.558 12.191 -29.786 1.00 30.49 236 PHE B C 1
ATOM 4511 O O . PHE B 1 237 ? -4.857 11.392 -29.166 1.00 30.96 236 PHE B O 1
ATOM 4519 N N . ALA B 1 238 ? -5.631 12.204 -31.125 1.00 30.01 237 ALA B N 1
ATOM 4520 C CA . ALA B 1 238 ? -4.803 11.369 -31.994 1.00 28.86 237 ALA B CA 1
ATOM 4521 C C . ALA B 1 238 ? -3.312 11.423 -31.678 1.00 28.61 237 ALA B C 1
ATOM 4522 O O . ALA B 1 238 ? -2.606 10.404 -31.740 1.00 27.90 237 ALA B O 1
ATOM 4524 N N . GLY B 1 239 ? -2.819 12.622 -31.385 1.00 28.36 238 GLY B N 1
ATOM 4525 C CA . GLY B 1 239 ? -1.410 12.806 -31.080 1.00 28.80 238 GLY B CA 1
ATOM 4526 C C . GLY B 1 239 ? -0.952 12.108 -29.804 1.00 30.05 238 GLY B C 1
ATOM 4527 O O . GLY B 1 239 ? 0.247 11.923 -29.609 1.00 28.82 238 GLY B O 1
ATOM 4528 N N . GLY B 1 240 ? -1.890 11.742 -28.928 1.00 31.17 239 GLY B N 1
ATOM 4529 C CA . GLY B 1 240 ? -1.544 11.093 -27.642 1.00 31.16 239 GLY B CA 1
ATOM 4530 C C . GLY B 1 240 ? -1.533 9.567 -27.715 1.00 32.36 239 GLY B C 1
ATOM 4531 O O . GLY B 1 240 ? -1.040 8.907 -26.788 1.00 33.45 239 GLY B O 1
ATOM 4532 N N . ARG B 1 241 ? -2.065 9.015 -28.814 1.00 29.15 240 ARG B N 1
ATOM 4533 C CA . ARG B 1 241 ? -2.099 7.567 -29.063 1.00 29.44 240 ARG B CA 1
ATOM 4534 C C . ARG B 1 241 ? -2.665 6.781 -27.882 1.00 29.21 240 ARG B C 1
ATOM 4535 O O . ARG B 1 241 ? -1.914 6.152 -27.137 1.00 28.73 240 ARG B O 1
ATOM 4543 N N . LEU B 1 242 ? -3.985 6.823 -27.728 1.00 27.72 241 LEU B N 1
ATOM 4544 C CA . LEU B 1 242 ? -4.658 6.109 -26.661 1.00 29.29 241 LEU B CA 1
ATOM 4545 C C . LEU B 1 242 ? -5.910 5.421 -27.202 1.00 28.89 241 LEU B C 1
ATOM 4546 O O . LEU B 1 242 ? -6.822 6.073 -27.689 1.00 29.19 241 LEU B O 1
ATOM 4551 N N . GLY B 1 243 ? -5.921 4.090 -27.148 1.00 30.67 242 GLY B N 1
ATOM 4552 C CA . GLY B 1 243 ? -7.085 3.282 -27.523 1.00 29.06 242 GLY B CA 1
ATOM 4553 C C . GLY B 1 243 ? -7.462 2.351 -26.386 1.00 30.32 242 GLY B C 1
ATOM 4554 O O . GLY B 1 243 ? -6.681 2.149 -25.447 1.00 29.94 242 GLY B O 1
ATOM 4555 N N . TYR B 1 244 ? -8.662 1.785 -26.445 1.00 29.00 243 TYR B N 1
ATOM 4556 C CA . TYR B 1 244 ? -9.098 0.911 -25.376 1.00 29.32 243 TYR B CA 1
ATOM 4557 C C . TYR B 1 244 ? -10.184 -0.037 -25.839 1.00 30.08 243 TYR B C 1
ATOM 4558 O O . TYR B 1 244 ? -10.830 0.162 -26.865 1.00 32.19 243 TYR B O 1
ATOM 4567 N N . LEU B 1 245 ? -10.351 -1.101 -25.082 1.00 29.60 244 LEU B N 1
ATOM 4568 C CA . LEU B 1 245 ? -11.363 -2.082 -25.375 1.00 29.49 244 LEU B CA 1
ATOM 4569 C C . LEU B 1 245 ? -12.291 -2.162 -24.189 1.00 30.97 244 LEU B C 1
ATOM 4570 O O . LEU B 1 245 ? -11.931 -1.757 -23.059 1.00 30.45 244 LEU B O 1
ATOM 4575 N N . ILE B 1 246 ? -13.490 -2.663 -24.462 1.00 30.13 245 ILE B N 1
ATOM 4576 C CA . ILE B 1 246 ? -14.476 -2.946 -23.442 1.00 29.65 245 ILE B CA 1
ATOM 4577 C C . ILE B 1 246 ? -14.943 -4.394 -23.611 1.00 30.06 245 ILE B C 1
ATOM 4578 O O . ILE B 1 246 ? -15.252 -4.840 -24.725 1.00 28.68 245 ILE B O 1
ATOM 4583 N N . ALA B 1 247 ? -14.969 -5.115 -22.489 1.00 28.88 246 ALA B N 1
ATOM 4584 C CA . ALA B 1 247 ? -15.219 -6.544 -22.484 1.00 29.37 246 ALA B CA 1
ATOM 4585 C C . ALA B 1 247 ? -15.453 -7.063 -21.061 1.00 29.04 246 ALA B C 1
ATOM 4586 O O . ALA B 1 247 ? -15.393 -6.300 -20.081 1.00 30.22 246 ALA B O 1
ATOM 4588 N N . THR B 1 248 ? -15.708 -8.368 -20.967 1.00 30.94 247 THR B N 1
ATOM 4589 C CA . THR B 1 248 ? -15.909 -9.054 -19.694 1.00 30.17 247 THR B CA 1
ATOM 4590 C C . THR B 1 248 ? -14.565 -9.054 -18.973 1.00 28.09 247 THR B C 1
ATOM 4591 O O . THR B 1 248 ? -13.539 -9.057 -19.628 1.00 27.28 247 THR B O 1
ATOM 4595 N N . PRO B 1 249 ? -14.551 -9.049 -17.620 1.00 28.55 248 PRO B N 1
ATOM 4596 C CA . PRO B 1 249 ? -13.246 -8.908 -16.960 1.00 28.86 248 PRO B CA 1
ATOM 4597 C C . PRO B 1 249 ? -12.170 -9.946 -17.311 1.00 30.03 248 PRO B C 1
ATOM 4598 O O . PRO B 1 249 ? -10.997 -9.626 -17.244 1.00 31.95 248 PRO B O 1
ATOM 4602 N N . ALA B 1 250 ? -12.554 -11.168 -17.679 1.00 32.23 249 ALA B N 1
ATOM 4603 C CA . ALA B 1 250 ? -11.580 -12.197 -18.016 1.00 32.62 249 ALA B CA 1
ATOM 4604 C C . ALA B 1 250 ? -10.749 -11.834 -19.252 1.00 34.58 249 ALA B C 1
ATOM 4605 O O . ALA B 1 250 ? -9.614 -12.284 -19.396 1.00 34.60 249 ALA B O 1
ATOM 4607 N N . VAL B 1 251 ? -11.310 -11.026 -20.144 1.00 37.13 250 VAL B N 1
ATOM 4608 C CA . VAL B 1 251 ? -10.570 -10.600 -21.335 1.00 36.72 250 VAL B CA 1
ATOM 4609 C C . VAL B 1 251 ? -9.372 -9.720 -20.945 1.00 37.39 250 VAL B C 1
ATOM 4610 O O . VAL B 1 251 ? -8.310 -9.789 -21.565 1.00 34.42 250 VAL B O 1
ATOM 4614 N N . ILE B 1 252 ? -9.530 -8.931 -19.886 1.00 38.03 251 ILE B N 1
ATOM 4615 C CA . ILE B 1 252 ? -8.424 -8.107 -19.378 1.00 38.46 251 ILE B CA 1
ATOM 4616 C C . ILE B 1 252 ? -7.284 -9.007 -18.891 1.00 37.52 251 ILE B C 1
ATOM 4617 O O . ILE B 1 252 ? -6.102 -8.732 -19.140 1.00 35.43 251 ILE B O 1
ATOM 4622 N N . ASP B 1 253 ? -7.640 -10.094 -18.217 1.00 37.93 252 ASP B N 1
ATOM 4623 C CA . ASP B 1 253 ? -6.637 -11.039 -17.754 1.00 37.27 252 ASP B CA 1
ATOM 4624 C C . ASP B 1 253 ? -5.875 -11.620 -18.939 1.00 34.92 252 ASP B C 1
ATOM 4625 O O . ASP B 1 253 ? -4.675 -11.893 -18.847 1.00 37.20 252 ASP B O 1
ATOM 4630 N N . ALA B 1 254 ? -6.580 -11.830 -20.043 1.00 32.10 253 ALA B N 1
ATOM 4631 C CA . ALA B 1 254 ? -5.949 -12.299 -21.267 1.00 30.20 253 ALA B CA 1
ATOM 4632 C C . ALA B 1 254 ? -4.966 -11.260 -21.799 1.00 29.03 253 ALA B C 1
ATOM 4633 O O . ALA B 1 254 ? -3.851 -11.599 -22.148 1.00 27.98 253 ALA B O 1
ATOM 4635 N N . MET B 1 255 ? -5.355 -9.987 -21.791 1.00 30.10 254 MET B N 1
ATOM 4636 C CA . MET B 1 255 ? -4.474 -8.900 -22.242 1.00 30.58 254 MET B CA 1
ATOM 4637 C C . MET B 1 255 ? -3.185 -8.822 -21.451 1.00 32.44 254 MET B C 1
ATOM 4638 O O . MET B 1 255 ? -2.132 -8.510 -22.016 1.00 35.11 254 MET B O 1
ATOM 4643 N N . LEU B 1 256 ? -3.259 -9.127 -20.157 1.00 32.76 255 LEU B N 1
ATOM 4644 C CA . LEU B 1 256 ? -2.070 -9.133 -19.292 1.00 34.58 255 LEU B CA 1
ATOM 4645 C C . LEU B 1 256 ? -1.042 -10.204 -19.662 1.00 33.11 255 LEU B C 1
ATOM 4646 O O . LEU B 1 256 ? 0.134 -10.028 -19.407 1.00 34.38 255 LEU B O 1
ATOM 4651 N N . LEU B 1 257 ? -1.485 -11.301 -20.266 1.00 32.80 256 LEU B N 1
ATOM 4652 C CA . LEU B 1 257 ? -0.577 -12.334 -20.748 1.00 32.08 256 LEU B CA 1
ATOM 4653 C C . LEU B 1 257 ? 0.170 -11.946 -22.022 1.00 33.60 256 LEU B C 1
ATOM 4654 O O . LEU B 1 257 ? 1.226 -12.514 -22.295 1.00 33.50 256 LEU B O 1
ATOM 4659 N N . VAL B 1 258 ? -0.367 -11.011 -22.811 1.00 32.42 257 VAL B N 1
ATOM 4660 C CA . VAL B 1 258 ? 0.265 -10.667 -24.096 1.00 31.41 257 VAL B CA 1
ATOM 4661 C C . VAL B 1 258 ? 0.854 -9.273 -24.131 1.00 32.71 257 VAL B C 1
ATOM 4662 O O . VAL B 1 258 ? 1.761 -9.012 -24.923 1.00 33.89 257 VAL B O 1
ATOM 4666 N N . ARG B 1 259 ? 0.359 -8.375 -23.282 1.00 32.21 258 ARG B N 1
ATOM 4667 C CA . ARG B 1 259 ? 0.851 -7.005 -23.279 1.00 31.70 258 ARG B CA 1
ATOM 4668 C C . ARG B 1 259 ? 2.318 -6.989 -22.887 1.00 30.96 258 ARG B C 1
ATOM 4669 O O . ARG B 1 259 ? 2.768 -7.806 -22.089 1.00 33.35 258 ARG B O 1
ATOM 4677 N N . LEU B 1 260 ? 3.056 -6.051 -23.455 1.00 29.55 259 LEU B N 1
ATOM 4678 C CA . LEU B 1 260 ? 4.418 -5.801 -23.048 1.00 29.76 259 LEU B CA 1
ATOM 4679 C C . LEU B 1 260 ? 4.318 -4.986 -21.761 1.00 29.53 259 LEU B C 1
ATOM 4680 O O . LEU B 1 260 ? 3.614 -3.986 -21.725 1.00 28.24 259 LEU B O 1
ATOM 4685 N N . PRO B 1 261 ? 4.997 -5.420 -20.692 1.00 28.97 260 PRO B N 1
ATOM 4686 C CA . PRO B 1 261 ? 4.846 -4.708 -19.418 1.00 29.96 260 PRO B CA 1
ATOM 4687 C C . PRO B 1 261 ? 5.271 -3.239 -19.512 1.00 30.02 260 PRO B C 1
ATOM 4688 O O . PRO B 1 261 ? 6.236 -2.935 -20.178 1.00 30.97 260 PRO B O 1
ATOM 4692 N N . TYR B 1 262 ? 4.536 -2.354 -18.847 1.00 32.01 261 TYR B N 1
ATOM 4693 C CA . TYR B 1 262 ? 4.793 -0.912 -18.855 1.00 32.79 261 TYR B CA 1
ATOM 4694 C C . TYR B 1 262 ? 4.653 -0.297 -20.242 1.00 34.71 261 TYR B C 1
ATOM 4695 O O . TYR B 1 262 ? 5.330 0.675 -20.571 1.00 36.25 261 TYR B O 1
ATOM 4704 N N . HIS B 1 263 ? 3.756 -0.867 -21.044 1.00 35.06 262 HIS B N 1
ATOM 4705 C CA . HIS B 1 263 ? 3.515 -0.387 -22.395 1.00 35.05 262 HIS B CA 1
ATOM 4706 C C . HIS B 1 263 ? 2.927 1.027 -22.393 1.00 35.27 262 HIS B C 1
ATOM 4707 O O . HIS B 1 263 ? 3.061 1.736 -23.369 1.00 33.90 262 HIS B O 1
ATOM 4714 N N . LEU B 1 264 ? 2.314 1.449 -21.287 1.00 34.45 263 LEU B N 1
ATOM 4715 C CA . LEU B 1 264 ? 1.670 2.753 -21.262 1.00 35.00 263 LEU B CA 1
ATOM 4716 C C . LEU B 1 264 ? 2.466 3.703 -20.369 1.00 34.98 263 LEU B C 1
ATOM 4717 O O . LEU B 1 264 ? 2.582 3.501 -19.152 1.00 34.00 263 LEU B O 1
ATOM 4722 N N . SER B 1 265 ? 3.028 4.745 -20.976 1.00 33.40 264 SER B N 1
ATOM 4723 C CA . SER B 1 265 ? 3.946 5.606 -20.254 1.00 33.96 264 SER B CA 1
ATOM 4724 C C . SER B 1 265 ? 3.191 6.425 -19.208 1.00 33.40 264 SER B C 1
ATOM 4725 O O . SER B 1 265 ? 1.978 6.615 -19.324 1.00 35.34 264 SER B O 1
ATOM 4728 N N . SER B 1 266 ? 3.918 6.913 -18.210 1.00 32.96 265 SER B N 1
ATOM 4729 C CA A SER B 1 266 ? 3.345 7.737 -17.144 0.50 33.76 265 SER B CA 1
ATOM 4730 C CA B SER B 1 266 ? 3.309 7.712 -17.150 0.50 33.63 265 SER B CA 1
ATOM 4731 C C . SER B 1 266 ? 2.858 9.044 -17.724 1.00 34.10 265 SER B C 1
ATOM 4732 O O . SER B 1 266 ? 1.908 9.652 -17.233 1.00 34.77 265 SER B O 1
ATOM 4737 N N . VAL B 1 267 ? 3.549 9.472 -18.766 1.00 34.67 266 VAL B N 1
ATOM 4738 C CA . VAL B 1 267 ? 3.223 10.680 -19.493 1.00 34.82 266 VAL B CA 1
ATOM 4739 C C . VAL B 1 267 ? 1.949 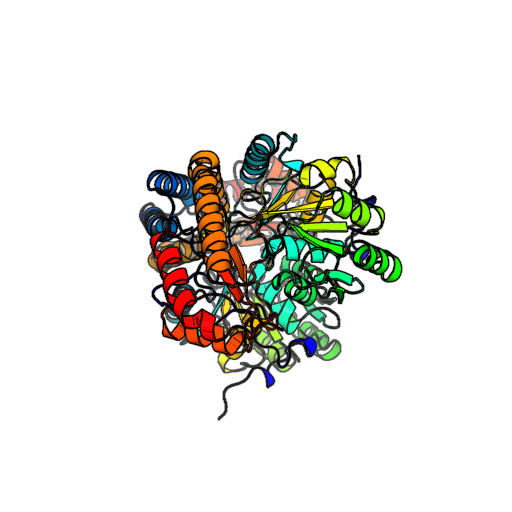10.495 -20.325 1.00 35.05 266 VAL B C 1
ATOM 4740 O O . VAL B 1 267 ? 1.090 11.378 -20.345 1.00 35.53 266 VAL B O 1
ATOM 4744 N N . THR B 1 268 ? 1.828 9.358 -21.008 1.00 33.03 267 THR B N 1
ATOM 4745 C CA . THR B 1 268 ? 0.626 9.043 -21.783 1.00 33.47 267 THR B CA 1
ATOM 4746 C C . THR B 1 268 ? -0.590 8.879 -20.859 1.00 33.35 267 THR B C 1
ATOM 4747 O O . THR B 1 268 ? -1.683 9.344 -21.158 1.00 34.54 267 THR B O 1
ATOM 4751 N N . GLN B 1 269 ? -0.391 8.236 -19.719 1.00 32.76 268 GLN B N 1
ATOM 4752 C CA . GLN B 1 269 ? -1.469 8.067 -18.753 1.00 31.59 268 GLN B CA 1
ATOM 4753 C C . GLN B 1 269 ? -1.965 9.408 -18.181 1.00 29.29 268 GLN B C 1
ATOM 4754 O O . GLN B 1 269 ? -3.161 9.608 -18.050 1.00 27.78 268 GLN B O 1
ATOM 4760 N N . ALA B 1 270 ? -1.061 10.327 -17.865 1.00 29.28 269 ALA B N 1
ATOM 4761 C CA . ALA B 1 270 ? -1.475 11.602 -17.284 1.00 29.28 269 ALA B CA 1
ATOM 4762 C C . ALA B 1 270 ? -2.151 12.482 -18.326 1.00 29.29 269 ALA B C 1
ATOM 4763 O O . ALA B 1 270 ? -3.157 13.113 -18.036 1.00 31.81 269 ALA B O 1
ATOM 4765 N N . ALA B 1 271 ? -1.614 12.503 -19.540 1.00 29.83 270 ALA B N 1
ATOM 4766 C CA . ALA B 1 271 ? -2.191 13.310 -20.621 1.00 30.96 270 ALA B CA 1
ATOM 4767 C C . ALA B 1 271 ? -3.617 12.881 -20.941 1.00 30.43 270 ALA B C 1
ATOM 4768 O O . ALA B 1 271 ? -4.498 13.725 -21.078 1.00 30.58 270 ALA B O 1
ATOM 4770 N N . ALA B 1 272 ? -3.836 11.566 -21.059 1.00 29.22 271 ALA B N 1
ATOM 4771 C CA . ALA B 1 272 ? -5.125 11.035 -21.421 1.00 27.02 271 ALA B CA 1
ATOM 4772 C C . ALA B 1 272 ? -6.137 11.249 -20.312 1.00 27.76 271 ALA B C 1
ATOM 4773 O O . ALA B 1 272 ? -7.292 11.547 -20.598 1.00 28.17 271 ALA B O 1
ATOM 4775 N N . ARG B 1 273 ? -5.731 11.074 -19.057 1.00 27.64 272 ARG B N 1
ATOM 4776 C CA . ARG B 1 273 ? -6.625 11.381 -17.941 1.00 30.11 272 ARG B CA 1
ATOM 4777 C C . ARG B 1 273 ? -7.041 12.848 -17.919 1.00 32.58 272 ARG B C 1
ATOM 4778 O O . ARG B 1 273 ? -8.200 13.155 -17.619 1.00 34.49 272 ARG B O 1
ATOM 4786 N N . ALA B 1 274 ? -6.109 13.748 -18.238 1.00 33.58 273 ALA B N 1
ATOM 4787 C CA . ALA B 1 274 ? -6.434 15.162 -18.350 1.00 32.82 273 ALA B CA 1
ATOM 4788 C C . ALA B 1 274 ? -7.441 15.404 -19.491 1.00 34.15 273 ALA B C 1
ATOM 4789 O O . ALA B 1 274 ? -8.427 16.120 -19.316 1.00 33.28 273 ALA B O 1
ATOM 4791 N N . ALA B 1 275 ? -7.214 14.792 -20.650 1.00 35.28 274 ALA B N 1
ATOM 4792 C CA . ALA B 1 275 ? -8.143 14.962 -21.775 1.00 35.83 274 ALA B CA 1
ATOM 4793 C C . ALA B 1 275 ? -9.570 14.490 -21.418 1.00 35.12 274 ALA B C 1
ATOM 4794 O O . ALA B 1 275 ? -10.555 15.146 -21.766 1.00 33.47 274 ALA B O 1
ATOM 4796 N N . LEU B 1 276 ? -9.669 13.373 -20.703 1.00 34.15 275 LEU B N 1
ATOM 4797 C CA . LEU B 1 276 ? -10.962 12.843 -20.268 1.00 34.15 275 LEU B CA 1
ATOM 4798 C C . LEU B 1 276 ? -11.731 13.796 -19.338 1.00 34.37 275 LEU B C 1
ATOM 4799 O O . LEU B 1 276 ? -12.953 13.871 -19.410 1.00 33.41 275 LEU B O 1
ATOM 4804 N N . ARG B 1 277 ? -11.023 14.533 -18.482 1.00 34.96 276 ARG B N 1
ATOM 4805 C CA . ARG B 1 277 ? -11.671 15.548 -17.636 1.00 34.06 276 ARG B CA 1
ATOM 4806 C C . ARG B 1 277 ? -12.355 16.657 -18.444 1.00 33.11 276 ARG B C 1
ATOM 4807 O O . ARG B 1 277 ? -13.145 17.406 -17.911 1.00 31.59 276 ARG B O 1
ATOM 4815 N N . HIS B 1 278 ? -12.073 16.738 -19.741 1.00 34.34 277 HIS B N 1
ATOM 4816 C CA . HIS B 1 278 ? -12.700 17.732 -20.601 1.00 33.61 277 HIS B CA 1
ATOM 4817 C C . HIS B 1 278 ? -13.499 17.088 -21.730 1.00 33.79 277 HIS B C 1
ATOM 4818 O O . HIS B 1 278 ? -13.625 17.660 -22.814 1.00 32.20 277 HIS B O 1
ATOM 4825 N N . SER B 1 279 ? -14.046 15.907 -21.476 1.00 34.89 278 SER B N 1
ATOM 4826 C CA . SER B 1 279 ? -14.760 15.158 -22.508 1.00 36.39 278 SER B CA 1
ATOM 4827 C C . SER B 1 279 ? -16.034 15.874 -22.957 1.00 37.31 278 SER B C 1
ATOM 4828 O O . SER B 1 279 ? -16.274 16.003 -24.150 1.00 36.39 278 SER B O 1
ATOM 4831 N N . ASP B 1 280 ? -16.840 16.355 -22.013 1.00 37.18 279 ASP B N 1
ATOM 4832 C CA . ASP B 1 280 ? -18.065 17.081 -22.372 1.00 38.72 279 ASP B CA 1
ATOM 4833 C C . ASP B 1 280 ? -17.768 18.242 -23.320 1.00 37.62 279 ASP B C 1
ATOM 4834 O O . ASP B 1 280 ? -18.439 18.440 -24.326 1.00 36.37 279 ASP B O 1
ATOM 4839 N N . ASP B 1 281 ? -16.758 19.020 -22.971 1.00 36.91 280 ASP B N 1
ATOM 4840 C CA . ASP B 1 281 ? -16.402 20.183 -23.749 1.00 36.99 280 ASP B CA 1
ATOM 4841 C C . ASP B 1 281 ? -15.827 19.790 -25.119 1.00 35.35 280 ASP B C 1
ATOM 4842 O O . ASP B 1 281 ? -16.205 20.352 -26.157 1.00 34.35 280 ASP B O 1
ATOM 4847 N N . THR B 1 282 ? -14.915 18.826 -25.125 1.00 33.57 281 THR B N 1
ATOM 4848 C CA . THR B 1 282 ? -14.384 18.323 -26.377 1.00 33.39 281 THR B CA 1
ATOM 4849 C C . THR B 1 282 ? -15.490 17.764 -27.279 1.00 33.46 281 THR B C 1
ATOM 4850 O O . THR B 1 282 ? -15.546 18.066 -28.467 1.00 32.40 281 THR B O 1
ATOM 4854 N N . LEU B 1 283 ? -16.365 16.940 -26.715 1.00 33.94 282 LEU B N 1
ATOM 4855 C CA . LEU B 1 283 ? -17.387 16.277 -27.516 1.00 34.37 282 LEU B CA 1
ATOM 4856 C C . LEU B 1 283 ? -18.573 17.185 -27.889 1.00 35.34 282 LEU B C 1
ATOM 4857 O O . LEU B 1 283 ? -19.429 16.782 -28.684 1.00 34.65 282 LEU B O 1
ATOM 4862 N N . SER B 1 284 ? -18.615 18.420 -27.377 1.00 34.95 283 SER B N 1
ATOM 4863 C CA . SER B 1 284 ? -19.690 19.342 -27.779 1.00 35.92 283 SER B CA 1
ATOM 4864 C C . SER B 1 284 ? -19.621 19.710 -29.274 1.00 36.45 283 SER B C 1
ATOM 4865 O O . SER B 1 284 ? -20.562 20.283 -29.814 1.00 37.83 283 SER B O 1
ATOM 4868 N N . SER B 1 285 ? -18.511 19.375 -29.932 1.00 37.14 284 SER B N 1
ATOM 4869 C CA . SER B 1 285 ? -18.368 19.574 -31.378 1.00 36.78 284 SER B CA 1
ATOM 4870 C C . SER B 1 285 ? -19.078 18.531 -32.220 1.00 38.09 284 SER B C 1
ATOM 4871 O O . SER B 1 285 ? -19.313 18.753 -33.413 1.00 37.55 284 SER B O 1
ATOM 4874 N N . VAL B 1 286 ? -19.380 17.386 -31.616 1.00 37.35 285 VAL B N 1
ATOM 4875 C CA . VAL B 1 286 ? -19.938 16.265 -32.351 1.00 36.76 285 VAL B CA 1
ATOM 4876 C C . VAL B 1 286 ? -21.140 16.707 -33.182 1.00 36.30 285 VAL B C 1
ATOM 4877 O O . VAL B 1 286 ? -21.149 16.515 -34.397 1.00 34.98 285 VAL B O 1
ATOM 4881 N N . ALA B 1 287 ? -22.131 17.327 -32.550 1.00 34.75 286 ALA B N 1
ATOM 4882 C CA . ALA B 1 287 ? -23.336 17.761 -33.281 1.00 35.53 286 ALA B CA 1
ATOM 4883 C C . ALA B 1 287 ? -23.015 18.656 -34.481 1.00 35.13 286 ALA B C 1
ATOM 4884 O O . ALA B 1 287 ? -23.580 18.475 -35.555 1.00 33.93 286 ALA B O 1
ATOM 4886 N N . ALA B 1 288 ? -22.099 19.606 -34.295 1.00 36.75 287 ALA B N 1
ATOM 4887 C CA . ALA B 1 288 ? -21.705 20.538 -35.358 1.00 36.81 287 ALA B CA 1
ATOM 4888 C C . ALA B 1 288 ? -20.989 19.829 -36.512 1.00 36.61 287 ALA B C 1
ATOM 4889 O O . ALA B 1 288 ? -21.221 20.133 -37.681 1.00 37.08 287 ALA B O 1
ATOM 4891 N N . LEU B 1 289 ? -20.121 18.879 -36.180 1.00 38.55 288 LEU B N 1
ATOM 4892 C CA . LEU B 1 289 ? -19.477 18.042 -37.197 1.00 38.32 288 LEU B CA 1
ATOM 4893 C C . LEU B 1 289 ? -20.477 17.255 -38.015 1.00 35.53 288 LEU B C 1
ATOM 4894 O O . LEU B 1 289 ? -20.344 17.150 -39.233 1.00 34.88 288 LEU B O 1
ATOM 4899 N N . ILE B 1 290 ? -21.464 16.689 -37.342 1.00 33.36 289 ILE B N 1
ATOM 4900 C CA . ILE B 1 290 ? -22.512 15.930 -38.015 1.00 33.96 289 ILE B CA 1
ATOM 4901 C C . ILE B 1 290 ? -23.306 16.823 -38.965 1.00 33.92 289 ILE B C 1
ATOM 4902 O O . ILE B 1 290 ? -23.624 16.418 -40.076 1.00 32.28 289 ILE B O 1
ATOM 4907 N N . ALA B 1 291 ? -23.620 18.034 -38.515 1.00 34.17 290 ALA B N 1
ATOM 4908 C CA . ALA B 1 291 ? -24.352 18.992 -39.322 1.00 35.18 290 ALA B CA 1
ATOM 4909 C C . ALA B 1 291 ? -23.566 19.330 -40.591 1.00 34.50 290 ALA B C 1
ATOM 4910 O O . ALA B 1 291 ? -24.122 19.363 -41.683 1.00 36.71 290 ALA B O 1
ATOM 4912 N N . GLU B 1 292 ? -22.275 19.565 -40.432 1.00 32.92 291 GLU B N 1
ATOM 4913 C CA . GLU B 1 292 ? -21.385 19.781 -41.558 1.00 33.05 291 GLU B CA 1
ATOM 4914 C C . GLU B 1 292 ? -21.358 18.592 -42.525 1.00 33.92 291 GLU B C 1
ATOM 4915 O O . GLU B 1 292 ? -21.495 18.769 -43.735 1.00 32.52 291 GLU B O 1
ATOM 4921 N N . ARG B 1 293 ? -21.190 17.387 -41.989 1.00 34.56 292 ARG B N 1
ATOM 4922 C CA . ARG B 1 293 ? -21.220 16.166 -42.796 1.00 34.70 292 ARG B CA 1
ATOM 4923 C C . ARG B 1 293 ? -22.516 16.034 -43.599 1.00 35.87 292 ARG B C 1
ATOM 4924 O O . ARG B 1 293 ? -22.492 15.613 -44.765 1.00 36.04 292 ARG B O 1
ATOM 4932 N N . GLU B 1 294 ? -23.639 16.375 -42.976 1.00 34.87 293 GLU B N 1
ATOM 4933 C CA . GLU B 1 294 ? -24.931 16.335 -43.662 1.00 36.47 293 GLU B CA 1
ATOM 4934 C C . GLU B 1 294 ? -25.040 17.409 -44.715 1.00 35.74 293 GLU B C 1
ATOM 4935 O O . GLU B 1 294 ? -25.653 17.175 -45.749 1.00 35.98 293 GLU B O 1
ATOM 4941 N N . ARG B 1 295 ? -24.474 18.587 -44.448 1.00 34.78 294 ARG B N 1
ATOM 4942 C CA . ARG B 1 295 ? -24.474 19.657 -45.430 1.00 34.10 294 ARG B CA 1
ATOM 4943 C C . ARG B 1 295 ? -23.626 19.254 -46.641 1.00 33.97 294 ARG B C 1
ATOM 4944 O O . ARG B 1 295 ? -24.037 19.449 -47.783 1.00 32.51 294 ARG B O 1
ATOM 4952 N N . VAL B 1 296 ? -22.449 18.692 -46.384 1.00 33.92 295 VAL B N 1
ATOM 4953 C CA . VAL B 1 296 ? -21.612 18.177 -47.454 1.00 35.03 295 VAL B CA 1
ATOM 4954 C C . VAL B 1 296 ? -22.385 17.152 -48.288 1.00 35.96 295 VAL B C 1
ATOM 4955 O O . VAL B 1 296 ? -22.394 17.221 -49.520 1.00 35.81 295 VAL B O 1
ATOM 4959 N N . THR B 1 297 ? -23.037 16.216 -47.612 1.00 36.54 296 THR B N 1
ATOM 4960 C CA . THR B 1 297 ? -23.796 15.159 -48.284 1.00 38.94 296 THR B CA 1
ATOM 4961 C C . THR B 1 297 ? -24.870 15.690 -49.252 1.00 40.65 296 THR B C 1
ATOM 4962 O O . THR B 1 297 ? -24.982 15.212 -50.380 1.00 39.17 296 THR B O 1
ATOM 4966 N N . THR B 1 298 ? -25.651 16.663 -48.787 1.00 41.51 297 THR B N 1
ATOM 4967 C CA . THR B 1 298 ? -26.718 17.282 -49.568 1.00 41.99 297 THR B CA 1
ATOM 4968 C C . THR B 1 298 ? -26.134 18.004 -50.768 1.00 41.14 297 THR B C 1
ATOM 4969 O O . THR B 1 298 ? -26.550 17.800 -51.904 1.00 40.03 297 THR B O 1
ATOM 4973 N N . SER B 1 299 ? -25.157 18.849 -50.489 1.00 39.65 298 SER B N 1
ATOM 4974 C CA . SER B 1 299 ? -24.480 19.603 -51.518 1.00 42.02 298 SER B CA 1
ATOM 4975 C C . SER B 1 299 ? -23.876 18.672 -52.589 1.00 39.94 298 SER B C 1
ATOM 4976 O O . SER B 1 299 ? -24.102 18.858 -53.797 1.00 39.70 298 SER B O 1
ATOM 4979 N N . LEU B 1 300 ? -23.140 17.654 -52.151 1.00 38.03 299 LEU B N 1
ATOM 4980 C CA . LEU B 1 300 ? -22.608 16.653 -53.082 1.00 39.18 299 LEU B CA 1
ATOM 4981 C C . LEU B 1 300 ? -23.719 15.982 -53.919 1.00 39.19 299 LEU B C 1
ATOM 4982 O O . LEU B 1 300 ? -23.581 15.820 -55.131 1.00 34.29 299 LEU B O 1
ATOM 4987 N N . ASN B 1 301 ? -24.815 15.598 -53.269 1.00 40.99 300 ASN B N 1
ATOM 4988 C CA . ASN B 1 301 ? -25.955 15.048 -53.991 1.00 43.79 300 ASN B CA 1
ATOM 4989 C C . ASN B 1 301 ? -26.484 16.016 -55.045 1.00 43.90 300 ASN B C 1
ATOM 4990 O O . ASN B 1 301 ? -26.707 15.621 -56.181 1.00 45.06 300 ASN B O 1
ATOM 4995 N N . ASP B 1 302 ? -26.660 17.282 -54.677 1.00 43.84 301 ASP B N 1
ATOM 4996 C CA . ASP B 1 302 ? -27.205 18.283 -55.608 1.00 45.47 301 ASP B CA 1
ATOM 4997 C C . ASP B 1 302 ? -26.345 18.464 -56.854 1.00 45.92 301 ASP B C 1
ATOM 4998 O O . ASP B 1 302 ? -26.852 18.899 -57.883 1.00 48.19 301 ASP B O 1
ATOM 5003 N N . MET B 1 303 ? -25.054 18.142 -56.750 1.00 44.69 302 MET B N 1
ATOM 5004 C CA . MET B 1 303 ? -24.110 18.253 -57.857 1.00 42.80 302 MET B CA 1
ATOM 5005 C C . MET B 1 303 ? -24.013 16.987 -58.722 1.00 42.14 302 MET B C 1
ATOM 5006 O O . MET B 1 303 ? -23.270 16.963 -59.693 1.00 41.81 302 MET B O 1
ATOM 5011 N N . GLY B 1 304 ? -24.736 15.936 -58.361 1.00 41.29 303 GLY B N 1
ATOM 5012 C CA . GLY B 1 304 ? -24.719 14.695 -59.133 1.00 42.51 303 GLY B CA 1
ATOM 5013 C C . GLY B 1 304 ? -23.998 13.525 -58.482 1.00 41.80 303 GLY B C 1
ATOM 5014 O O . GLY B 1 304 ? -24.085 12.412 -58.963 1.00 40.55 303 GLY B O 1
ATOM 5015 N N . PHE B 1 305 ? -23.301 13.763 -57.377 1.00 41.25 304 PHE B N 1
ATOM 5016 C CA . PHE B 1 305 ? -22.534 12.702 -56.735 1.00 40.93 304 PHE B CA 1
ATOM 5017 C C . PHE B 1 305 ? -23.464 11.741 -56.019 1.00 40.51 304 PHE B C 1
ATOM 5018 O O . PHE B 1 305 ? -24.529 12.138 -55.553 1.00 40.82 304 PHE B O 1
ATOM 5026 N N . ARG B 1 306 ? -23.068 10.474 -55.955 1.00 41.53 305 ARG B N 1
ATOM 5027 C CA . ARG B 1 306 ? -23.715 9.519 -55.054 1.00 44.35 305 ARG B CA 1
ATOM 5028 C C . ARG B 1 306 ? -22.915 9.479 -53.750 1.00 40.90 305 ARG B C 1
ATOM 5029 O O . ARG B 1 306 ? -21.698 9.294 -53.767 1.00 39.78 305 ARG B O 1
ATOM 5037 N N . VAL B 1 307 ? -23.601 9.639 -52.626 1.00 38.52 306 VAL B N 1
ATOM 5038 C CA . VAL B 1 307 ? -22.956 9.641 -51.319 1.00 36.51 306 VAL B CA 1
ATOM 5039 C C . VAL B 1 307 ? -23.538 8.526 -50.457 1.00 35.68 306 VAL B C 1
ATOM 5040 O O . VAL B 1 307 ? -24.748 8.473 -50.252 1.00 34.90 306 VAL B O 1
ATOM 5044 N N . ILE B 1 308 ? -22.689 7.634 -49.948 1.00 35.15 307 ILE B N 1
ATOM 5045 C CA . ILE B 1 308 ? -23.177 6.585 -49.053 1.00 35.84 307 ILE B CA 1
ATOM 5046 C C . ILE B 1 308 ? -23.587 7.288 -47.765 1.00 33.70 307 ILE B C 1
ATOM 5047 O O . ILE B 1 308 ? -22.833 8.086 -47.244 1.00 33.00 307 ILE B O 1
ATOM 5052 N N . PRO B 1 309 ? -24.803 7.031 -47.277 1.00 34.07 308 PRO B N 1
ATOM 5053 C CA . PRO B 1 309 ? -25.186 7.678 -46.011 1.00 34.38 308 PRO B CA 1
ATOM 5054 C C . PRO B 1 309 ? -24.231 7.304 -44.890 1.00 33.00 308 PRO B C 1
ATOM 5055 O O . PRO B 1 309 ? -23.940 6.120 -44.706 1.00 32.27 308 PRO B O 1
ATOM 5059 N N . SER B 1 310 ? -23.728 8.300 -44.169 1.00 32.69 309 SER B N 1
ATOM 5060 C CA . SER B 1 310 ? -22.730 8.060 -43.153 1.00 32.96 309 SER B CA 1
ATOM 5061 C C . SER B 1 310 ? -23.272 8.299 -41.756 1.00 34.30 309 SER B C 1
ATOM 5062 O O . SER B 1 310 ? -24.230 9.037 -41.563 1.00 33.69 309 SER B O 1
ATOM 5065 N N . ASP B 1 311 ? -22.642 7.634 -40.798 1.00 34.21 310 ASP B N 1
ATOM 5066 C CA . ASP B 1 311 ? -22.967 7.756 -39.393 1.00 34.93 310 ASP B CA 1
ATOM 5067 C C . ASP B 1 311 ? -21.685 8.128 -38.627 1.00 34.40 310 ASP B C 1
ATOM 5068 O O . ASP B 1 311 ? -21.567 7.880 -37.424 1.00 34.42 310 ASP B O 1
ATOM 5073 N N . ALA B 1 312 ? -20.733 8.749 -39.331 1.00 31.42 311 ALA B N 1
ATOM 5074 C CA . ALA B 1 312 ? -19.434 9.113 -38.750 1.00 32.79 311 ALA B CA 1
ATOM 5075 C C . ALA B 1 312 ? -19.044 10.556 -39.092 1.00 32.52 311 ALA B C 1
ATOM 5076 O O . ALA B 1 312 ? -19.923 11.401 -39.271 1.00 34.47 311 ALA B O 1
ATOM 5078 N N . ASN B 1 313 ? -17.739 10.822 -39.165 1.00 30.22 312 ASN B N 1
ATOM 5079 C CA . ASN B 1 313 ? -17.221 12.145 -39.463 1.00 31.68 312 ASN B CA 1
ATOM 5080 C C . ASN B 1 313 ? -16.536 12.186 -40.834 1.00 31.97 312 ASN B C 1
ATOM 5081 O O . ASN B 1 313 ? -15.545 12.893 -41.038 1.00 33.17 312 ASN B O 1
ATOM 5086 N N . PHE B 1 314 ? -17.087 11.426 -41.777 1.00 32.06 313 PHE B N 1
ATOM 5087 C CA . PHE B 1 314 ? -16.604 11.438 -43.151 1.00 31.37 313 PHE B CA 1
ATOM 5088 C C . PHE B 1 314 ? -17.692 10.919 -44.089 1.00 32.95 313 PHE B C 1
ATOM 5089 O O . PHE B 1 314 ? -18.759 10.474 -43.649 1.00 30.39 313 PHE B O 1
ATOM 5097 N N . VAL B 1 315 ? -17.389 10.924 -45.385 1.00 32.82 314 VAL B N 1
ATOM 5098 C CA . VAL B 1 315 ? -18.339 10.500 -46.366 1.00 32.23 314 VAL B CA 1
ATOM 5099 C C . VAL B 1 315 ? -17.609 9.733 -47.478 1.00 33.33 314 VAL B C 1
ATOM 5100 O O . VAL B 1 315 ? -16.602 10.199 -48.002 1.00 32.11 314 VAL B O 1
ATOM 5104 N N . LEU B 1 316 ? -18.106 8.545 -47.812 1.00 32.86 315 LEU B N 1
ATOM 5105 C CA . LEU B 1 316 ? -17.667 7.835 -49.004 1.00 33.42 315 LEU B CA 1
ATOM 5106 C C . LEU B 1 316 ? -18.559 8.316 -50.140 1.00 33.13 315 LEU B C 1
ATOM 5107 O O . LEU B 1 316 ? -19.777 8.255 -50.038 1.00 33.53 315 LEU B O 1
ATOM 5112 N N . PHE B 1 317 ? -17.963 8.797 -51.220 1.00 33.49 316 PHE B N 1
ATOM 5113 C CA . PHE B 1 317 ? -18.747 9.340 -52.314 1.00 33.04 316 PHE B CA 1
ATOM 5114 C C . PHE B 1 317 ? -18.114 9.038 -53.670 1.00 33.19 316 PHE B C 1
ATOM 5115 O O . PHE B 1 317 ? -16.915 8.748 -53.760 1.00 33.97 316 PHE B O 1
ATOM 5123 N N . GLY B 1 318 ? -18.944 9.100 -54.709 1.00 34.94 317 GLY B N 1
ATOM 5124 C CA . GLY B 1 318 ? -18.549 8.794 -56.099 1.00 38.53 317 GLY B CA 1
ATOM 5125 C C . GLY B 1 318 ? -19.664 9.238 -57.048 1.00 41.24 317 GLY B C 1
ATOM 5126 O O . GLY B 1 318 ? -20.355 10.204 -56.731 1.00 40.82 317 GLY B O 1
ATOM 5127 N N . GLU B 1 319 ? -19.880 8.570 -58.195 1.00 44.84 318 GLU B N 1
ATOM 5128 C CA . GLU B 1 319 ? -19.056 7.466 -58.696 1.00 45.35 318 GLU B CA 1
ATOM 5129 C C . GLU B 1 319 ? -18.169 7.998 -59.798 1.00 46.59 318 GLU B C 1
ATOM 5130 O O . GLU B 1 319 ? -18.667 8.427 -60.843 1.00 46.08 318 GLU B O 1
ATOM 5136 N N . PHE B 1 320 ? -16.860 7.971 -59.563 1.00 45.93 319 PHE B N 1
ATOM 5137 C CA . PHE B 1 320 ? -15.886 8.483 -60.523 1.00 46.43 319 PHE B CA 1
ATOM 5138 C C . PHE B 1 320 ? -15.588 7.446 -61.596 1.00 46.65 319 PHE B C 1
ATOM 5139 O O . PHE B 1 320 ? -15.488 6.257 -61.306 1.00 45.82 319 PHE B O 1
ATOM 5147 N N . ALA B 1 321 ? -15.427 7.903 -62.830 1.00 47.90 320 ALA B N 1
ATOM 5148 C CA . ALA B 1 321 ? -14.940 7.028 -63.892 1.00 50.05 320 ALA B CA 1
ATOM 5149 C C . ALA B 1 321 ? -13.518 6.575 -63.541 1.00 49.29 320 ALA B C 1
ATOM 5150 O O . ALA B 1 321 ? -13.154 5.431 -63.797 1.00 53.38 320 ALA B O 1
ATOM 5152 N N . ASP B 1 322 ? -12.738 7.460 -62.917 1.00 47.94 321 ASP B N 1
ATOM 5153 C CA . ASP B 1 322 ? -11.400 7.125 -62.443 1.00 45.70 321 ASP B CA 1
ATOM 5154 C C . ASP B 1 322 ? -11.117 7.752 -61.067 1.00 43.85 321 ASP B C 1
ATOM 5155 O O . ASP B 1 322 ? -10.736 8.918 -60.970 1.00 41.41 321 ASP B O 1
ATOM 5160 N N . ALA B 1 323 ? -11.286 6.967 -60.005 1.00 41.27 322 ALA B N 1
ATOM 5161 C CA . ALA B 1 323 ? -11.231 7.513 -58.642 1.00 43.35 322 ALA B CA 1
ATOM 5162 C C . ALA B 1 323 ? -9.830 8.006 -58.258 1.00 43.69 322 ALA B C 1
ATOM 5163 O O . ALA B 1 323 ? -9.691 9.089 -57.690 1.00 44.16 322 ALA B O 1
ATOM 5165 N N . PRO B 1 324 ? -8.785 7.218 -58.563 1.00 45.08 323 PRO B N 1
ATOM 5166 C CA . PRO B 1 324 ? -7.457 7.759 -58.270 1.00 44.64 323 PRO B CA 1
ATOM 5167 C C . PRO B 1 324 ? -7.146 9.053 -59.054 1.00 45.78 323 PRO B C 1
ATOM 5168 O O . PRO B 1 324 ? -6.562 9.991 -58.496 1.00 45.08 323 PRO B O 1
ATOM 5172 N N . ALA B 1 325 ? -7.545 9.105 -60.323 1.00 42.69 324 ALA B N 1
ATOM 5173 C CA . ALA B 1 325 ? -7.368 10.304 -61.140 1.00 43.84 324 ALA B CA 1
ATOM 5174 C C . ALA B 1 325 ? -8.066 11.501 -60.496 1.00 45.06 324 ALA B C 1
ATOM 5175 O O . ALA B 1 325 ? -7.486 12.594 -60.369 1.00 45.32 324 ALA B O 1
ATOM 5177 N N . ALA B 1 326 ? -9.317 11.269 -60.096 1.00 43.38 325 ALA B N 1
ATOM 5178 C CA . ALA B 1 326 ? -10.113 12.244 -59.375 1.00 42.60 325 ALA B CA 1
ATOM 5179 C C . ALA B 1 326 ? -9.403 12.685 -58.095 1.00 43.57 325 ALA B C 1
ATOM 5180 O O . ALA B 1 326 ? -9.310 13.889 -57.815 1.00 40.63 325 ALA B O 1
ATOM 5182 N N . TRP B 1 327 ? -8.876 11.719 -57.340 1.00 41.00 326 TRP B N 1
ATOM 5183 C CA . TRP B 1 327 ? -8.097 12.033 -56.146 1.00 39.88 326 TRP B CA 1
ATOM 5184 C C . TRP B 1 327 ? -6.942 13.000 -56.452 1.00 40.14 326 TRP B C 1
ATOM 5185 O O . TRP B 1 327 ? -6.596 13.840 -55.616 1.00 39.09 326 TRP B O 1
ATOM 5196 N N . ARG B 1 328 ? -6.336 12.868 -57.636 1.00 40.46 327 ARG B N 1
ATOM 5197 C CA . ARG B 1 328 ? -5.244 13.754 -58.048 1.00 40.50 327 ARG B CA 1
ATOM 5198 C C . ARG B 1 328 ? -5.750 15.159 -58.442 1.00 39.65 327 ARG B C 1
ATOM 5199 O O . ARG B 1 328 ? -5.080 16.150 -58.163 1.00 38.88 327 ARG B O 1
ATOM 5207 N N . ARG B 1 329 ? -6.927 15.247 -59.068 1.00 41.16 328 ARG B N 1
ATOM 5208 C CA . ARG B 1 329 ? -7.538 16.556 -59.351 1.00 42.53 328 ARG B CA 1
ATOM 5209 C C . ARG B 1 329 ? -7.756 17.324 -58.054 1.00 43.77 328 ARG B C 1
ATOM 5210 O O . ARG B 1 329 ? -7.313 18.466 -57.929 1.00 44.62 328 ARG B O 1
ATOM 5218 N N . TYR B 1 330 ? -8.426 16.688 -57.086 1.00 42.09 329 TYR B N 1
ATOM 5219 C CA . TYR B 1 330 ? -8.622 17.298 -55.758 1.00 37.98 329 TYR B CA 1
ATOM 5220 C C . TYR B 1 330 ? -7.293 17.789 -55.233 1.00 38.47 329 TYR B C 1
ATOM 5221 O O . TYR B 1 330 ? -7.162 18.954 -54.862 1.00 40.88 329 TYR B O 1
ATOM 5230 N N . LEU B 1 331 ? -6.297 16.907 -55.232 1.00 42.02 330 LEU B N 1
ATOM 5231 C CA . LEU B 1 331 ? -4.949 17.266 -54.786 1.00 44.02 330 LEU B CA 1
ATOM 5232 C C . LEU B 1 331 ? -4.377 18.509 -55.497 1.00 46.26 330 LEU B C 1
ATOM 5233 O O . LEU B 1 331 ? -3.864 19.416 -54.844 1.00 43.05 330 LEU B O 1
ATOM 5238 N N . GLU B 1 332 ? -4.467 18.546 -56.825 1.00 49.14 331 GLU B N 1
ATOM 5239 C CA . GLU B 1 332 ? -4.019 19.711 -57.598 1.00 50.16 331 GLU B CA 1
ATOM 5240 C C . GLU B 1 332 ? -4.783 20.971 -57.201 1.00 47.87 331 GLU B C 1
ATOM 5241 O O . GLU B 1 332 ? -4.218 22.070 -57.121 1.00 44.09 331 GLU B O 1
ATOM 5247 N N . ALA B 1 333 ? -6.072 20.797 -56.942 1.00 46.09 332 ALA B N 1
ATOM 5248 C CA . ALA B 1 333 ? -6.912 21.881 -56.459 1.00 45.57 332 ALA B CA 1
ATOM 5249 C C . ALA B 1 333 ? -6.639 22.276 -55.003 1.00 45.52 332 ALA B C 1
ATOM 5250 O O . ALA B 1 333 ? -7.302 23.167 -54.490 1.00 49.09 332 ALA B O 1
ATOM 5252 N N . GLY B 1 334 ? -5.677 21.630 -54.339 1.00 44.17 333 GLY B N 1
ATOM 5253 C CA . GLY B 1 334 ? -5.294 21.989 -52.961 1.00 42.78 333 GLY B CA 1
ATOM 5254 C C . GLY B 1 334 ? -6.006 21.182 -51.881 1.00 43.18 333 GLY B C 1
ATOM 5255 O O . GLY B 1 334 ? -5.846 21.459 -50.682 1.00 45.92 333 GLY B O 1
ATOM 5256 N N . ILE B 1 335 ? -6.782 20.180 -52.300 1.00 42.96 334 ILE B N 1
ATOM 5257 C CA . ILE B 1 335 ? -7.625 19.394 -51.395 1.00 43.62 334 ILE B CA 1
ATOM 5258 C C . ILE B 1 335 ? -7.159 17.933 -51.295 1.00 44.87 334 ILE B C 1
ATOM 5259 O O . ILE B 1 335 ? -7.193 17.177 -52.293 1.00 43.60 334 ILE B O 1
ATOM 5264 N N . LEU B 1 336 ? -6.754 17.543 -50.084 1.00 41.63 335 LEU B N 1
ATOM 5265 C CA . LEU B 1 336 ? -6.303 16.183 -49.794 1.00 41.29 335 LEU B CA 1
ATOM 5266 C C . LEU B 1 336 ? -7.398 15.351 -49.128 1.00 39.18 335 LEU B C 1
ATOM 5267 O O . LEU B 1 336 ? -7.734 15.546 -47.957 1.00 37.42 335 LEU B O 1
ATOM 5272 N N . ILE B 1 337 ? -7.953 14.420 -49.886 1.00 38.22 336 ILE B N 1
ATOM 5273 C CA . ILE B 1 337 ? -8.892 13.448 -49.332 1.00 36.84 336 ILE B CA 1
ATOM 5274 C C . ILE B 1 337 ? -8.192 12.096 -49.365 1.00 35.35 336 ILE B C 1
ATOM 5275 O O . ILE B 1 337 ? -6.973 12.067 -49.464 1.00 36.66 336 ILE B O 1
ATOM 5280 N N . ARG B 1 338 ? -8.926 10.996 -49.234 1.00 34.54 337 ARG B N 1
ATOM 5281 C CA . ARG B 1 338 ? -8.291 9.688 -49.128 1.00 35.70 337 ARG B CA 1
ATOM 5282 C C . ARG B 1 338 ? -8.790 8.754 -50.203 1.00 33.72 337 ARG B C 1
ATOM 5283 O O . ARG B 1 338 ? -9.988 8.556 -50.362 1.00 34.90 337 ARG B O 1
ATOM 5291 N N . ASP B 1 339 ? -7.863 8.160 -50.927 1.00 33.15 338 ASP B N 1
ATOM 5292 C CA . ASP B 1 339 ? -8.201 7.054 -51.786 1.00 34.44 338 ASP B CA 1
ATOM 5293 C C . ASP B 1 339 ? -8.053 5.771 -50.974 1.00 32.86 338 ASP B C 1
ATOM 5294 O O . ASP B 1 339 ? -6.959 5.445 -50.545 1.00 33.61 338 ASP B O 1
ATOM 5299 N N . VAL B 1 340 ? -9.150 5.062 -50.752 1.00 33.12 339 VAL B N 1
ATOM 5300 C CA . VAL B 1 340 ? -9.129 3.836 -49.953 1.00 36.45 339 VAL B CA 1
ATOM 5301 C C . VAL B 1 340 ? -9.140 2.604 -50.850 1.00 36.86 339 VAL B C 1
ATOM 5302 O O . VAL B 1 340 ? -9.412 1.487 -50.390 1.00 35.76 339 VAL B O 1
ATOM 5306 N N . GLY B 1 341 ? -8.852 2.815 -52.134 1.00 37.69 340 GLY B N 1
ATOM 5307 C CA . GLY B 1 341 ? -8.705 1.726 -53.076 1.00 37.40 340 GLY B CA 1
ATOM 5308 C C . GLY B 1 341 ? -10.018 1.123 -53.492 1.00 37.59 340 GLY B C 1
ATOM 5309 O O . GLY B 1 341 ? -10.073 -0.058 -53.842 1.00 38.79 340 GLY B O 1
ATOM 5310 N N . ILE B 1 342 ? -11.086 1.912 -53.438 1.00 38.48 341 ILE B N 1
ATOM 5311 C CA . ILE B 1 342 ? -12.387 1.451 -53.915 1.00 38.94 341 ILE B CA 1
ATOM 5312 C C . ILE B 1 342 ? -12.632 2.103 -55.272 1.00 39.42 341 ILE B C 1
ATOM 5313 O O . ILE B 1 342 ? -12.798 3.324 -55.351 1.00 39.51 341 ILE B O 1
ATOM 5318 N N . PRO B 1 343 ? -12.645 1.292 -56.346 1.00 39.99 342 PRO B N 1
ATOM 5319 C CA . PRO B 1 343 ? -12.875 1.855 -57.679 1.00 40.80 342 PRO B CA 1
ATOM 5320 C C . PRO B 1 343 ? -14.113 2.728 -57.695 1.00 40.60 342 PRO B C 1
ATOM 5321 O O . PRO B 1 343 ? -15.134 2.338 -57.138 1.00 40.77 342 PRO B O 1
ATOM 5325 N N . GLY B 1 344 ? -14.017 3.915 -58.290 1.00 41.32 343 GLY B N 1
ATOM 5326 C CA . GLY B 1 344 ? -15.160 4.820 -58.373 1.00 40.96 343 GLY B CA 1
ATOM 5327 C C . GLY B 1 344 ? -15.494 5.669 -57.144 1.00 43.05 343 GLY B C 1
ATOM 5328 O O . GLY B 1 344 ? -16.376 6.532 -57.220 1.00 43.86 343 GLY B O 1
ATOM 5329 N N . TYR B 1 345 ? -14.818 5.460 -56.015 1.00 42.75 344 TYR B N 1
ATOM 5330 C CA . TYR B 1 345 ? -15.173 6.189 -54.784 1.00 40.66 344 TYR B CA 1
ATOM 5331 C C . TYR B 1 345 ? -13.960 6.713 -54.020 1.00 39.07 344 TYR B C 1
ATOM 5332 O O . TYR B 1 345 ? -12.868 6.146 -54.092 1.00 39.92 344 TYR B O 1
ATOM 5341 N N . LEU B 1 346 ? -14.170 7.829 -53.322 1.00 37.34 345 LEU B N 1
ATOM 5342 C CA . LEU B 1 346 ? -13.153 8.459 -52.491 1.00 34.07 345 LEU B CA 1
ATOM 5343 C C . LEU B 1 346 ? -13.747 8.786 -51.104 1.00 29.81 345 LEU B C 1
ATOM 5344 O O . LEU B 1 346 ? -14.966 8.869 -50.966 1.00 30.44 345 LEU B O 1
ATOM 5349 N N . ARG B 1 347 ? -12.893 8.935 -50.093 1.00 27.71 346 ARG B N 1
ATOM 5350 C CA . ARG B 1 347 ? -13.343 9.252 -48.713 1.00 28.08 346 ARG B CA 1
ATOM 5351 C C . ARG B 1 347 ? -12.923 10.668 -48.236 1.00 28.56 346 ARG B C 1
ATOM 5352 O O . ARG B 1 347 ? -11.727 10.969 -48.120 1.00 30.53 346 ARG B O 1
ATOM 5360 N N . ALA B 1 348 ? -13.916 11.506 -47.950 1.00 28.71 347 ALA B N 1
ATOM 5361 C CA . ALA B 1 348 ? -13.699 12.898 -47.535 1.00 28.71 347 ALA B CA 1
ATOM 5362 C C . ALA B 1 348 ? -14.087 13.093 -46.084 1.00 26.99 347 ALA B C 1
ATOM 5363 O O . ALA B 1 348 ? -15.252 12.984 -45.726 1.00 28.56 347 ALA B O 1
ATOM 5365 N N . THR B 1 349 ? -13.098 13.402 -45.267 1.00 28.89 348 THR B N 1
ATOM 5366 C CA . THR B 1 349 ? -13.300 13.713 -43.855 1.00 29.23 348 THR B CA 1
ATOM 5367 C C . THR B 1 349 ? -13.998 15.072 -43.710 1.00 31.96 348 THR B C 1
ATOM 5368 O O . THR B 1 349 ? -13.809 15.961 -44.524 1.00 31.83 348 THR B O 1
ATOM 5372 N N . THR B 1 350 ? -14.825 15.201 -42.677 1.00 34.19 349 THR B N 1
ATOM 5373 C CA . THR B 1 350 ? -15.543 16.426 -42.402 1.00 33.97 349 THR B CA 1
ATOM 5374 C C . THR B 1 350 ? -14.655 17.265 -41.521 1.00 36.07 349 THR B C 1
ATOM 5375 O O . THR B 1 350 ? -14.261 16.819 -40.430 1.00 38.12 349 THR B O 1
ATOM 5379 N N . GLY B 1 351 ? -14.331 18.471 -41.990 1.00 35.21 350 GLY B N 1
ATOM 5380 C CA . GLY B 1 351 ? -13.401 19.353 -41.282 1.00 35.12 350 GLY B CA 1
ATOM 5381 C C . GLY B 1 351 ? -14.086 20.632 -40.864 1.00 33.71 350 GLY B C 1
ATOM 5382 O O . GLY B 1 351 ? -15.305 20.672 -40.710 1.00 35.29 350 GLY B O 1
ATOM 5383 N N . LEU B 1 352 ? -13.309 21.692 -40.702 1.00 33.48 351 LEU B N 1
ATOM 5384 C CA . LEU B 1 352 ? -13.894 23.009 -40.481 1.00 35.17 351 LEU B CA 1
ATOM 5385 C C . LEU B 1 352 ? -14.776 23.390 -41.662 1.00 36.21 351 LEU B C 1
ATOM 5386 O O . LEU B 1 352 ? -14.550 22.933 -42.788 1.00 35.48 351 LEU B O 1
ATOM 5391 N N . ALA B 1 353 ? -15.783 24.219 -41.390 1.00 38.00 352 ALA B N 1
ATOM 5392 C CA . ALA B 1 353 ? -16.678 24.767 -42.417 1.00 38.76 352 ALA B CA 1
ATOM 5393 C C . ALA B 1 353 ? -15.940 25.286 -43.664 1.00 38.45 352 ALA B C 1
ATOM 5394 O O . ALA B 1 353 ? -16.318 24.972 -44.788 1.00 39.02 352 ALA B O 1
ATOM 5396 N N . GLU B 1 354 ? -14.877 26.050 -43.446 1.00 40.00 353 GLU B N 1
ATOM 5397 C CA . GLU B 1 354 ? -14.073 26.624 -44.531 1.00 40.46 353 GLU B CA 1
ATOM 5398 C C . GLU B 1 354 ? -13.486 25.532 -45.405 1.00 38.95 353 GLU B C 1
ATOM 5399 O O . GLU B 1 354 ? -13.420 25.658 -46.624 1.00 37.67 353 GLU B O 1
ATOM 5405 N N . GLU B 1 355 ? -13.031 24.462 -44.762 1.00 37.26 354 GLU B N 1
ATOM 5406 C CA . GLU B 1 355 ? -12.382 23.366 -45.473 1.00 37.97 354 GLU B CA 1
ATOM 5407 C C . GLU B 1 355 ? -13.412 22.610 -46.290 1.00 35.42 354 GLU B C 1
ATOM 5408 O O . GLU B 1 355 ? -13.185 22.291 -47.446 1.00 34.94 354 GLU B O 1
ATOM 5414 N N . ASN B 1 356 ? -14.560 22.344 -45.693 1.00 35.78 355 ASN B N 1
ATOM 5415 C CA . ASN B 1 356 ? -15.640 21.685 -46.405 1.00 34.53 355 ASN B CA 1
ATOM 5416 C C . ASN B 1 356 ? -16.109 22.484 -47.608 1.00 35.40 355 ASN B C 1
ATOM 5417 O O . ASN B 1 356 ? -16.389 21.898 -48.662 1.00 34.76 355 ASN B O 1
ATOM 5422 N N . ASP B 1 357 ? -16.201 23.807 -47.443 1.00 34.45 356 ASP B N 1
ATOM 5423 C CA . ASP B 1 357 ? -16.590 24.700 -48.547 1.00 35.73 356 ASP B CA 1
ATOM 5424 C C . ASP B 1 357 ? -15.594 24.567 -49.690 1.00 34.61 356 ASP B C 1
ATOM 5425 O O . ASP B 1 357 ? -15.989 24.466 -50.839 1.00 37.01 356 ASP B O 1
ATOM 5430 N N . ALA B 1 358 ? -14.302 24.591 -49.365 1.00 35.12 357 ALA B N 1
ATOM 5431 C CA . ALA B 1 358 ? -13.246 24.439 -50.370 1.00 35.49 357 ALA B CA 1
ATOM 5432 C C . ALA B 1 358 ? -13.335 23.078 -51.066 1.00 37.04 357 ALA B C 1
ATOM 5433 O O . ALA B 1 358 ? -13.201 22.989 -52.279 1.00 35.92 357 ALA B O 1
ATOM 5435 N N . PHE B 1 359 ? -13.557 22.016 -50.293 1.00 35.77 358 PHE B N 1
ATOM 5436 C CA . PHE B 1 359 ? -13.736 20.682 -50.867 1.00 35.11 358 PHE B CA 1
ATOM 5437 C C . PHE B 1 359 ? -14.911 20.677 -51.832 1.00 35.55 358 PHE B C 1
ATOM 5438 O O . PHE B 1 359 ? -14.824 20.148 -52.945 1.00 35.99 358 PHE B O 1
ATOM 5446 N N . LEU B 1 360 ? -16.006 21.272 -51.381 1.00 35.25 359 LEU B N 1
ATOM 5447 C CA . LEU B 1 360 ? -17.249 21.311 -52.128 1.00 37.30 359 LEU B CA 1
ATOM 5448 C C . LEU B 1 360 ? -17.066 22.090 -53.423 1.00 37.21 359 LEU B C 1
ATOM 5449 O O . LEU B 1 360 ? -17.516 21.661 -54.475 1.00 36.27 359 LEU B O 1
ATOM 5454 N N . ARG B 1 361 ? -16.404 23.239 -53.304 1.00 40.65 360 ARG B N 1
ATOM 5455 C CA . ARG B 1 361 ? -16.061 24.118 -54.416 1.00 43.29 360 ARG B CA 1
ATOM 5456 C C . ARG B 1 361 ? -15.247 23.375 -55.470 1.00 42.15 360 ARG B C 1
ATOM 5457 O O . ARG B 1 361 ? -15.564 23.426 -56.659 1.00 40.32 360 ARG B O 1
ATOM 5465 N N . ALA B 1 362 ? -14.212 22.662 -55.042 1.00 42.25 361 ALA B N 1
ATOM 5466 C CA . ALA B 1 362 ? -13.476 21.810 -55.986 1.00 42.62 361 ALA B CA 1
ATOM 5467 C C . ALA B 1 362 ? -14.386 20.731 -56.579 1.00 42.79 361 ALA B C 1
ATOM 5468 O O . ALA B 1 362 ? -14.351 20.467 -57.795 1.00 43.82 361 ALA B O 1
ATOM 5470 N N . SER B 1 363 ? -15.218 20.130 -55.734 1.00 40.82 362 SER B N 1
ATOM 5471 C CA . SER B 1 363 ? -16.113 19.053 -56.184 1.00 41.43 362 SER B CA 1
ATOM 5472 C C . SER B 1 363 ? -17.053 19.463 -57.325 1.00 44.29 362 SER B C 1
ATOM 5473 O O . SER B 1 363 ? -17.527 18.603 -58.084 1.00 43.57 362 SER B O 1
ATOM 5476 N N . ALA B 1 364 ? -17.337 20.762 -57.430 1.00 43.13 363 ALA B N 1
ATOM 5477 C CA . ALA B 1 364 ? -18.227 21.264 -58.466 1.00 42.36 363 ALA B CA 1
ATOM 5478 C C . ALA B 1 364 ? -17.649 21.122 -59.877 1.00 43.12 363 ALA B C 1
ATOM 5479 O O . ALA B 1 364 ? -18.400 20.903 -60.823 1.00 40.38 363 ALA B O 1
ATOM 5481 N N . ARG B 1 365 ? -16.334 21.259 -60.017 1.00 44.24 364 ARG B N 1
ATOM 5482 C CA . ARG B 1 365 ? -15.681 21.172 -61.325 1.00 47.47 364 ARG B CA 1
ATOM 5483 C C . ARG B 1 365 ? -15.322 19.735 -61.635 1.00 47.66 364 ARG B C 1
ATOM 5484 O O . ARG B 1 365 ? -15.436 19.283 -62.773 1.00 48.26 364 ARG B O 1
ATOM 5492 N N . ILE B 1 366 ? -14.903 19.017 -60.599 1.00 48.41 365 ILE B N 1
ATOM 5493 C CA . ILE B 1 366 ? -14.559 17.600 -60.705 1.00 47.62 365 ILE B CA 1
ATOM 5494 C C . ILE B 1 366 ? -15.807 16.721 -60.956 1.00 48.21 365 ILE B C 1
ATOM 5495 O O . ILE B 1 366 ? -15.679 15.590 -61.431 1.00 51.25 365 ILE B O 1
ATOM 5500 N N . ALA B 1 367 ? -17.005 17.244 -60.671 1.00 45.73 366 ALA B N 1
ATOM 5501 C CA . ALA B 1 367 ? -18.262 16.552 -61.005 1.00 46.60 366 ALA B CA 1
ATOM 5502 C C . ALA B 1 367 ? -18.326 16.040 -62.457 1.00 50.23 366 ALA B C 1
ATOM 5503 O O . ALA B 1 367 ? -18.970 15.031 -62.740 1.00 48.74 366 ALA B O 1
ATOM 5505 N N . THR B 1 368 ? -17.658 16.737 -63.373 1.00 54.34 367 THR B N 1
ATOM 5506 C CA . THR B 1 368 ? -17.668 16.359 -64.793 1.00 57.03 367 THR B CA 1
ATOM 5507 C C . THR B 1 368 ? -16.948 15.025 -65.079 1.00 56.85 367 THR B C 1
ATOM 5508 O O . THR B 1 368 ? -17.060 14.496 -66.183 1.00 59.69 367 THR B O 1
ATOM 5512 N N . ASP B 1 369 ? -16.222 14.489 -64.092 1.00 57.51 368 ASP B N 1
ATOM 5513 C CA . ASP B 1 369 ? -15.568 13.169 -64.205 1.00 56.10 368 ASP B CA 1
ATOM 5514 C C . ASP B 1 369 ? -16.417 12.016 -63.654 1.00 54.14 368 ASP B C 1
ATOM 5515 O O . ASP B 1 369 ? -15.899 10.921 -63.421 1.00 53.79 368 ASP B O 1
ATOM 5520 N N . LEU B 1 370 ? -17.714 12.251 -63.462 1.00 52.45 369 LEU B N 1
ATOM 5521 C CA . LEU B 1 370 ? -18.606 11.233 -62.919 1.00 53.45 369 LEU B CA 1
ATOM 5522 C C . LEU B 1 370 ? -19.220 10.370 -64.014 1.00 59.09 369 LEU B C 1
ATOM 5523 O O . LEU B 1 370 ? -19.600 10.860 -65.089 1.00 57.49 369 LEU B O 1
ATOM 5528 N N . VAL B 1 371 ? -19.323 9.080 -63.717 1.00 61.87 370 VAL B N 1
ATOM 5529 C CA . VAL B 1 371 ? -20.004 8.129 -64.575 1.00 65.59 370 VAL B CA 1
ATOM 5530 C C . VAL B 1 371 ? -21.456 8.601 -64.747 1.00 70.53 370 VAL B C 1
ATOM 5531 O O . VAL B 1 371 ? -22.106 8.941 -63.754 1.00 75.08 370 VAL B O 1
ATOM 5535 N N . PRO B 1 372 ? -21.962 8.644 -66.002 1.00 75.23 371 PRO B N 1
ATOM 5536 C CA . PRO B 1 372 ? -23.362 9.026 -66.238 1.00 75.37 371 PRO B CA 1
ATOM 5537 C C . PRO B 1 372 ? -24.340 7.888 -65.959 1.00 74.53 371 PRO B C 1
ATOM 5538 O O . PRO B 1 372 ? -25.489 8.145 -65.605 1.00 74.72 371 PRO B O 1
#

B-factor: mean 39.04, std 10.37, range [20.46, 107.42]